Protein AF-D2V0M3-F1 (afdb_monomer)

Sequence (617 aa):
MSSQGRSSSTGNKKQLTLGDFLNNDKRKRPDEESWIEKTRKQIRNNPPPTQPNDNSSTRSFNDHSSNSNPPFKTKASKQPNYDNQNYAQPPPSTPPRTSNRRKSTPGWNRDCVKLPCHENNVYFQNNRQLSKWYLIKTVLQQRISDVNDIIQIIKTVNSSWSFSSNTFNSLETLFNNIYTAKDKDQFFNTTLPCLQSLALDLPNLIDEIPLLKKQEDSSVTLTRKQICCLLIHAFFCTFPRRNQTSNPSDEYYYYPSINFITLFKKSPLTKRVIKKDPFNIPVDPKDTFKSPSLSPENTPEIPQQNDTSSSIPSSTDLNSSIVTQTTNDSTAIASSNHMDANLDATIISSTTTTQTTTTSNEVIITKTLSISETISIEDDLLFDEDLLSPSKFEEEEFEETSLLIEKLKTVINYFNLMAEYILNNNSIIDEKVSFERKVLLDDSKDMDKMFQNSSEKLLSNIEIRDNGTIEDNSPHTLDCCHVDFANKMLGGGVLGNGAVQEEIRFLINTECIIGRLFTEELDDNETLLIRNTKRFSTYEGYSYSYRYTGTYDENCENFSTINYPIIAIDALNFNSAPFRSPFDQFKAKYIQREINKIYCGFIGSDCKIISTGNLGK

pLDDT: mean 70.64, std 30.59, range [22.28, 98.94]

InterPro domains:
  IPR007724 Poly(ADP-ribose) glycohydrolase [PTHR12837] (402-616)
  IPR046372 Poly (ADP-ribose) glycohydrolase (PARG), catalytic domain [PF05028] (453-614)
  IPR048362 Poly (ADP-ribose) glycohydrolase, helical domain [PF20811] (180-274)

Nearest PDB structures (foldseek):
  5lhb-assembly1_A  TM=8.918E-01  e=1.843E-29  Homo sapiens
  6hml-assembly1_A  TM=9.087E-01  e=1.284E-28  Homo sapiens
  6hmk-assembly1_A  TM=8.709E-01  e=1.357E-28  Homo sapiens
  7kg0-assembly1_A  TM=8.917E-01  e=9.456E-28  Homo sapiens
  7kg8-assembly1_A  TM=8.958E-01  e=3.203E-27  Homo sapiens

Secondary structure (DSSP, 8-state):
-----------------GGGGS---------TTHHHHHHHHHSSS-PPPPPPP-----------------------------------PPPPPPPP-------PPTTSSSSB---TTSTT-EEEETTEEEEHHHHHHHHHTS---SHHHHHHHHHHHTTTS---TTSSHHHHHIIIIIS-HHHHHIIIIIIHHHHHHHHHTHHHH-S--B-B-TT--EEEEEEHHHHHHHHHHHHTT--TT-S--S-TTSTTTTS---SGGGTTS---EEEEE----TT-PPPPTT--PPPPP-------------------------------------------------------------------------------------------TT--PPP-----PEEEEEHHHHHHHHHHHHHHHHHHHHHTT-GGGT-EEEEEEEE--S-HHHHHHHHHHHTTSPPPP----SS--HHHHS-SSTTEEEEEEE-SSTTTTTTTT--SHHHHHHHHTGGGGGHHHHBPPPPTTEEEEEESPPP-EEEE--GGG-EEEEE--TTSTTS------EEEEEPP-TTSTT-S-GGGGGSHHHHHHHHHHHHHHHHTT--SEEE---TT-

Organism: Naegleria gruberi (NCBI:txid5762)

Foldseek 3Di:
DD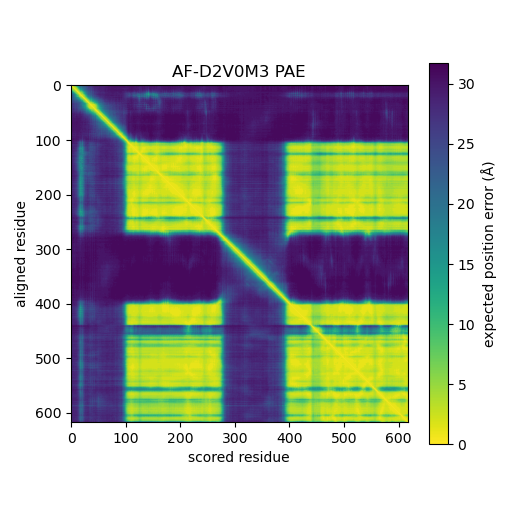DDDDDDDDDDDDDDDPVVVPPDDDDDDDDPPPPVVVVVVVVPPDDDDDDDDDDDDDDDDYDDDDDDDDDYDDDDDDDDDDDDDDDDDDDDDDPPDPDPPPPADVQPHLFWFNDLQDQPCWDDDPNDTDRLNVLLLVLLPDQDQFLVSLVVLLCSSPVVDDDDPQQQVLVCCLGPPPDDPVRSCLVRVFLSNLLSVLLNCLVVQDDIFTFPDPPDWDKTKHFLSNLSNVLVCLASPSRPQQDADPDPPRSQNLFHRRRLSQLSGDFDKDKDQPDDDPPDDDDDPPPPDDDDDDDDDDDDDDDDDDDDDDDDDDDDDDDDDDDDDDDDDDDDDDDDDDDDDDDDDDDDDDDDDDDDDDDDDDDDDDDDDDDDDDDDDDDDDDDPVPPPDPPPPPPRDMDIDFPSSQLVVLVSLSSSVLSVCVVVVPCSRRDMKMKTKFFDDDDPVVLVVVVVVCVPDDDDDDDDDPDDDLQQPDPQDQLEAEEALAFLNQCPQLSHQAWARRNVVCSQLVSSSCSSSRYGGYDLRIKMKMFDRDGFFDWDDTRRGIHTDGGDDCPDPSHHPDGHIYIYFYADQCVDPPHPHVCCCVPPVRVSSNVNRVVSRVVVRSHPHYRYDDRND

Solvent-accessible surface area (backbone atoms only — not comparable to full-atom values): 40327 Å² total; per-residue (Å²): 133,89,78,88,88,84,89,83,83,91,76,83,85,77,84,83,55,86,72,76,80,68,84,82,85,92,77,84,87,81,80,84,71,68,61,65,61,57,58,61,63,66,67,76,75,69,84,82,86,84,79,88,83,86,84,88,80,91,88,87,87,87,86,86,83,84,87,79,89,88,89,88,87,91,86,86,90,83,88,87,83,90,81,91,83,90,81,84,86,81,81,85,80,76,76,82,79,76,75,80,71,75,76,77,46,85,54,59,49,96,57,30,43,56,52,46,69,40,81,86,34,59,46,76,57,96,92,37,83,42,53,38,28,61,53,50,48,60,57,57,71,48,90,53,79,50,70,65,49,52,52,50,46,36,46,62,76,39,65,90,58,88,78,62,95,49,40,47,40,24,52,48,44,40,61,74,72,66,43,50,75,65,56,48,45,48,39,42,74,49,23,44,57,50,47,39,55,42,43,70,39,40,77,82,73,53,83,71,46,66,44,39,49,75,95,41,73,38,71,50,74,41,30,45,48,53,49,51,31,52,48,52,34,18,63,52,49,50,54,70,80,35,66,82,64,92,51,82,86,45,95,47,52,61,33,35,57,48,44,34,61,56,31,21,20,65,59,69,75,38,80,40,77,56,78,74,63,92,83,74,74,83,81,68,96,76,81,81,76,83,83,81,87,84,87,87,90,84,85,89,87,81,86,82,88,78,91,87,81,87,82,87,84,90,82,83,89,84,89,84,89,87,88,82,84,89,85,88,85,88,86,84,90,79,89,83,89,89,84,89,81,90,82,88,83,87,84,83,87,82,89,88,88,86,90,86,87,86,86,90,85,88,85,89,83,88,86,86,83,89,86,86,85,89,83,89,82,87,84,91,77,85,84,74,93,79,80,77,69,79,76,78,74,72,75,77,49,64,49,75,47,28,44,34,37,29,52,46,52,37,54,50,50,45,46,45,51,51,29,51,35,59,77,66,67,40,71,71,40,69,42,62,31,38,42,32,38,40,52,50,78,90,45,71,65,58,53,52,50,50,58,64,60,44,76,79,55,80,83,75,93,82,87,88,74,99,68,83,46,64,91,76,63,49,75,97,50,90,49,30,29,36,59,32,57,24,41,44,41,54,48,59,34,49,54,43,91,42,31,48,73,29,21,46,51,32,46,26,22,52,69,54,53,58,51,16,65,32,38,39,39,53,54,73,46,35,23,39,38,36,35,51,49,58,66,48,37,39,67,46,73,58,38,74,58,36,38,58,72,48,73,44,57,56,86,42,92,89,42,72,77,72,47,54,33,34,32,36,40,55,56,76,62,37,89,34,85,92,48,93,39,63,71,53,57,75,40,68,74,47,45,50,43,53,52,47,27,53,47,32,36,52,69,69,61,80,44,84,38,81,37,73,76,82,70,65,115

Structure (mmCIF, N/CA/C/O backbone):
data_AF-D2V0M3-F1
#
_entry.id   AF-D2V0M3-F1
#
loop_
_atom_site.group_PDB
_atom_site.id
_atom_site.type_symbol
_atom_site.label_atom_id
_atom_site.label_alt_id
_atom_site.label_comp_id
_atom_site.label_asym_id
_atom_site.label_entity_id
_atom_site.label_seq_id
_atom_site.pdbx_PDB_ins_code
_atom_site.Cartn_x
_atom_site.Cartn_y
_atom_site.Cartn_z
_atom_site.occupancy
_atom_site.B_iso_or_equiv
_atom_site.auth_seq_id
_atom_site.auth_comp_id
_atom_site.auth_asym_id
_atom_site.auth_atom_id
_atom_site.pdbx_PDB_model_num
ATOM 1 N N . MET A 1 1 ? -61.580 -9.797 49.899 1.00 33.56 1 MET A N 1
ATOM 2 C CA . MET A 1 1 ? -60.803 -10.783 50.679 1.00 33.56 1 MET A CA 1
ATOM 3 C C . MET A 1 1 ? -59.330 -10.559 50.366 1.00 33.56 1 MET A C 1
ATOM 5 O O . MET A 1 1 ? -59.008 -10.577 49.190 1.00 33.56 1 MET A O 1
ATOM 9 N N . SER A 1 2 ? -58.544 -10.214 51.400 1.00 31.53 2 SER A N 1
ATOM 10 C CA . SER A 1 2 ? -57.077 -10.365 51.600 1.00 31.53 2 SER A CA 1
ATOM 11 C C . SER A 1 2 ? -56.121 -10.373 50.388 1.00 31.53 2 SER A C 1
ATOM 13 O O . SER A 1 2 ? -56.335 -11.138 49.464 1.00 31.53 2 SER A O 1
ATOM 15 N N . SER A 1 3 ? -54.930 -9.772 50.353 1.00 29.84 3 SER A N 1
ATOM 16 C CA . SER A 1 3 ? -54.137 -8.829 51.164 1.00 29.84 3 SER A CA 1
ATOM 17 C C . SER A 1 3 ? -52.703 -8.897 50.590 1.00 29.84 3 SER A C 1
ATOM 19 O O . SER A 1 3 ? -52.271 -10.003 50.284 1.00 29.84 3 SER A O 1
ATOM 21 N N . GLN A 1 4 ? -51.961 -7.775 50.582 1.00 31.75 4 GLN A N 1
ATOM 22 C CA . GLN A 1 4 ? -50.485 -7.654 50.426 1.00 31.75 4 GLN A CA 1
ATOM 23 C C . GLN A 1 4 ? -49.915 -7.985 49.022 1.00 31.75 4 GLN A C 1
ATOM 25 O O . GLN A 1 4 ? -50.262 -8.987 48.425 1.00 31.75 4 GLN A O 1
ATOM 30 N N . GLY A 1 5 ? -49.034 -7.218 48.373 1.00 28.06 5 GLY A N 1
ATOM 31 C CA . GLY A 1 5 ? -48.125 -6.155 48.797 1.00 28.06 5 GLY A CA 1
ATOM 32 C C . GLY A 1 5 ? -46.676 -6.586 48.531 1.00 28.06 5 GLY A C 1
ATOM 33 O O . GLY A 1 5 ? -46.153 -7.371 49.313 1.00 28.06 5 GLY A O 1
ATOM 34 N N . ARG A 1 6 ? -46.022 -6.075 47.471 1.00 26.38 6 ARG A N 1
ATOM 35 C CA . ARG A 1 6 ? -44.563 -5.812 47.437 1.00 26.38 6 ARG A CA 1
ATOM 36 C C . ARG A 1 6 ? -44.102 -5.103 46.159 1.00 26.38 6 ARG A C 1
ATOM 38 O O . ARG A 1 6 ? -44.377 -5.532 45.046 1.00 26.38 6 ARG A O 1
ATOM 45 N N . SER A 1 7 ? -43.362 -4.026 46.383 1.00 27.67 7 SER A N 1
ATOM 46 C CA . SER A 1 7 ? -42.533 -3.274 45.448 1.00 27.67 7 SER A CA 1
ATOM 47 C C . SER A 1 7 ? -41.214 -4.004 45.138 1.00 27.67 7 SER A C 1
ATOM 49 O O . SER A 1 7 ? -40.656 -4.677 46.002 1.00 27.67 7 SER A O 1
ATOM 51 N N . SER A 1 8 ? -40.683 -3.814 43.926 1.00 27.94 8 SER A N 1
ATOM 52 C CA . SER A 1 8 ? -39.253 -3.970 43.583 1.00 27.94 8 SER A CA 1
ATOM 53 C C . SER A 1 8 ? -38.983 -3.111 42.338 1.00 27.94 8 SER A C 1
ATOM 55 O O . SER A 1 8 ? -39.616 -3.301 41.308 1.00 27.94 8 SER A O 1
ATOM 57 N N . SER A 1 9 ? -38.423 -1.913 42.519 1.00 27.00 9 SER A N 1
ATOM 58 C CA . SER A 1 9 ? -36.993 -1.569 42.433 1.00 27.00 9 SER A CA 1
ATOM 59 C C . SER A 1 9 ? -36.426 -1.660 41.011 1.00 27.00 9 SER A C 1
ATOM 61 O O . SER A 1 9 ? -36.044 -2.723 40.526 1.00 27.00 9 SER A O 1
ATOM 63 N N . THR A 1 10 ? -36.340 -0.491 40.386 1.00 30.06 10 THR A N 1
ATOM 64 C CA . THR A 1 10 ? -35.566 -0.161 39.192 1.00 30.06 10 THR A CA 1
ATOM 65 C C . THR A 1 10 ? -34.077 -0.463 39.405 1.00 30.06 10 THR A C 1
ATOM 67 O O . THR A 1 10 ? -33.437 0.086 40.299 1.00 30.06 10 THR A O 1
ATOM 70 N N . GLY A 1 11 ? -33.519 -1.354 38.582 1.00 26.83 11 GLY A N 1
ATOM 71 C CA . GLY A 1 11 ? -32.094 -1.683 38.561 1.00 26.83 11 GLY A CA 1
ATOM 72 C C . GLY A 1 11 ? -31.392 -1.031 37.372 1.00 26.83 11 GLY A C 1
ATOM 73 O O . GLY A 1 11 ? -31.632 -1.405 36.226 1.00 26.83 11 GLY A O 1
ATOM 74 N N . ASN A 1 12 ? -30.521 -0.065 37.664 1.00 27.88 12 ASN A N 1
ATOM 75 C CA . ASN A 1 12 ? -29.610 0.595 36.728 1.00 27.88 12 ASN A CA 1
ATOM 76 C C . ASN A 1 12 ? -28.766 -0.417 35.931 1.00 27.88 12 ASN A C 1
ATOM 78 O O . ASN A 1 12 ? -28.017 -1.202 36.515 1.00 27.88 12 ASN A O 1
ATOM 82 N N . LYS A 1 13 ? -28.810 -0.340 34.595 1.00 30.80 13 LYS A N 1
ATOM 83 C CA . LYS A 1 13 ? -27.812 -0.972 33.721 1.00 30.80 13 LYS A CA 1
ATOM 84 C C . LYS A 1 13 ? -26.499 -0.194 33.842 1.00 30.80 13 LYS A C 1
ATOM 86 O O . LYS A 1 13 ? -26.372 0.890 33.284 1.00 30.80 13 LYS A O 1
ATOM 91 N N . LYS A 1 14 ? -25.527 -0.740 34.577 1.00 30.22 14 LYS A N 1
ATOM 92 C CA . LYS A 1 14 ? -24.129 -0.301 34.488 1.00 30.22 14 LYS A CA 1
ATOM 93 C C . LYS A 1 14 ? -23.541 -0.795 33.165 1.00 30.22 14 LYS A C 1
ATOM 95 O O . LYS A 1 14 ? -23.581 -1.987 32.875 1.00 30.22 14 LYS A O 1
ATOM 100 N N . GLN A 1 15 ? -23.020 0.140 32.381 1.00 33.06 15 GLN A N 1
ATOM 101 C CA . GLN A 1 15 ? -22.212 -0.106 31.193 1.00 33.06 15 GLN A CA 1
ATOM 102 C C . GLN A 1 15 ? -20.843 -0.620 31.666 1.00 33.06 15 GLN A C 1
ATOM 104 O O . GLN A 1 15 ? -20.153 0.073 32.410 1.00 33.06 15 GLN A O 1
ATOM 109 N N . LEU A 1 16 ? -20.509 -1.866 31.328 1.00 32.62 16 LEU A N 1
ATOM 110 C CA . LEU A 1 16 ? -19.222 -2.480 31.668 1.00 32.62 16 LEU A CA 1
ATOM 111 C C . LEU A 1 16 ? -18.139 -1.903 30.754 1.00 32.62 16 LEU A C 1
ATOM 113 O O . LEU A 1 16 ? -18.340 -1.815 29.543 1.00 32.62 16 LEU A O 1
ATOM 117 N N . THR A 1 17 ? -17.011 -1.508 31.337 1.00 38.78 17 THR A N 1
ATOM 118 C CA . THR A 1 17 ? -15.858 -0.971 30.600 1.00 38.78 17 THR A CA 1
ATOM 119 C C . THR A 1 17 ? -14.811 -2.065 30.390 1.00 38.78 17 THR A C 1
ATOM 121 O O . THR A 1 17 ? -14.789 -3.062 31.113 1.00 38.78 17 THR A O 1
ATOM 124 N N . LEU A 1 18 ? -13.921 -1.891 29.407 1.00 38.50 18 LEU A N 1
ATOM 125 C CA . LEU A 1 18 ? -12.872 -2.859 29.045 1.00 38.50 18 LEU A CA 1
ATOM 126 C C . LEU A 1 18 ? -11.973 -3.267 30.238 1.00 38.50 18 LEU A C 1
ATOM 128 O O . LEU A 1 18 ? -11.421 -4.366 30.251 1.00 38.50 18 LEU A O 1
ATOM 132 N N . GLY A 1 19 ? -11.874 -2.422 31.272 1.00 32.53 19 GLY A N 1
ATOM 133 C CA . GLY A 1 19 ? -11.118 -2.696 32.498 1.00 32.53 19 GLY A CA 1
ATOM 134 C C . GLY A 1 19 ? -11.732 -3.757 33.423 1.00 32.53 19 GLY A C 1
ATOM 135 O O . GLY A 1 19 ? -11.002 -4.384 34.192 1.00 32.53 19 GLY A O 1
ATOM 136 N N . ASP A 1 20 ? -13.039 -4.018 33.328 1.00 36.28 20 ASP A N 1
ATOM 137 C CA . ASP A 1 20 ? -13.743 -4.922 34.251 1.00 36.28 20 ASP A CA 1
ATOM 138 C C . ASP A 1 20 ? -13.497 -6.412 33.937 1.00 36.28 20 ASP A C 1
ATOM 140 O O . ASP A 1 20 ? -13.701 -7.274 34.792 1.00 36.28 20 ASP A O 1
ATOM 144 N N . PHE A 1 21 ? -12.999 -6.733 32.738 1.00 37.78 21 PHE A N 1
ATOM 145 C CA . PHE A 1 21 ? -12.742 -8.113 32.305 1.00 37.78 21 PHE A CA 1
ATOM 146 C C . PHE A 1 21 ? -11.356 -8.663 32.688 1.00 37.78 21 PHE A C 1
ATOM 148 O O . PHE A 1 21 ? -11.126 -9.861 32.524 1.00 37.78 21 PHE A O 1
ATOM 155 N N . LEU A 1 22 ? -10.428 -7.836 33.192 1.00 37.88 22 LEU A N 1
ATOM 156 C CA . LEU A 1 22 ? -9.001 -8.205 33.274 1.00 37.88 22 LEU A CA 1
ATOM 157 C C . LEU A 1 22 ? -8.370 -8.201 34.677 1.00 37.88 22 LEU A C 1
ATOM 159 O O . LEU A 1 22 ? -7.196 -8.543 34.806 1.00 37.88 22 LEU A O 1
ATOM 163 N N . ASN A 1 23 ? -9.108 -7.905 35.748 1.00 33.47 23 ASN A N 1
ATOM 164 C CA . ASN A 1 23 ? -8.549 -7.955 37.105 1.00 33.47 23 ASN A CA 1
ATOM 165 C C . ASN A 1 23 ? -8.813 -9.295 37.800 1.00 33.47 23 ASN A C 1
ATOM 167 O O . ASN A 1 23 ? -9.694 -9.411 38.646 1.00 33.47 23 ASN A O 1
ATOM 171 N N . ASN A 1 24 ? -8.001 -10.299 37.471 1.00 33.50 24 ASN A N 1
ATOM 172 C CA . ASN A 1 24 ? -7.711 -11.417 38.369 1.00 33.50 24 ASN A CA 1
ATOM 173 C C . ASN A 1 24 ? -6.420 -12.124 37.938 1.00 33.50 24 ASN A C 1
ATOM 175 O O . ASN A 1 24 ? -6.472 -13.170 37.309 1.00 33.50 24 ASN A O 1
ATOM 179 N N . ASP A 1 25 ? -5.260 -11.563 38.294 1.00 31.45 25 ASP A N 1
ATOM 180 C CA . ASP A 1 25 ? -4.100 -12.390 38.648 1.00 31.45 25 ASP A CA 1
ATOM 181 C C . ASP A 1 25 ? -3.009 -11.577 39.363 1.00 31.45 25 ASP A C 1
ATOM 183 O O . ASP A 1 25 ? -2.147 -10.934 38.768 1.00 31.45 25 ASP A O 1
ATOM 187 N N . LYS A 1 26 ? -3.035 -11.627 40.699 1.00 33.75 26 LYS A N 1
ATOM 188 C CA . LYS A 1 26 ? -1.866 -11.363 41.545 1.00 33.75 26 LYS A CA 1
ATOM 189 C C . LYS A 1 26 ? -1.404 -12.694 42.124 1.00 33.75 26 LYS A C 1
ATOM 191 O O . LYS A 1 26 ? -1.880 -13.068 43.195 1.00 33.75 26 LYS A O 1
ATOM 196 N N . ARG A 1 27 ? -0.463 -13.392 41.478 1.00 30.92 27 ARG A N 1
ATOM 197 C CA . ARG A 1 27 ? 0.345 -14.440 42.134 1.00 30.92 27 ARG A CA 1
ATOM 198 C C . ARG A 1 27 ? 1.804 -14.413 41.668 1.00 30.92 27 ARG A C 1
ATOM 200 O O . ARG A 1 27 ? 2.120 -14.055 40.543 1.00 30.92 27 ARG A O 1
ATOM 207 N N . LYS A 1 28 ? 2.668 -14.703 42.642 1.00 30.64 28 LYS A N 1
ATOM 208 C CA . LYS A 1 28 ? 4.116 -14.468 42.737 1.00 30.64 28 LYS A CA 1
ATOM 209 C C . LYS A 1 28 ? 4.947 -15.151 41.635 1.00 30.64 28 LYS A C 1
ATOM 211 O O . LYS A 1 28 ? 4.677 -16.294 41.283 1.00 30.64 28 LYS A O 1
ATOM 216 N N . ARG A 1 29 ? 5.998 -14.453 41.179 1.00 29.73 29 ARG A N 1
ATOM 217 C CA . ARG A 1 29 ? 7.078 -14.951 40.301 1.00 29.73 29 ARG A CA 1
ATOM 218 C C . ARG A 1 29 ? 7.975 -15.968 41.029 1.00 29.73 29 ARG A C 1
ATOM 220 O O . ARG A 1 29 ? 8.272 -15.729 42.199 1.00 29.73 29 ARG A O 1
ATOM 227 N N . PRO A 1 30 ? 8.483 -16.999 40.332 1.00 29.72 30 PRO A N 1
ATOM 228 C CA . PRO A 1 30 ? 9.737 -17.661 40.676 1.00 29.72 30 PRO A CA 1
ATOM 229 C C . PRO A 1 30 ? 10.846 -17.375 39.640 1.00 29.72 30 PRO A C 1
ATOM 231 O O . PRO A 1 30 ? 10.672 -17.606 38.447 1.00 29.72 30 PRO A O 1
ATOM 234 N N . ASP A 1 31 ? 11.954 -16.844 40.157 1.00 33.03 31 ASP A N 1
ATOM 235 C CA . ASP A 1 31 ? 13.374 -16.867 39.762 1.00 33.03 31 ASP A CA 1
ATOM 236 C C . ASP A 1 31 ? 13.775 -17.262 38.318 1.00 33.03 31 ASP A C 1
ATOM 238 O O . ASP A 1 31 ? 13.752 -18.427 37.916 1.00 33.03 31 ASP A O 1
ATOM 242 N N . GLU A 1 32 ? 14.275 -16.267 37.571 1.00 36.72 32 GLU A N 1
ATOM 243 C CA . GLU A 1 32 ? 14.752 -16.334 36.175 1.00 36.72 32 GLU A CA 1
ATOM 244 C C . GLU A 1 32 ? 16.160 -16.947 35.982 1.00 36.72 32 GLU A C 1
ATOM 246 O O . GLU A 1 32 ? 16.600 -17.137 34.848 1.00 36.72 32 GLU A O 1
ATOM 251 N N . GLU A 1 33 ? 16.886 -17.327 37.037 1.00 37.00 33 GLU A N 1
ATOM 252 C CA . GLU A 1 33 ? 18.296 -17.747 36.896 1.00 37.00 33 GLU A CA 1
ATOM 253 C C . GLU A 1 33 ? 18.504 -19.235 36.536 1.00 37.00 33 GLU A C 1
ATOM 255 O O . GLU A 1 33 ? 19.597 -19.642 36.144 1.00 37.00 33 GLU A O 1
ATOM 260 N N . SER A 1 34 ? 17.466 -20.080 36.585 1.00 41.00 34 SER A N 1
ATOM 261 C CA . SER A 1 34 ? 17.638 -21.541 36.445 1.00 41.00 34 SER A CA 1
ATOM 262 C C . SER A 1 34 ? 17.819 -22.044 34.998 1.00 41.00 34 SER A C 1
ATOM 264 O O . SER A 1 34 ? 18.394 -23.116 34.776 1.00 41.00 34 SER A O 1
ATOM 266 N N . TRP A 1 35 ? 17.346 -21.307 33.986 1.00 34.09 35 TRP A N 1
ATOM 267 C CA . TRP A 1 35 ? 17.328 -21.807 32.600 1.00 34.09 35 TRP A CA 1
ATOM 268 C C . TRP A 1 35 ? 18.624 -21.510 31.830 1.00 34.09 35 TRP A C 1
ATOM 270 O O . TRP A 1 35 ? 19.085 -22.336 31.043 1.00 34.09 35 TRP A O 1
ATOM 280 N N . ILE A 1 36 ? 19.275 -20.381 32.126 1.00 39.91 36 ILE A N 1
ATOM 281 C CA . ILE A 1 36 ? 20.532 -19.959 31.484 1.00 39.91 36 ILE A CA 1
ATOM 282 C C . ILE A 1 36 ? 21.691 -20.906 31.857 1.00 39.91 36 ILE A C 1
ATOM 284 O O . ILE A 1 36 ? 22.534 -21.225 31.013 1.00 39.91 36 ILE A O 1
ATOM 288 N N . GLU A 1 37 ? 21.689 -21.444 33.080 1.00 39.31 37 GLU A N 1
ATOM 289 C CA . GLU A 1 37 ? 22.710 -22.386 33.560 1.00 39.31 37 GLU A CA 1
ATOM 290 C C . GLU A 1 37 ? 22.553 -23.794 32.943 1.00 39.31 37 GLU A C 1
ATOM 292 O O . GLU A 1 37 ? 23.541 -24.487 32.676 1.00 39.31 37 GLU A O 1
ATOM 297 N N . LYS A 1 38 ? 21.314 -24.213 32.637 1.00 39.25 38 LYS A N 1
ATOM 298 C CA . LYS A 1 38 ? 21.028 -25.498 31.970 1.00 39.25 38 LYS A CA 1
ATOM 299 C C . LYS A 1 38 ? 21.466 -25.498 30.505 1.00 39.25 38 LYS A C 1
ATOM 301 O O . LYS A 1 38 ? 22.068 -26.471 30.053 1.00 39.25 38 LYS A O 1
ATOM 306 N N . THR A 1 39 ? 21.267 -24.390 29.795 1.00 36.09 39 THR A N 1
ATOM 307 C CA . THR A 1 39 ? 21.641 -24.259 28.377 1.00 36.09 39 THR A CA 1
ATOM 308 C C . THR A 1 39 ? 23.163 -24.204 28.178 1.00 36.09 39 THR A C 1
ATOM 310 O O . THR A 1 39 ? 23.686 -24.730 27.195 1.00 36.09 39 THR A O 1
ATOM 313 N N . ARG A 1 40 ? 23.923 -23.673 29.149 1.00 37.81 40 ARG A N 1
ATOM 314 C CA . ARG A 1 40 ? 25.399 -23.618 29.091 1.00 37.81 40 ARG A CA 1
ATOM 315 C C . ARG A 1 40 ? 26.094 -24.970 29.294 1.00 37.81 40 ARG A C 1
ATOM 317 O O . ARG A 1 40 ? 27.188 -25.164 28.765 1.00 37.81 40 ARG A O 1
ATOM 324 N N . LYS A 1 41 ? 25.477 -25.921 30.006 1.00 36.44 41 LYS A N 1
ATOM 325 C CA . LYS A 1 41 ? 26.032 -27.279 30.188 1.00 36.44 41 LYS A CA 1
ATOM 326 C C . LYS A 1 41 ? 25.805 -28.200 28.986 1.00 36.44 41 LYS A C 1
ATOM 328 O O . LYS A 1 41 ? 26.585 -29.126 28.792 1.00 36.44 41 LYS A O 1
ATOM 333 N N . GLN A 1 42 ? 24.801 -27.929 28.153 1.00 36.09 42 GLN A N 1
ATOM 334 C CA . GLN A 1 42 ? 24.479 -28.760 26.986 1.00 36.09 42 GLN A CA 1
ATOM 335 C C . GLN A 1 42 ? 25.378 -28.482 25.767 1.00 36.09 42 GLN A C 1
ATOM 337 O O . GLN A 1 42 ? 25.539 -29.350 24.916 1.00 36.09 42 GLN A O 1
ATOM 342 N N . ILE A 1 43 ? 26.025 -27.312 25.715 1.00 36.50 43 ILE A N 1
ATOM 343 C CA . ILE A 1 43 ? 26.889 -26.892 24.597 1.00 36.50 43 ILE A CA 1
ATOM 344 C C . ILE A 1 43 ? 28.345 -27.388 24.751 1.00 36.50 43 ILE A C 1
ATOM 346 O O . ILE A 1 43 ? 29.076 -27.452 23.769 1.00 36.50 43 ILE A O 1
ATOM 350 N N . ARG A 1 44 ? 28.783 -27.813 25.947 1.00 36.00 44 ARG A N 1
ATOM 351 C CA . ARG A 1 44 ? 30.175 -28.267 26.177 1.00 36.00 44 ARG A CA 1
ATOM 352 C C . ARG A 1 44 ? 30.462 -29.740 25.848 1.00 36.00 44 ARG A C 1
ATOM 354 O O . ARG A 1 44 ? 31.626 -30.116 25.882 1.00 36.00 44 ARG A O 1
ATOM 361 N N . ASN A 1 45 ? 29.456 -30.558 25.520 1.00 34.84 45 ASN A N 1
ATOM 362 C CA . ASN A 1 45 ? 29.619 -32.021 25.450 1.00 34.84 45 ASN A CA 1
ATOM 363 C C . ASN A 1 45 ? 29.488 -32.661 24.054 1.00 34.84 45 ASN A C 1
ATOM 365 O O . ASN A 1 45 ? 29.499 -33.885 23.976 1.00 34.84 45 ASN A O 1
ATOM 369 N N . ASN A 1 46 ? 29.421 -31.894 22.960 1.00 33.75 46 ASN A N 1
ATOM 370 C CA . ASN A 1 46 ? 29.377 -32.468 21.606 1.00 33.75 46 ASN A CA 1
ATOM 371 C C . ASN A 1 46 ? 30.598 -32.037 20.772 1.00 33.75 46 ASN A C 1
ATOM 373 O O . ASN A 1 46 ? 30.752 -30.839 20.528 1.00 33.75 46 ASN A O 1
ATOM 377 N N . PRO A 1 47 ? 31.451 -32.969 20.301 1.00 34.81 47 PRO A N 1
ATOM 378 C CA . PRO A 1 47 ? 32.488 -32.648 19.328 1.00 34.81 47 PRO A CA 1
ATOM 379 C C . PRO A 1 47 ? 31.890 -32.539 17.907 1.00 34.81 47 PRO A C 1
ATOM 381 O O . PRO A 1 47 ? 30.881 -33.189 17.615 1.00 34.81 47 PRO A O 1
ATOM 384 N N . PRO A 1 48 ? 32.484 -31.729 17.011 1.00 36.19 48 PRO A N 1
ATOM 385 C CA . PRO A 1 48 ? 32.005 -31.560 15.640 1.00 36.19 48 PRO A CA 1
ATOM 386 C C . PRO A 1 48 ? 32.379 -32.759 14.742 1.00 36.19 48 PRO A C 1
ATOM 388 O O . PRO A 1 48 ? 33.406 -33.400 14.980 1.00 36.19 48 PRO A O 1
ATOM 391 N N . PRO A 1 49 ? 31.588 -33.066 13.694 1.00 31.52 49 PRO A N 1
ATOM 392 C CA . PRO A 1 49 ? 31.902 -34.134 12.752 1.00 31.52 49 PRO A CA 1
ATOM 393 C C . PRO A 1 49 ? 33.061 -33.755 11.814 1.00 31.52 49 PRO A C 1
ATOM 395 O O . PRO A 1 49 ? 33.167 -32.630 11.327 1.00 31.52 49 PRO A O 1
ATOM 398 N N . THR A 1 50 ? 33.920 -34.742 11.569 1.00 31.83 50 THR A N 1
ATOM 399 C CA . THR A 1 50 ? 35.127 -34.734 10.733 1.00 31.83 50 THR A CA 1
ATOM 400 C C . THR A 1 50 ? 34.841 -34.480 9.250 1.00 31.83 50 THR A C 1
ATOM 402 O O . THR A 1 50 ? 33.995 -35.150 8.660 1.00 31.83 50 THR A O 1
ATOM 405 N N . GLN A 1 51 ? 35.608 -33.575 8.633 1.00 31.92 51 GLN A N 1
ATOM 406 C CA . GLN A 1 51 ? 35.762 -33.488 7.175 1.00 31.92 51 GLN A CA 1
ATOM 407 C C . GLN A 1 51 ? 36.819 -34.490 6.681 1.00 31.92 51 GLN A C 1
ATOM 409 O O . GLN A 1 51 ? 37.783 -34.738 7.411 1.00 31.92 51 GLN A O 1
ATOM 414 N N . PRO A 1 52 ? 36.695 -35.051 5.463 1.00 29.92 52 PRO A N 1
ATOM 415 C CA . PRO A 1 52 ? 37.785 -35.797 4.860 1.00 29.92 52 PRO A CA 1
ATOM 416 C C . PRO A 1 52 ? 38.840 -34.837 4.295 1.00 29.92 52 PRO A C 1
ATOM 418 O O . PRO A 1 52 ? 38.535 -33.916 3.539 1.00 29.92 52 PRO A O 1
ATOM 421 N N . ASN A 1 53 ? 40.078 -35.085 4.719 1.00 29.12 53 ASN A N 1
ATOM 422 C CA . ASN A 1 53 ? 41.314 -34.501 4.214 1.00 29.12 53 ASN A CA 1
ATOM 423 C C . ASN A 1 53 ? 41.489 -34.759 2.715 1.00 29.12 53 ASN A C 1
ATOM 425 O O . ASN A 1 53 ? 41.274 -35.882 2.276 1.00 29.12 53 ASN A O 1
ATOM 429 N N . ASP A 1 54 ? 42.058 -33.785 2.012 1.00 26.84 54 ASP A N 1
ATOM 430 C CA . ASP A 1 54 ? 43.151 -34.052 1.079 1.00 26.84 54 ASP A CA 1
ATOM 431 C C . ASP A 1 54 ? 44.123 -32.874 1.124 1.00 26.84 54 ASP A C 1
ATOM 433 O O . ASP A 1 54 ? 43.753 -31.719 0.914 1.00 26.84 54 ASP A O 1
ATOM 437 N N . ASN A 1 55 ? 45.374 -33.165 1.472 1.00 27.30 55 ASN A N 1
ATOM 438 C CA . ASN A 1 55 ? 46.461 -32.205 1.420 1.00 27.30 55 ASN A CA 1
ATOM 439 C C . ASN A 1 55 ? 47.779 -32.910 1.103 1.00 27.30 55 ASN A C 1
ATOM 441 O O . ASN A 1 55 ? 48.032 -34.027 1.555 1.00 27.30 55 ASN A O 1
ATOM 445 N N . SER A 1 56 ? 48.639 -32.127 0.450 1.00 29.64 56 SER A N 1
ATOM 446 C CA . SER A 1 56 ? 50.062 -32.316 0.139 1.00 29.64 56 SER A CA 1
ATOM 447 C C . SER A 1 56 ? 50.364 -32.859 -1.267 1.00 29.64 56 SER A C 1
ATOM 449 O O . SER A 1 56 ? 49.762 -33.820 -1.717 1.00 29.64 56 SER A O 1
ATOM 451 N N . SER A 1 57 ? 51.307 -32.319 -2.041 1.00 29.11 57 SER A N 1
ATOM 452 C CA . SER A 1 57 ? 52.083 -31.070 -1.971 1.00 29.11 57 SER A CA 1
ATOM 453 C C . SER A 1 57 ? 52.979 -30.996 -3.220 1.00 29.11 57 SER A C 1
ATOM 455 O O . SER A 1 57 ? 53.592 -31.991 -3.589 1.00 29.11 57 SER A O 1
ATOM 457 N N . THR A 1 58 ? 53.053 -29.806 -3.823 1.00 28.34 58 THR A N 1
ATOM 458 C CA . THR A 1 58 ? 54.181 -29.166 -4.544 1.00 28.34 58 THR A CA 1
ATOM 459 C C . THR A 1 58 ? 55.326 -30.009 -5.136 1.00 28.34 58 THR A C 1
ATOM 461 O O . THR A 1 58 ? 56.078 -30.632 -4.387 1.00 28.34 58 THR A O 1
ATOM 464 N N . ARG A 1 59 ? 55.632 -29.791 -6.430 1.00 24.39 59 ARG A N 1
ATOM 465 C CA . ARG A 1 59 ? 56.997 -29.493 -6.928 1.00 24.39 59 ARG A CA 1
ATOM 466 C C . ARG A 1 59 ? 56.995 -28.954 -8.366 1.00 24.39 59 ARG A C 1
ATOM 468 O O . ARG A 1 59 ? 56.100 -29.234 -9.151 1.00 24.39 59 ARG A O 1
ATOM 475 N N . SER A 1 60 ? 58.009 -28.145 -8.641 1.00 25.06 60 SER A N 1
ATOM 476 C CA . SER A 1 60 ? 58.185 -27.243 -9.780 1.00 25.06 60 SER A CA 1
ATOM 477 C C . SER A 1 60 ? 59.102 -27.814 -10.882 1.00 25.06 60 SER A C 1
ATOM 479 O O . SER A 1 60 ? 59.911 -28.691 -10.594 1.00 25.06 60 SER A O 1
ATOM 481 N N . PHE A 1 61 ? 59.055 -27.160 -12.055 1.00 24.19 61 PHE A N 1
ATOM 482 C CA . PHE A 1 61 ? 60.044 -27.053 -13.156 1.00 24.19 61 PHE A CA 1
ATOM 483 C C . PHE A 1 61 ? 60.081 -28.061 -14.340 1.00 24.19 61 PHE A C 1
ATOM 485 O O . PHE A 1 61 ? 60.351 -29.243 -14.178 1.00 24.19 61 PHE A O 1
ATOM 492 N N . ASN A 1 62 ? 59.956 -27.435 -15.526 1.00 26.06 62 ASN A N 1
ATOM 493 C CA . ASN A 1 62 ? 60.587 -27.615 -16.850 1.00 26.06 62 ASN A CA 1
ATOM 494 C C . ASN A 1 62 ? 60.276 -28.766 -17.842 1.00 26.06 62 ASN A C 1
ATOM 496 O O . ASN A 1 62 ? 60.478 -29.943 -17.579 1.00 26.06 62 ASN A O 1
ATOM 500 N N . ASP A 1 63 ? 59.980 -28.275 -19.057 1.00 25.81 63 ASP A N 1
ATOM 501 C CA . ASP A 1 63 ? 60.441 -28.649 -20.406 1.00 25.81 63 ASP A CA 1
ATOM 502 C C . ASP A 1 63 ? 59.810 -29.761 -21.275 1.00 25.81 63 ASP A C 1
ATOM 504 O O . ASP A 1 63 ? 59.768 -30.940 -20.953 1.00 25.81 63 ASP A O 1
ATOM 508 N N . HIS A 1 64 ? 59.478 -29.285 -22.488 1.00 25.97 64 HIS A N 1
ATOM 509 C CA . HIS A 1 64 ? 59.589 -29.873 -23.829 1.00 25.97 64 HIS A CA 1
ATOM 510 C C . HIS A 1 64 ? 58.732 -31.072 -24.309 1.00 25.97 64 HIS A C 1
ATOM 512 O O . HIS A 1 64 ? 58.907 -32.222 -23.926 1.00 25.97 64 HIS A O 1
ATOM 518 N N . SER A 1 65 ? 58.018 -30.770 -25.410 1.00 25.41 65 SER A N 1
ATOM 519 C CA . SER A 1 65 ? 57.983 -31.498 -26.702 1.00 25.41 65 SER A CA 1
ATOM 520 C C . SER A 1 65 ? 56.783 -32.409 -27.058 1.00 25.41 65 SER A C 1
ATOM 522 O O . SER A 1 65 ? 56.577 -33.476 -26.503 1.00 25.41 65 SER A O 1
ATOM 524 N N . SER A 1 66 ? 56.035 -31.930 -28.070 1.00 25.28 66 SER A N 1
ATOM 525 C CA . SER A 1 66 ? 55.630 -32.559 -29.352 1.00 25.28 66 SER A CA 1
ATOM 526 C C . SER A 1 66 ? 54.949 -33.939 -29.457 1.00 25.28 66 SER A C 1
ATOM 528 O O . SER A 1 66 ? 55.424 -34.929 -28.917 1.00 25.28 66 SER A O 1
ATOM 530 N N . ASN A 1 67 ? 54.009 -33.976 -30.426 1.00 26.25 67 ASN A N 1
ATOM 531 C CA . ASN A 1 67 ? 53.456 -35.116 -31.192 1.00 26.25 67 ASN A CA 1
ATOM 532 C C . ASN A 1 67 ? 52.444 -36.024 -30.465 1.00 26.25 67 ASN A C 1
ATOM 534 O O . ASN A 1 67 ? 52.607 -36.335 -29.300 1.00 26.25 67 ASN A O 1
ATOM 538 N N . SER A 1 68 ? 51.374 -36.552 -31.069 1.00 25.14 68 SER A N 1
ATOM 539 C CA . SER A 1 68 ? 50.821 -36.525 -32.434 1.00 25.14 68 SER A CA 1
ATOM 540 C C . SER A 1 68 ? 49.469 -37.272 -32.403 1.00 25.14 68 SER A C 1
ATOM 542 O O . SER A 1 68 ? 49.349 -38.292 -31.730 1.00 25.14 68 SER A O 1
ATOM 544 N N . ASN A 1 69 ? 48.478 -36.791 -33.153 1.00 25.77 69 ASN A N 1
ATOM 545 C CA . ASN A 1 69 ? 47.243 -37.495 -33.576 1.00 25.77 69 ASN A CA 1
ATOM 546 C C . ASN A 1 69 ? 47.553 -38.753 -34.446 1.00 25.77 69 ASN A C 1
ATOM 548 O O . ASN A 1 69 ? 48.702 -38.850 -34.883 1.00 25.77 69 ASN A O 1
ATOM 552 N N . PRO A 1 70 ? 46.592 -39.583 -34.950 1.00 42.34 70 PRO A N 1
ATOM 553 C CA . PRO A 1 70 ? 45.203 -39.990 -34.576 1.00 42.34 70 PRO A CA 1
ATOM 554 C C . PRO A 1 70 ? 44.998 -41.538 -34.863 1.00 42.34 70 PRO A C 1
ATOM 556 O O . PRO A 1 70 ? 45.953 -42.257 -34.582 1.00 42.34 70 PRO A O 1
ATOM 559 N N . PRO A 1 71 ? 43.965 -42.137 -35.550 1.00 46.09 71 PRO A N 1
ATOM 560 C CA . PRO A 1 71 ? 42.489 -41.947 -35.723 1.00 46.09 71 PRO A CA 1
ATOM 561 C C . PRO A 1 71 ? 41.580 -43.252 -35.746 1.00 46.09 71 PRO A C 1
ATOM 563 O O . PRO A 1 71 ? 42.067 -44.370 -35.862 1.00 46.09 71 PRO A O 1
ATOM 566 N N . PHE A 1 72 ? 40.241 -43.052 -35.857 1.00 26.73 72 PHE A N 1
ATOM 567 C CA . PHE A 1 72 ? 39.231 -43.717 -36.754 1.00 26.73 72 PHE A CA 1
ATOM 568 C C . PHE A 1 72 ? 38.246 -44.873 -36.350 1.00 26.73 72 PHE A C 1
ATOM 570 O O . PHE A 1 72 ? 38.653 -45.967 -35.987 1.00 26.73 72 PHE A O 1
ATOM 577 N N . LYS A 1 73 ? 36.959 -44.630 -36.740 1.00 25.86 73 LYS A N 1
ATOM 578 C CA . LYS A 1 73 ? 35.885 -45.496 -37.358 1.00 25.86 73 LYS A CA 1
ATOM 579 C C . LYS A 1 73 ? 35.041 -46.426 -36.452 1.00 25.86 73 LYS A C 1
ATOM 581 O O . LYS A 1 73 ? 35.593 -47.243 -35.743 1.00 25.86 73 LYS A O 1
ATOM 586 N N . THR A 1 74 ? 33.713 -46.271 -36.282 1.00 26.28 74 THR A N 1
ATOM 587 C CA . THR A 1 74 ? 32.479 -46.351 -37.134 1.00 26.28 74 THR A CA 1
ATOM 588 C C . THR A 1 74 ? 31.849 -47.751 -37.361 1.00 26.28 74 THR A C 1
ATOM 590 O O . THR A 1 74 ? 32.519 -48.668 -37.813 1.00 26.28 74 THR A O 1
ATOM 593 N N . LYS A 1 75 ? 30.501 -47.791 -37.195 1.00 25.12 75 LYS A N 1
ATOM 594 C CA . LYS A 1 75 ? 29.428 -48.640 -37.808 1.00 25.12 75 LYS A CA 1
ATOM 595 C C . LYS A 1 75 ? 28.815 -49.866 -37.070 1.00 25.12 75 LYS A C 1
ATOM 597 O O . LYS A 1 75 ? 29.408 -50.925 -36.980 1.00 25.12 75 LYS A O 1
ATOM 602 N N . ALA A 1 76 ? 27.536 -49.686 -36.699 1.00 25.05 76 ALA A N 1
ATOM 603 C CA . ALA A 1 76 ? 26.285 -50.361 -37.132 1.00 25.05 76 ALA A CA 1
ATOM 604 C C . ALA A 1 76 ? 26.037 -51.903 -37.083 1.00 25.05 76 ALA A C 1
ATOM 606 O O . ALA A 1 76 ? 26.622 -52.672 -37.834 1.00 25.05 76 ALA A O 1
ATOM 607 N N . SER A 1 77 ? 24.927 -52.236 -36.387 1.00 27.59 77 SER A N 1
ATOM 608 C CA . SER A 1 77 ? 23.824 -53.198 -36.676 1.00 27.59 77 SER A CA 1
ATOM 609 C C . SER A 1 77 ? 24.036 -54.728 -36.693 1.00 27.59 77 SER A C 1
ATOM 611 O O . SER A 1 77 ? 24.766 -55.229 -37.541 1.00 27.59 77 SER A O 1
ATOM 613 N N . LYS A 1 78 ? 23.231 -55.468 -35.897 1.00 27.08 78 LYS A N 1
ATOM 614 C CA . LYS A 1 78 ? 22.165 -56.439 -36.304 1.00 27.08 78 LYS A CA 1
ATOM 615 C C . LYS A 1 78 ? 21.724 -57.358 -35.134 1.00 27.08 78 LYS A C 1
ATOM 617 O O . LYS A 1 78 ? 22.534 -57.703 -34.285 1.00 27.08 78 LYS A O 1
ATOM 622 N N . GLN A 1 79 ? 20.432 -57.722 -35.115 1.00 29.05 79 GLN A N 1
ATOM 623 C CA . GLN A 1 79 ? 19.758 -58.666 -34.188 1.00 29.05 79 GLN A CA 1
ATOM 624 C C . GLN A 1 79 ? 20.296 -60.114 -34.283 1.00 29.05 79 GLN A C 1
ATOM 626 O O . GLN A 1 79 ? 20.937 -60.437 -35.288 1.00 29.05 79 GLN A O 1
ATOM 631 N N . PRO A 1 80 ? 19.971 -61.010 -33.317 1.00 30.89 80 PRO A N 1
ATOM 632 C CA . PRO A 1 80 ? 18.907 -62.006 -33.582 1.00 30.89 80 PRO A CA 1
ATOM 633 C C . PRO A 1 80 ? 18.034 -62.493 -32.381 1.00 30.89 80 PRO A C 1
ATOM 635 O O . PRO A 1 80 ? 18.299 -62.204 -31.220 1.00 30.89 80 PRO A O 1
ATOM 638 N N . ASN A 1 81 ? 16.984 -63.232 -32.781 1.00 25.28 81 ASN A N 1
ATOM 639 C CA . ASN A 1 81 ? 15.891 -64.013 -32.151 1.00 25.28 81 ASN A CA 1
ATOM 640 C C . ASN A 1 81 ? 16.049 -64.781 -30.809 1.00 25.28 81 ASN A C 1
ATOM 642 O O . ASN A 1 81 ? 17.096 -65.368 -30.561 1.00 25.28 81 ASN A O 1
ATOM 646 N N . TYR A 1 82 ? 14.900 -64.848 -30.087 1.00 28.53 82 TYR A N 1
ATOM 647 C CA . TYR A 1 82 ? 14.179 -65.961 -29.387 1.00 28.53 82 TYR A CA 1
ATOM 648 C C . TYR A 1 82 ? 14.968 -67.249 -29.024 1.00 28.53 82 TYR A C 1
ATOM 650 O O . TYR A 1 82 ? 15.719 -67.743 -29.851 1.00 28.53 82 TYR A O 1
ATOM 658 N N . ASP A 1 83 ? 14.848 -67.918 -27.862 1.00 28.38 83 ASP A N 1
ATOM 659 C CA . ASP A 1 83 ? 13.668 -68.327 -27.065 1.00 28.38 83 ASP A CA 1
ATOM 660 C C . ASP A 1 83 ? 14.090 -68.970 -25.706 1.00 28.38 83 ASP A C 1
ATOM 662 O O . ASP A 1 83 ? 15.155 -69.578 -25.645 1.00 28.38 83 ASP A O 1
ATOM 666 N N . ASN A 1 84 ? 13.184 -68.931 -24.703 1.00 28.77 84 ASN A N 1
ATOM 667 C CA . ASN A 1 84 ? 12.952 -69.849 -23.543 1.00 28.77 84 ASN A CA 1
ATOM 668 C C . ASN A 1 84 ? 14.113 -70.204 -22.560 1.00 28.77 84 ASN A C 1
ATOM 670 O O . ASN A 1 84 ? 15.216 -70.513 -22.972 1.00 28.77 84 ASN A O 1
ATOM 674 N N . GLN A 1 85 ? 13.982 -70.295 -21.223 1.00 29.94 85 GLN A N 1
ATOM 675 C CA . GLN A 1 85 ? 12.859 -70.599 -20.320 1.00 29.94 85 GLN A CA 1
ATOM 676 C C . GLN A 1 85 ? 13.255 -70.325 -18.835 1.00 29.94 85 GLN A C 1
ATOM 678 O O . GLN A 1 85 ? 14.412 -70.503 -18.468 1.00 29.94 85 GLN A O 1
ATOM 683 N N . ASN A 1 86 ? 12.239 -70.035 -18.001 1.00 30.41 86 ASN A N 1
ATOM 684 C CA . ASN A 1 86 ? 12.120 -70.167 -16.528 1.00 30.41 86 ASN A CA 1
ATOM 685 C C . ASN A 1 86 ? 12.983 -69.310 -15.582 1.00 30.41 86 ASN A C 1
ATOM 687 O O . ASN A 1 86 ? 14.161 -69.577 -15.459 1.00 30.41 86 ASN A O 1
ATOM 691 N N . TYR A 1 87 ? 12.343 -68.430 -14.786 1.00 29.80 87 TYR A N 1
ATOM 692 C CA . TYR A 1 87 ? 12.400 -68.415 -13.303 1.00 29.80 87 TYR A CA 1
ATOM 693 C C . TYR A 1 87 ? 11.298 -67.502 -12.698 1.00 29.80 87 TYR A C 1
ATOM 695 O O . TYR A 1 87 ? 11.184 -66.339 -13.058 1.00 29.80 87 TYR A O 1
ATOM 703 N N . ALA A 1 88 ? 10.513 -68.087 -11.780 1.00 33.00 88 ALA A N 1
ATOM 704 C CA . ALA A 1 88 ? 9.739 -67.534 -10.649 1.00 33.00 88 ALA A CA 1
ATOM 705 C C . ALA A 1 88 ? 8.890 -66.239 -10.787 1.00 33.00 88 ALA A C 1
ATOM 707 O O . ALA A 1 88 ? 9.378 -65.146 -11.047 1.00 33.00 88 ALA A O 1
ATOM 708 N N . GLN A 1 89 ? 7.598 -66.366 -10.453 1.00 34.16 89 GLN A N 1
ATOM 709 C CA . GLN A 1 89 ? 6.633 -65.270 -10.269 1.00 34.16 89 GLN A CA 1
ATOM 710 C C . GLN A 1 89 ? 6.993 -64.374 -9.059 1.00 34.16 89 GLN A C 1
ATOM 712 O O . GLN A 1 89 ? 7.312 -64.914 -7.996 1.00 34.16 89 GLN A O 1
ATOM 717 N N . PRO A 1 90 ? 6.885 -63.034 -9.160 1.00 37.12 90 PRO A N 1
ATOM 718 C CA . PRO A 1 90 ? 6.965 -62.133 -8.011 1.00 37.12 90 PRO A CA 1
ATOM 719 C C . PRO A 1 90 ? 5.635 -62.102 -7.221 1.00 37.12 90 PRO A C 1
ATOM 721 O O . PRO A 1 90 ? 4.583 -62.442 -7.766 1.00 37.12 90 PRO A O 1
ATOM 724 N N . PRO A 1 91 ? 5.655 -61.708 -5.932 1.00 41.19 91 PRO A N 1
ATOM 725 C CA . PRO A 1 91 ? 4.474 -61.713 -5.067 1.00 41.19 91 PRO A CA 1
ATOM 726 C C . PRO A 1 91 ? 3.440 -60.648 -5.485 1.00 41.19 91 PRO A C 1
ATOM 728 O O . PRO A 1 91 ? 3.797 -59.671 -6.148 1.00 41.19 91 PRO A O 1
ATOM 731 N N . PRO A 1 92 ? 2.161 -60.802 -5.087 1.00 38.97 92 PRO A N 1
ATOM 732 C CA . PRO A 1 92 ? 1.090 -59.908 -5.511 1.00 38.97 92 PRO A CA 1
ATOM 733 C C . PRO A 1 92 ? 1.318 -58.477 -5.013 1.00 38.97 92 PRO A C 1
ATOM 735 O O . PRO A 1 92 ? 1.602 -58.234 -3.839 1.00 38.97 92 PRO A O 1
ATOM 738 N N . SER A 1 93 ? 1.162 -57.532 -5.938 1.00 40.91 93 SER A N 1
ATOM 739 C CA . SER A 1 93 ? 1.228 -56.091 -5.722 1.00 40.91 93 SER A CA 1
ATOM 740 C C . SER A 1 93 ? 0.280 -55.645 -4.608 1.00 40.91 93 SER A C 1
ATOM 742 O O . SER A 1 93 ? -0.935 -55.837 -4.697 1.00 40.91 93 SER A O 1
ATOM 744 N N . THR A 1 94 ? 0.827 -54.992 -3.585 1.00 46.28 94 THR A N 1
ATOM 745 C CA . THR A 1 94 ? 0.054 -54.180 -2.646 1.00 46.28 94 THR A CA 1
ATOM 746 C C . THR A 1 94 ? -0.674 -53.065 -3.408 1.00 46.28 94 THR A C 1
ATOM 748 O O . THR A 1 94 ? -0.087 -52.452 -4.304 1.00 46.28 94 THR A O 1
ATOM 751 N N . PRO A 1 95 ? -1.951 -52.782 -3.090 1.00 44.53 95 PRO A N 1
ATOM 752 C CA . PRO A 1 95 ? -2.695 -51.723 -3.757 1.00 44.53 95 PRO A CA 1
ATOM 753 C C . PRO A 1 95 ? -2.023 -50.366 -3.500 1.00 44.53 95 PRO A C 1
ATOM 755 O O . PRO A 1 95 ? -1.430 -50.166 -2.432 1.00 44.53 95 PRO A O 1
ATOM 758 N N . PRO A 1 96 ? -2.099 -49.423 -4.457 1.00 39.50 96 PRO A N 1
ATOM 759 C CA . PRO A 1 96 ? -1.450 -48.132 -4.325 1.00 39.50 96 PRO A CA 1
ATOM 760 C C . PRO A 1 96 ? -1.981 -47.437 -3.075 1.00 39.50 96 PRO A C 1
ATOM 762 O O . PRO A 1 96 ? -3.183 -47.219 -2.918 1.00 39.50 96 PRO A O 1
ATOM 765 N N . ARG A 1 97 ? -1.060 -47.103 -2.169 1.00 34.69 97 ARG A N 1
ATOM 766 C CA . ARG A 1 97 ? -1.327 -46.292 -0.986 1.00 34.69 97 ARG A CA 1
ATOM 767 C C . ARG A 1 97 ? -1.910 -44.971 -1.475 1.00 34.69 97 ARG A C 1
ATOM 769 O O . ARG A 1 97 ? -1.174 -44.130 -1.984 1.00 34.69 97 ARG A O 1
ATOM 776 N N . THR A 1 98 ? -3.223 -44.805 -1.343 1.00 34.78 98 THR A N 1
ATOM 777 C CA . THR A 1 98 ? -3.908 -43.540 -1.597 1.00 34.78 98 THR A CA 1
ATOM 778 C C . THR A 1 98 ? -3.224 -42.485 -0.742 1.00 34.78 98 THR A C 1
ATOM 780 O O . THR A 1 98 ? -3.343 -42.486 0.487 1.00 34.78 98 THR A O 1
ATOM 783 N N . SER A 1 99 ? -2.434 -41.621 -1.375 1.00 41.03 99 SER A N 1
ATOM 784 C CA . SER A 1 99 ? -1.937 -40.432 -0.715 1.00 41.03 99 SER A CA 1
ATOM 785 C C . SER A 1 99 ? -3.174 -39.640 -0.312 1.00 41.03 99 SER A C 1
ATOM 787 O O . SER A 1 99 ? -3.994 -39.259 -1.147 1.00 41.03 99 SER A O 1
ATOM 789 N N . ASN A 1 100 ? -3.359 -39.453 0.993 1.00 36.81 100 ASN A N 1
ATOM 790 C CA . ASN A 1 100 ? -4.334 -38.511 1.512 1.00 36.81 100 ASN A CA 1
ATOM 791 C C . ASN A 1 100 ? -3.934 -37.124 0.989 1.00 36.81 100 ASN A C 1
ATOM 793 O O . ASN A 1 100 ? -3.173 -36.410 1.645 1.00 36.81 100 ASN A O 1
ATOM 797 N N . ARG A 1 101 ? -4.403 -36.746 -0.210 1.00 47.00 101 ARG A N 1
ATOM 798 C CA . ARG A 1 101 ? -4.452 -35.352 -0.649 1.00 47.00 101 ARG A CA 1
ATOM 799 C C . ARG A 1 101 ? -5.240 -34.640 0.440 1.00 47.00 101 ARG A C 1
ATOM 801 O O . ARG A 1 101 ? -6.450 -34.832 0.551 1.00 47.00 101 ARG A O 1
ATOM 808 N N . ARG A 1 102 ? -4.541 -33.894 1.304 1.00 50.50 102 ARG A N 1
ATOM 809 C CA . ARG A 1 102 ? -5.177 -32.972 2.248 1.00 50.50 102 ARG A CA 1
ATOM 810 C C . ARG A 1 102 ? -6.162 -32.159 1.417 1.00 50.50 102 ARG A C 1
ATOM 812 O O . ARG A 1 102 ? -5.736 -31.501 0.471 1.00 50.50 102 ARG A O 1
ATOM 819 N N . LYS A 1 103 ? -7.460 -32.287 1.701 1.00 49.38 103 LYS A N 1
ATOM 820 C CA . LYS A 1 103 ? -8.481 -31.472 1.045 1.00 49.38 103 LYS A CA 1
ATOM 821 C C . LYS A 1 103 ? -8.067 -30.016 1.258 1.00 49.38 103 LYS A C 1
ATOM 823 O O . LYS A 1 103 ? -7.939 -29.593 2.406 1.00 49.38 103 LYS A O 1
ATOM 828 N N . SER A 1 104 ? -7.758 -29.315 0.169 1.00 65.06 104 SER A N 1
ATOM 829 C CA . SER A 1 104 ? -7.556 -27.867 0.186 1.00 65.06 104 SER A CA 1
ATOM 830 C C . SER A 1 104 ? -8.784 -27.246 0.849 1.00 65.06 104 SER A C 1
ATOM 832 O O . SER A 1 104 ? -9.905 -27.596 0.477 1.00 65.06 104 SER A O 1
ATOM 834 N N . THR A 1 105 ? -8.589 -26.415 1.873 1.00 80.81 105 THR A N 1
ATOM 835 C CA . THR A 1 105 ? -9.682 -25.602 2.407 1.00 80.81 105 THR A CA 1
ATOM 836 C C . THR A 1 105 ? -9.789 -24.367 1.510 1.00 80.81 105 THR A C 1
ATOM 838 O O . THR A 1 105 ? -8.800 -23.628 1.425 1.00 80.81 105 THR A O 1
ATOM 841 N N . PRO A 1 106 ? -10.917 -24.158 0.806 1.00 85.06 106 PRO A N 1
ATOM 842 C CA . PRO A 1 106 ? -11.144 -22.929 0.038 1.00 85.06 106 PRO A CA 1
ATOM 843 C C . PRO A 1 106 ? -10.901 -21.702 0.929 1.00 85.06 106 PRO A C 1
ATOM 845 O O . PRO A 1 106 ? -11.240 -21.760 2.108 1.00 85.06 106 PRO A O 1
ATOM 848 N N . GLY A 1 107 ? -10.243 -20.648 0.439 1.00 86.75 107 GLY A N 1
ATOM 849 C CA . GLY A 1 107 ? -9.937 -19.445 1.230 1.00 86.75 107 GLY A CA 1
ATOM 850 C C . GLY A 1 107 ? -8.836 -19.582 2.296 1.00 86.75 107 GLY A C 1
ATOM 851 O O . GLY A 1 107 ? -8.417 -18.585 2.885 1.00 86.75 107 GLY A O 1
ATOM 852 N N . TRP A 1 108 ? -8.322 -20.790 2.567 1.00 93.50 108 TRP A N 1
ATOM 853 C CA . TRP A 1 108 ? -7.253 -21.021 3.552 1.00 93.50 108 TRP A CA 1
ATOM 854 C C . TRP A 1 108 ? -6.243 -22.062 3.073 1.00 93.50 108 TRP A C 1
ATOM 856 O O . TRP A 1 108 ? -6.007 -23.105 3.692 1.00 93.50 108 TRP A O 1
ATOM 866 N N . ASN A 1 109 ? -5.618 -21.757 1.946 1.00 92.69 109 ASN A N 1
ATOM 867 C CA . ASN A 1 109 ? -4.613 -22.588 1.295 1.00 92.69 109 ASN A CA 1
ATOM 868 C C . ASN A 1 109 ? -3.357 -21.749 0.976 1.00 92.69 109 ASN A C 1
ATOM 870 O O . ASN A 1 109 ? -3.139 -20.706 1.590 1.00 92.69 109 ASN A O 1
ATOM 874 N N . ARG A 1 110 ? -2.472 -22.260 0.111 1.00 92.56 110 ARG A N 1
ATOM 875 C CA . ARG A 1 110 ? -1.212 -21.593 -0.266 1.00 92.56 110 ARG A CA 1
ATOM 876 C C . ARG A 1 110 ? -1.361 -20.661 -1.464 1.00 92.56 110 ARG A C 1
ATOM 878 O O . ARG A 1 110 ? -0.372 -20.063 -1.867 1.00 92.56 110 ARG A O 1
ATOM 885 N N . ASP A 1 111 ? -2.535 -20.622 -2.074 1.00 94.06 111 ASP A N 1
ATOM 886 C CA . ASP A 1 111 ? -2.802 -19.920 -3.327 1.00 94.06 111 ASP A CA 1
ATOM 887 C C . ASP A 1 111 ? -3.591 -18.631 -3.086 1.00 94.06 111 ASP A C 1
ATOM 889 O O . ASP A 1 111 ? -3.684 -17.803 -3.981 1.00 94.06 111 ASP A O 1
ATOM 893 N N . CYS A 1 112 ? -4.121 -18.434 -1.875 1.00 95.50 112 CYS A N 1
ATOM 894 C CA . CYS A 1 112 ? -4.979 -17.305 -1.533 1.00 95.50 112 CYS A CA 1
ATOM 895 C C . CYS A 1 112 ? -4.592 -16.656 -0.199 1.00 95.50 112 CYS A C 1
ATOM 897 O O . CYS A 1 112 ? -4.007 -17.280 0.693 1.00 95.50 112 CYS A O 1
ATOM 899 N N . VAL A 1 113 ? -4.935 -15.376 -0.059 1.00 97.06 113 VAL A N 1
ATOM 900 C CA . VAL A 1 113 ? -4.739 -14.598 1.165 1.00 97.06 113 VAL A CA 1
ATOM 901 C C . VAL A 1 113 ? -5.541 -15.215 2.306 1.00 97.06 113 VAL A C 1
ATOM 903 O O . VAL A 1 113 ? -6.751 -15.402 2.220 1.00 97.06 113 VAL A O 1
ATOM 906 N N . LYS A 1 114 ? -4.878 -15.438 3.442 1.00 97.12 114 LYS A N 1
ATOM 907 C CA . LYS A 1 114 ? -5.543 -15.851 4.684 1.00 97.12 114 LYS A CA 1
ATOM 908 C C . LYS A 1 114 ? -6.242 -14.671 5.347 1.00 97.12 114 LYS A C 1
ATOM 910 O O . LYS A 1 114 ? -5.623 -13.933 6.117 1.00 97.12 114 LYS A O 1
ATOM 915 N N . LEU A 1 115 ? -7.525 -14.498 5.043 1.00 97.81 115 LEU A N 1
ATOM 916 C CA . LEU A 1 115 ? -8.329 -13.394 5.565 1.00 97.81 115 LEU A CA 1
ATOM 917 C C . LEU A 1 115 ? -8.548 -13.497 7.091 1.00 97.81 115 LEU A C 1
ATOM 919 O O . LEU A 1 115 ? -8.715 -14.601 7.621 1.00 97.81 115 LEU A O 1
ATOM 923 N N . PRO A 1 116 ? -8.599 -12.359 7.819 1.00 97.75 116 PRO A N 1
ATOM 924 C CA . PRO A 1 116 ? -8.843 -12.338 9.263 1.00 97.75 116 PRO A CA 1
ATOM 925 C C . PRO A 1 116 ? -10.141 -13.028 9.695 1.00 97.75 116 PRO A C 1
ATOM 927 O O . PRO A 1 116 ? -10.190 -13.592 10.791 1.00 97.75 116 PRO A O 1
ATOM 930 N N . CYS A 1 117 ? -11.167 -12.992 8.842 1.00 97.38 117 CYS A N 1
ATOM 931 C CA . CYS A 1 117 ? -12.495 -13.538 9.106 1.00 97.38 117 CYS A CA 1
ATOM 932 C C . CYS A 1 117 ? -12.645 -15.046 8.880 1.00 97.38 117 CYS A C 1
ATOM 934 O O . CYS A 1 117 ? -13.660 -15.617 9.278 1.00 97.38 117 CYS A O 1
ATOM 936 N N . HIS A 1 118 ? -11.652 -15.697 8.273 1.00 96.94 118 HIS A N 1
ATOM 937 C CA . HIS A 1 118 ? -11.746 -17.107 7.918 1.00 96.94 118 HIS A CA 1
ATOM 938 C C . HIS A 1 118 ? -11.830 -18.006 9.170 1.00 96.94 118 HIS A C 1
ATOM 940 O O . HIS A 1 118 ? -11.125 -17.789 10.156 1.00 96.94 118 HIS A O 1
ATOM 946 N N . GLU A 1 119 ? -12.637 -19.071 9.127 1.00 95.19 119 GLU A N 1
ATOM 947 C CA . GLU A 1 119 ? -12.888 -19.982 10.262 1.00 95.19 119 GLU A CA 1
ATOM 948 C C . GLU A 1 119 ? -11.621 -20.650 10.830 1.00 95.19 119 GLU A C 1
ATOM 950 O O . GLU A 1 119 ? -11.470 -20.799 12.043 1.00 95.19 119 GLU A O 1
ATOM 955 N N . ASN A 1 120 ? -10.668 -20.987 9.957 1.00 95.44 120 ASN A N 1
ATOM 956 C CA . ASN A 1 120 ? -9.356 -21.533 10.322 1.00 95.44 120 ASN A CA 1
ATOM 957 C C . ASN A 1 120 ? -8.395 -20.520 10.970 1.00 95.44 120 ASN A C 1
ATOM 959 O O . ASN A 1 120 ? -7.318 -20.916 11.431 1.00 95.44 120 ASN A O 1
ATOM 963 N N . ASN A 1 121 ? -8.747 -19.233 11.030 1.00 96.00 121 ASN A N 1
ATOM 964 C CA . ASN A 1 121 ? -8.000 -18.266 11.818 1.00 96.00 121 ASN A CA 1
ATOM 965 C C . ASN A 1 121 ? -8.342 -18.459 13.299 1.00 96.00 121 ASN A C 1
ATOM 967 O O . ASN A 1 121 ? -9.392 -18.027 13.780 1.00 96.00 121 ASN A O 1
ATOM 971 N N . VAL A 1 122 ? -7.456 -19.130 14.033 1.00 95.31 122 VAL A N 1
ATOM 972 C CA . VAL A 1 122 ? -7.679 -19.536 15.426 1.00 95.31 122 VAL A CA 1
ATOM 973 C C . VAL A 1 122 ? -6.511 -19.159 16.332 1.00 95.31 122 VAL A C 1
ATOM 975 O O . VAL A 1 122 ? -5.383 -18.970 15.879 1.00 95.31 122 VAL A O 1
ATOM 978 N N . TYR A 1 123 ? -6.776 -19.076 17.633 1.00 93.31 123 TYR A N 1
ATOM 979 C CA . TYR A 1 123 ? -5.761 -18.936 18.679 1.00 93.31 123 TYR A CA 1
ATOM 980 C C . TYR A 1 123 ? -6.026 -19.917 19.822 1.00 93.31 123 TYR A C 1
ATOM 982 O O . TYR A 1 123 ? -7.117 -20.477 19.930 1.00 93.31 123 TYR A O 1
ATOM 990 N N . PHE A 1 124 ? -5.022 -20.133 20.671 1.00 91.06 124 PHE A N 1
ATOM 991 C CA . PHE A 1 124 ? -5.127 -21.029 21.818 1.00 91.06 124 PHE A CA 1
ATOM 992 C C . PHE A 1 124 ? -5.158 -20.239 23.122 1.00 91.06 124 PHE A C 1
ATOM 994 O O . PHE A 1 124 ? -4.316 -19.374 23.353 1.00 91.06 124 PHE A O 1
ATOM 1001 N N . GLN A 1 125 ? -6.110 -20.569 23.991 1.00 88.69 125 GLN A N 1
ATOM 1002 C CA . GLN A 1 125 ? -6.194 -20.054 25.355 1.00 88.69 125 GLN A CA 1
ATOM 1003 C C . GLN A 1 125 ? -6.620 -21.195 26.277 1.00 88.69 125 GLN A C 1
ATOM 1005 O O . GLN A 1 125 ? -7.604 -21.877 25.998 1.00 88.69 125 GLN A O 1
ATOM 1010 N N . ASN A 1 126 ? -5.878 -21.436 27.362 1.00 89.75 126 ASN A N 1
ATOM 1011 C CA . ASN A 1 126 ? -6.138 -22.541 28.298 1.00 89.75 126 ASN A CA 1
ATOM 1012 C C . ASN A 1 126 ? -6.302 -23.905 27.592 1.00 89.75 126 ASN A C 1
ATOM 1014 O O . ASN A 1 126 ? -7.238 -24.651 27.876 1.00 89.75 126 ASN A O 1
ATOM 1018 N N . ASN A 1 127 ? -5.424 -24.202 26.624 1.00 89.88 127 ASN A N 1
ATOM 1019 C CA . ASN A 1 127 ? -5.468 -25.393 25.759 1.00 89.88 127 ASN A CA 1
ATOM 1020 C C . ASN A 1 127 ? -6.764 -25.572 24.942 1.00 89.88 127 ASN A C 1
ATOM 1022 O O . ASN A 1 127 ? -7.010 -26.653 24.411 1.00 89.88 127 ASN A O 1
ATOM 1026 N N . ARG A 1 128 ? -7.585 -24.526 24.798 1.00 93.81 128 ARG A N 1
ATOM 1027 C CA . ARG A 1 128 ? -8.757 -24.515 23.916 1.00 93.81 128 ARG A CA 1
ATOM 1028 C C . ARG A 1 128 ? -8.460 -23.716 22.658 1.00 93.81 128 ARG A C 1
ATOM 1030 O O . ARG A 1 128 ? -7.914 -22.618 22.739 1.00 93.81 128 ARG A O 1
ATOM 1037 N N . GLN A 1 129 ? -8.844 -24.272 21.514 1.00 95.25 129 GLN A N 1
ATOM 1038 C CA . GLN A 1 129 ? -8.822 -23.585 20.228 1.00 95.25 129 GLN A CA 1
ATOM 1039 C C . GLN A 1 129 ? -10.047 -22.670 20.133 1.00 95.25 129 GLN A C 1
ATOM 1041 O O . GLN A 1 129 ? -11.177 -23.125 20.304 1.00 95.25 129 GLN A O 1
ATOM 1046 N N . LEU A 1 130 ? -9.818 -21.384 19.884 1.00 96.06 130 LEU A N 1
ATOM 1047 C CA . LEU A 1 130 ? -10.844 -20.345 19.828 1.00 96.06 130 LEU A CA 1
ATOM 1048 C C . LEU A 1 130 ? -10.762 -19.592 18.497 1.00 96.06 130 LEU A C 1
ATOM 1050 O O . LEU A 1 130 ? -9.677 -19.419 17.937 1.00 96.06 130 LEU A O 1
ATOM 1054 N N . SER A 1 131 ? -11.909 -19.129 17.994 1.00 96.94 131 SER A N 1
ATOM 1055 C CA . SER A 1 131 ? -11.983 -18.358 16.748 1.00 96.94 131 SER A CA 1
ATOM 1056 C C . SER A 1 131 ? -11.338 -16.984 16.917 1.00 96.94 131 SER A C 1
ATOM 1058 O O . SER A 1 131 ? -11.733 -16.195 17.780 1.00 96.94 131 SER A O 1
ATOM 1060 N N . LYS A 1 132 ? -10.365 -16.671 16.057 1.00 96.88 132 LYS A N 1
ATOM 1061 C CA . LYS A 1 132 ? -9.746 -15.347 16.006 1.00 96.88 132 LYS A CA 1
ATOM 1062 C C . LYS A 1 132 ? -10.720 -14.304 15.474 1.00 96.88 132 LYS A C 1
ATOM 1064 O O . LYS A 1 132 ? -10.742 -13.195 15.994 1.00 96.88 132 LYS A O 1
ATOM 1069 N N . TRP A 1 133 ? -11.555 -14.668 14.501 1.00 97.94 133 TRP A N 1
ATOM 1070 C CA . TRP A 1 133 ? -12.583 -13.769 13.985 1.00 97.94 133 TRP A CA 1
ATOM 1071 C C . TRP A 1 133 ? -13.598 -13.380 15.058 1.00 97.94 133 TRP A C 1
ATOM 1073 O O . TRP A 1 133 ? -13.922 -12.204 15.183 1.00 97.94 133 TRP A O 1
ATOM 1083 N N . TYR A 1 134 ? -14.040 -14.329 15.892 1.00 98.00 134 TYR A N 1
ATOM 1084 C CA . TYR A 1 134 ? -14.924 -14.017 17.019 1.00 98.00 134 TYR A CA 1
ATOM 1085 C C . TYR A 1 134 ? -14.285 -13.003 17.980 1.00 98.00 134 TYR A C 1
ATOM 1087 O O . TYR A 1 134 ? -14.943 -12.048 18.393 1.00 98.00 134 TYR A O 1
ATOM 1095 N N . LEU A 1 135 ? -12.994 -13.170 18.295 1.00 97.94 135 LEU A N 1
ATOM 1096 C CA . LEU A 1 135 ? -12.242 -12.213 19.110 1.00 97.94 135 LEU A CA 1
ATOM 1097 C C . LEU A 1 135 ? -12.182 -10.831 18.443 1.00 97.94 135 LEU A C 1
ATOM 1099 O O . LEU A 1 135 ? -12.560 -9.849 19.075 1.00 97.94 135 LEU A O 1
ATOM 1103 N N . ILE A 1 136 ? -11.748 -10.767 17.178 1.00 98.38 136 ILE A N 1
ATOM 1104 C CA . ILE A 1 136 ? -11.641 -9.526 16.391 1.00 98.38 136 ILE A CA 1
ATOM 1105 C C . ILE A 1 136 ? -12.991 -8.806 16.351 1.00 98.38 136 ILE A C 1
ATOM 1107 O O . ILE A 1 136 ? -13.072 -7.630 16.692 1.00 98.38 136 ILE A O 1
ATOM 1111 N N . LYS A 1 137 ? -14.066 -9.524 16.016 1.00 98.25 137 LYS A N 1
ATOM 1112 C CA . LYS A 1 137 ? -15.430 -8.992 15.994 1.00 98.25 137 LYS A CA 1
ATOM 1113 C C . LYS A 1 137 ? -15.838 -8.432 17.354 1.00 98.25 137 LYS A C 1
ATOM 1115 O O . LYS A 1 137 ? -16.324 -7.312 17.423 1.00 98.25 137 LYS A O 1
ATOM 1120 N N . THR A 1 138 ? -15.597 -9.176 18.433 1.00 98.19 138 THR A N 1
ATOM 1121 C CA . THR A 1 138 ? -15.983 -8.765 19.793 1.00 98.19 138 THR A CA 1
ATOM 1122 C C . THR A 1 138 ? -15.308 -7.459 20.211 1.00 98.19 138 THR A C 1
ATOM 1124 O O . THR A 1 138 ? -15.967 -6.593 20.789 1.00 98.19 138 THR A O 1
ATOM 1127 N N . VAL A 1 139 ? -14.010 -7.306 19.920 1.00 98.12 139 VAL A N 1
ATOM 1128 C CA . VAL A 1 139 ? -13.256 -6.102 20.301 1.00 98.12 139 VAL A CA 1
ATOM 1129 C C . VAL A 1 139 ? -13.555 -4.916 19.382 1.00 98.12 139 VAL A C 1
ATOM 1131 O O . VAL A 1 139 ? -13.698 -3.804 19.875 1.00 98.12 139 VAL A O 1
ATOM 1134 N N . LEU A 1 140 ? -13.736 -5.141 18.075 1.00 97.94 140 LEU A N 1
ATOM 1135 C CA . LEU A 1 140 ? -14.075 -4.084 17.114 1.00 97.94 140 LEU A CA 1
ATOM 1136 C C . LEU A 1 140 ? -15.536 -3.624 17.199 1.00 97.94 140 LEU A C 1
ATOM 1138 O O . LEU A 1 140 ? -15.857 -2.562 16.683 1.00 97.94 140 LEU A O 1
ATOM 1142 N N . GLN A 1 141 ? -16.423 -4.383 17.844 1.00 97.62 141 GLN A N 1
ATOM 1143 C CA . GLN A 1 141 ? -17.787 -3.939 18.157 1.00 97.62 141 GLN A CA 1
ATOM 1144 C C . GLN A 1 141 ? -17.847 -2.952 19.330 1.00 97.62 141 GLN A C 1
ATOM 1146 O O . GLN A 1 141 ? -18.882 -2.317 19.535 1.00 97.62 141 GLN A O 1
ATOM 1151 N N . GLN A 1 142 ? -16.778 -2.839 20.123 1.00 97.06 142 GLN A N 1
ATOM 1152 C CA . GLN A 1 142 ? -16.730 -1.878 21.221 1.00 97.06 142 GLN A CA 1
ATOM 1153 C C . GLN A 1 142 ? -16.508 -0.461 20.687 1.00 97.06 142 GLN A C 1
ATOM 1155 O O . GLN A 1 142 ? -15.884 -0.255 19.644 1.00 97.06 142 GLN A O 1
ATOM 1160 N N . ARG A 1 143 ? -16.995 0.535 21.432 1.00 97.19 143 ARG A N 1
ATOM 1161 C CA . ARG A 1 143 ? -16.671 1.937 21.159 1.00 97.19 143 ARG A CA 1
ATOM 1162 C C . ARG A 1 143 ? -15.183 2.162 21.424 1.00 97.19 143 ARG A C 1
ATOM 1164 O O . ARG A 1 143 ? -14.727 1.890 22.530 1.00 97.19 143 ARG A O 1
ATOM 1171 N N . ILE A 1 144 ? -14.473 2.696 20.436 1.00 98.12 144 ILE A N 1
ATOM 1172 C CA . ILE A 1 144 ? -13.079 3.127 20.558 1.00 98.12 144 ILE A CA 1
ATOM 1173 C C . ILE A 1 144 ? -13.093 4.640 20.744 1.00 98.12 144 ILE A C 1
ATOM 1175 O O . ILE A 1 144 ? -13.551 5.358 19.858 1.00 98.12 144 ILE A O 1
ATOM 1179 N N . SER A 1 145 ? -12.656 5.120 21.904 1.00 96.06 145 SER A N 1
ATOM 1180 C CA . SER A 1 145 ? -12.762 6.545 22.251 1.00 96.06 145 SER A CA 1
ATOM 1181 C C . SER A 1 145 ? -11.433 7.283 22.145 1.00 96.06 145 SER A C 1
ATOM 1183 O O . SER A 1 145 ? -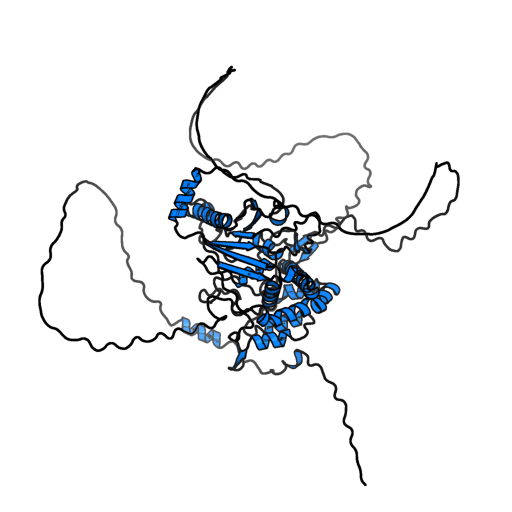11.427 8.504 22.009 1.00 96.06 145 SER A O 1
ATOM 1185 N N . ASP A 1 146 ? -10.316 6.561 22.219 1.00 98.12 146 ASP A N 1
ATOM 1186 C CA . ASP A 1 146 ? -8.983 7.140 22.142 1.00 98.12 146 ASP A CA 1
ATOM 1187 C C . ASP A 1 146 ? -7.945 6.173 21.540 1.00 98.12 146 ASP A C 1
ATOM 1189 O O . ASP A 1 146 ? -8.232 5.043 21.131 1.00 98.12 146 ASP A O 1
ATOM 1193 N N . VAL A 1 147 ? -6.698 6.640 21.473 1.00 98.38 147 VAL A N 1
ATOM 1194 C CA . VAL A 1 147 ? -5.573 5.857 20.954 1.00 98.38 147 VAL A CA 1
ATOM 1195 C C . VAL A 1 147 ? -5.224 4.658 21.846 1.00 98.38 147 VAL A C 1
ATOM 1197 O O . VAL A 1 147 ? -4.747 3.640 21.341 1.00 98.38 147 VAL A O 1
ATOM 1200 N N . ASN A 1 148 ? -5.491 4.728 23.153 1.00 98.25 148 ASN A N 1
ATOM 1201 C CA . ASN A 1 148 ? -5.217 3.626 24.072 1.00 98.25 148 ASN A CA 1
ATOM 1202 C C . ASN A 1 148 ? -6.138 2.443 23.779 1.00 98.25 148 ASN A C 1
ATOM 1204 O O . ASN A 1 148 ? -5.667 1.306 23.766 1.00 98.25 148 ASN A O 1
ATOM 1208 N N . ASP A 1 149 ? -7.412 2.698 23.478 1.00 98.44 149 ASP A N 1
ATOM 1209 C CA . ASP A 1 149 ? -8.364 1.666 23.066 1.00 98.44 149 ASP A CA 1
ATOM 1210 C C . ASP A 1 149 ? -7.884 0.942 21.794 1.00 98.44 149 ASP A C 1
ATOM 1212 O O . ASP A 1 149 ? -7.880 -0.291 21.747 1.00 98.44 149 ASP A O 1
ATOM 1216 N N . ILE A 1 150 ? -7.376 1.680 20.793 1.00 98.50 150 ILE A N 1
ATOM 1217 C CA . ILE A 1 150 ? -6.772 1.092 19.578 1.00 98.50 150 ILE A CA 1
ATOM 1218 C C . ILE A 1 150 ? -5.600 0.175 19.948 1.00 98.50 150 ILE A C 1
ATOM 1220 O O . ILE A 1 150 ? -5.519 -0.968 19.489 1.00 98.50 150 ILE A O 1
ATOM 1224 N N . ILE A 1 151 ? -4.693 0.652 20.804 1.00 98.44 151 ILE A N 1
ATOM 1225 C CA . ILE A 1 151 ? -3.518 -0.109 21.242 1.00 98.44 151 ILE A CA 1
ATOM 1226 C C . ILE A 1 151 ? -3.936 -1.376 21.993 1.00 98.44 151 ILE A C 1
ATOM 1228 O O . ILE A 1 151 ? -3.350 -2.441 21.779 1.00 98.44 151 ILE A O 1
ATOM 1232 N N . GLN A 1 152 ? -4.952 -1.294 22.855 1.00 98.06 152 GLN A N 1
ATOM 1233 C CA . GLN A 1 152 ? -5.463 -2.454 23.584 1.00 98.06 152 GLN A CA 1
ATOM 1234 C C . GLN A 1 152 ? -6.114 -3.474 22.655 1.00 98.06 152 GLN A C 1
ATOM 1236 O O . GLN A 1 152 ? -5.902 -4.676 22.836 1.00 98.06 152 GLN A O 1
ATOM 1241 N N . ILE A 1 153 ? -6.834 -3.029 21.625 1.00 98.06 153 ILE A N 1
ATOM 1242 C CA . ILE A 1 153 ? -7.371 -3.911 20.584 1.00 98.06 153 ILE A CA 1
ATOM 1243 C C . ILE A 1 153 ? -6.232 -4.646 19.875 1.00 98.06 153 ILE A C 1
ATOM 1245 O O . ILE A 1 153 ? -6.251 -5.878 19.819 1.00 98.06 153 ILE A O 1
ATOM 1249 N N . ILE A 1 154 ? -5.205 -3.926 19.407 1.00 98.00 154 ILE A N 1
ATOM 1250 C CA . ILE A 1 154 ? -4.057 -4.529 18.711 1.00 98.00 154 ILE A CA 1
ATOM 1251 C C . ILE A 1 154 ? -3.358 -5.556 19.610 1.00 98.00 154 ILE A C 1
ATOM 1253 O O . ILE A 1 154 ? -3.095 -6.676 19.165 1.00 98.00 154 ILE A O 1
ATOM 1257 N N . LYS A 1 155 ? -3.096 -5.215 20.879 1.00 96.75 155 LYS A N 1
ATOM 1258 C CA . LYS A 1 155 ? -2.480 -6.124 21.863 1.00 96.75 155 LYS A CA 1
ATOM 1259 C C . LYS A 1 155 ? -3.346 -7.351 22.138 1.00 96.75 155 LYS A C 1
ATOM 1261 O O . LYS A 1 155 ? -2.822 -8.457 22.217 1.00 96.75 155 LYS A O 1
ATOM 1266 N N . THR A 1 156 ? -4.660 -7.177 22.245 1.00 96.00 156 THR A N 1
ATOM 1267 C CA . THR A 1 156 ? -5.608 -8.271 22.504 1.00 96.00 156 THR A CA 1
ATOM 1268 C C . THR A 1 156 ? -5.672 -9.236 21.324 1.00 96.00 156 THR A C 1
ATOM 1270 O O . THR A 1 156 ? -5.546 -10.451 21.496 1.00 96.00 156 THR A O 1
ATOM 1273 N N . VAL A 1 157 ? -5.799 -8.705 20.105 1.00 95.31 157 VAL A N 1
ATOM 1274 C CA . VAL A 1 157 ? -5.779 -9.506 18.876 1.00 95.31 157 VAL A CA 1
ATOM 1275 C C . VAL A 1 157 ? -4.424 -10.187 18.700 1.00 95.31 157 VAL A C 1
ATOM 1277 O O . VAL A 1 157 ? -4.369 -11.288 18.171 1.00 95.31 157 VAL A O 1
ATOM 1280 N N . ASN A 1 158 ? -3.334 -9.623 19.205 1.00 94.56 158 ASN A N 1
ATOM 1281 C CA . ASN A 1 158 ? -1.991 -10.170 19.034 1.00 94.56 158 ASN A CA 1
ATOM 1282 C C . ASN A 1 158 ? -1.341 -10.577 20.362 1.00 94.56 158 ASN A C 1
ATOM 1284 O O . ASN A 1 158 ? -0.145 -10.393 20.559 1.00 94.56 158 ASN A O 1
ATOM 1288 N N . SER A 1 159 ? -2.117 -11.191 21.258 1.00 91.56 159 SER A N 1
ATOM 1289 C CA . SER A 1 159 ? -1.679 -11.570 22.612 1.00 91.56 159 SER A CA 1
ATOM 1290 C C . SER A 1 159 ? -0.493 -12.543 22.672 1.00 91.56 159 SER A C 1
ATOM 1292 O O . SER A 1 159 ? 0.157 -12.660 23.705 1.00 91.56 159 SER A O 1
ATOM 1294 N N . SER A 1 160 ? -0.189 -13.234 21.571 1.00 87.81 160 SER A N 1
ATOM 1295 C CA . SER A 1 160 ? 1.001 -14.081 21.435 1.00 87.81 160 SER A CA 1
ATOM 1296 C C . SER A 1 160 ? 2.285 -13.302 21.128 1.00 87.81 160 SER A C 1
ATOM 1298 O O . SER A 1 160 ? 3.358 -13.899 21.104 1.00 87.81 160 SER A O 1
ATOM 1300 N N . TRP A 1 161 ? 2.198 -12.008 20.809 1.00 89.25 161 TRP A N 1
ATOM 1301 C CA . TRP A 1 161 ? 3.360 -11.170 20.514 1.00 89.25 161 TRP A CA 1
ATOM 1302 C C . TRP A 1 161 ? 3.880 -10.494 21.779 1.00 89.25 161 TRP A C 1
ATOM 1304 O O . TRP A 1 161 ? 3.127 -10.164 22.693 1.00 89.25 161 TRP A O 1
ATOM 1314 N N . SER A 1 162 ? 5.186 -10.237 21.791 1.00 89.06 162 SER A N 1
ATOM 1315 C CA . SER A 1 162 ? 5.801 -9.342 22.764 1.00 89.06 162 SER A CA 1
ATOM 1316 C C . SER A 1 162 ? 5.867 -7.935 22.178 1.00 89.06 162 SER A C 1
ATOM 1318 O O . SER A 1 162 ? 6.357 -7.747 21.063 1.00 89.06 162 SER A O 1
ATOM 1320 N N . PHE A 1 163 ? 5.374 -6.955 22.930 1.00 91.94 163 PHE A N 1
ATOM 1321 C CA . PHE A 1 163 ? 5.405 -5.544 22.557 1.00 91.94 163 PHE A CA 1
ATOM 1322 C C . PHE A 1 163 ? 6.413 -4.819 23.444 1.00 91.94 163 PHE A C 1
ATOM 1324 O O . PHE A 1 163 ? 6.310 -4.859 24.670 1.00 91.94 163 PHE A O 1
ATOM 1331 N N . SER A 1 164 ? 7.372 -4.125 22.835 1.00 91.88 164 SER A N 1
ATOM 1332 C CA . SER A 1 164 ? 8.243 -3.202 23.561 1.00 91.88 164 SER A CA 1
ATOM 1333 C C . SER A 1 164 ? 7.481 -1.930 23.935 1.00 91.88 164 SER A C 1
ATOM 1335 O O . SER A 1 164 ? 6.496 -1.565 23.284 1.00 91.88 164 SER A O 1
ATOM 1337 N N . SER A 1 165 ? 7.973 -1.210 24.945 1.00 89.88 165 SER A N 1
ATOM 1338 C CA . SER A 1 165 ? 7.381 0.054 25.407 1.00 89.88 165 SER A CA 1
ATOM 1339 C C . SER A 1 165 ? 7.271 1.117 24.313 1.00 89.88 165 SER A C 1
ATOM 1341 O O . SER A 1 165 ? 6.389 1.956 24.380 1.00 89.88 165 SER A O 1
ATOM 1343 N N . ASN A 1 166 ? 8.126 1.061 23.289 1.00 92.19 166 ASN A N 1
ATOM 1344 C CA . ASN A 1 166 ? 8.164 2.017 22.185 1.00 92.19 166 ASN A CA 1
ATOM 1345 C C . ASN A 1 166 ? 7.420 1.558 20.916 1.00 92.19 166 ASN A C 1
ATOM 1347 O O . ASN A 1 166 ? 7.586 2.178 19.862 1.00 92.19 166 ASN A O 1
ATOM 1351 N N . THR A 1 167 ? 6.649 0.465 20.986 1.00 95.62 167 THR A N 1
ATOM 1352 C CA . THR A 1 167 ? 5.987 -0.113 19.801 1.00 95.62 167 THR A CA 1
ATOM 1353 C C . THR A 1 167 ? 4.923 0.808 19.211 1.00 95.62 167 THR A C 1
ATOM 1355 O O . THR A 1 167 ? 4.718 0.773 18.005 1.00 95.62 167 THR A O 1
ATOM 1358 N N . PHE A 1 168 ? 4.270 1.624 20.042 1.00 97.56 168 PHE A N 1
ATOM 1359 C CA . PHE A 1 168 ? 3.148 2.475 19.636 1.00 97.56 168 PHE A CA 1
ATOM 1360 C C . PHE A 1 168 ? 3.451 3.975 19.720 1.00 97.56 168 PHE A C 1
ATOM 1362 O O . PHE A 1 168 ? 2.556 4.781 19.488 1.00 97.56 168 PHE A O 1
ATOM 1369 N N . ASN A 1 169 ? 4.705 4.357 19.990 1.00 96.81 169 ASN A N 1
ATOM 1370 C CA . ASN A 1 169 ? 5.081 5.746 20.251 1.00 96.81 169 ASN A CA 1
ATOM 1371 C C . ASN A 1 169 ? 4.631 6.723 19.159 1.00 96.81 169 ASN A C 1
ATOM 1373 O O . ASN A 1 169 ? 4.120 7.780 19.492 1.00 96.81 169 ASN A O 1
ATOM 1377 N N . SER A 1 170 ? 4.813 6.410 17.870 1.00 97.12 170 SER A N 1
ATOM 1378 C CA . SER A 1 170 ? 4.433 7.356 16.806 1.00 97.12 170 SER A CA 1
ATOM 1379 C C . SER A 1 170 ? 2.918 7.537 16.728 1.00 97.12 170 SER A C 1
ATOM 1381 O O . SER A 1 170 ? 2.444 8.646 16.496 1.00 97.12 170 SER A O 1
ATOM 1383 N N . LEU A 1 171 ? 2.158 6.467 16.980 1.00 97.56 171 LEU A N 1
ATOM 1384 C CA . LEU A 1 171 ? 0.699 6.518 17.034 1.00 97.56 171 LEU A CA 1
ATOM 1385 C C . LEU A 1 171 ? 0.218 7.316 18.256 1.00 97.56 171 LEU A C 1
ATOM 1387 O O . LEU A 1 171 ? -0.622 8.202 18.121 1.00 97.56 171 LEU A O 1
ATOM 1391 N N . GLU A 1 172 ? 0.783 7.043 19.433 1.00 97.56 172 GLU A N 1
ATOM 1392 C CA . GLU A 1 172 ? 0.483 7.774 20.668 1.00 97.56 172 GLU A CA 1
ATOM 1393 C C . GLU A 1 172 ? 0.830 9.258 20.530 1.00 97.56 172 GLU A C 1
ATOM 1395 O O . GLU A 1 172 ? -0.006 10.102 20.832 1.00 97.56 172 GLU A O 1
ATOM 1400 N N . THR A 1 173 ? 2.026 9.591 20.034 1.00 96.81 173 THR A N 1
ATOM 1401 C CA . THR A 1 173 ? 2.458 10.981 19.842 1.00 96.81 173 THR A CA 1
ATOM 1402 C C . THR A 1 173 ? 1.565 11.717 18.849 1.00 96.81 173 THR A C 1
ATOM 1404 O O . THR A 1 173 ? 1.184 12.855 19.118 1.00 96.81 173 THR A O 1
ATOM 1407 N N . LEU A 1 174 ? 1.169 11.077 17.743 1.00 97.19 174 LEU A N 1
ATOM 1408 C CA . LEU A 1 174 ? 0.256 11.692 16.781 1.00 97.19 174 LEU A CA 1
ATOM 1409 C C . LEU A 1 174 ? -1.055 12.122 17.454 1.00 97.19 174 LEU A C 1
ATOM 1411 O O . LEU A 1 174 ? -1.424 13.289 17.381 1.00 97.19 174 LEU A O 1
ATOM 1415 N N . PHE A 1 175 ? -1.733 11.215 18.157 1.00 97.75 175 PHE A N 1
ATOM 1416 C CA . PHE A 1 175 ? -3.042 11.511 18.748 1.00 97.75 175 PHE A CA 1
ATOM 1417 C C . PHE A 1 175 ? -2.970 12.351 20.032 1.00 97.75 175 PHE A C 1
ATOM 1419 O O . PHE A 1 175 ? -3.829 13.205 20.271 1.00 97.75 175 PHE A O 1
ATOM 1426 N N . ASN A 1 176 ? -1.960 12.130 20.873 1.00 96.88 176 ASN A N 1
ATOM 1427 C CA . ASN A 1 176 ? -1.866 12.789 22.175 1.00 96.88 176 ASN A CA 1
ATOM 1428 C C . ASN A 1 176 ? -1.197 14.163 22.095 1.00 96.88 176 ASN A C 1
ATOM 1430 O O . ASN A 1 176 ? -1.568 15.045 22.869 1.00 96.88 176 ASN A O 1
ATOM 1434 N N . ASN A 1 177 ? -0.226 14.348 21.193 1.00 94.81 177 ASN A N 1
ATOM 1435 C CA . ASN A 1 177 ? 0.619 15.544 21.166 1.00 94.81 177 ASN A CA 1
ATOM 1436 C C . ASN A 1 177 ? 0.448 16.410 19.912 1.00 94.81 177 ASN A C 1
ATOM 1438 O O . ASN A 1 177 ? 0.689 17.608 20.006 1.00 94.81 177 ASN A O 1
ATOM 1442 N N . ILE A 1 178 ? 0.057 15.838 18.768 1.00 94.81 178 ILE A N 1
ATOM 1443 C CA . ILE A 1 178 ? 0.026 16.566 17.486 1.00 94.81 178 ILE A CA 1
ATOM 1444 C C . ILE A 1 178 ? -1.403 16.912 17.064 1.00 94.81 178 ILE A C 1
ATOM 1446 O O . ILE A 1 178 ? -1.682 18.051 16.706 1.00 94.81 178 ILE A O 1
ATOM 1450 N N . TYR A 1 179 ? -2.321 15.950 17.107 1.00 97.31 179 TYR A N 1
ATOM 1451 C CA . TYR A 1 179 ? -3.707 16.161 16.704 1.00 97.31 179 TYR A CA 1
ATOM 1452 C C . TYR A 1 179 ? -4.476 17.037 17.690 1.00 97.31 179 TYR A C 1
ATOM 1454 O O . TYR A 1 179 ? -4.490 16.816 18.909 1.00 97.31 179 TYR A O 1
ATOM 1462 N N . THR A 1 180 ? -5.183 18.014 17.127 1.00 97.94 180 THR A N 1
ATOM 1463 C CA . THR A 1 180 ? -6.065 18.917 17.861 1.00 97.94 180 THR A CA 1
ATOM 1464 C C . THR A 1 180 ? -7.306 18.178 18.369 1.00 97.94 180 THR A C 1
ATOM 1466 O O . THR A 1 180 ? -7.563 17.015 18.042 1.00 97.94 180 THR A O 1
ATOM 1469 N N . ALA A 1 181 ? -8.119 18.849 19.190 1.00 97.75 181 ALA A N 1
ATOM 1470 C CA . ALA A 1 181 ? -9.407 18.299 19.612 1.00 97.75 181 ALA A CA 1
ATOM 1471 C C . ALA A 1 181 ? -10.330 18.012 18.413 1.00 97.75 181 ALA A C 1
ATOM 1473 O O . ALA A 1 181 ? -11.030 17.006 18.428 1.00 97.75 181 ALA A O 1
ATOM 1474 N N . LYS A 1 182 ? -10.279 18.850 17.367 1.00 98.00 182 LYS A N 1
ATOM 1475 C CA . LYS A 1 182 ? -11.066 18.680 16.141 1.00 98.00 182 LYS A CA 1
ATOM 1476 C C . LYS A 1 182 ? -10.618 17.453 15.348 1.00 98.00 182 LYS A C 1
ATOM 1478 O O . LYS A 1 182 ? -11.462 16.662 14.951 1.00 98.00 182 LYS A O 1
ATOM 1483 N N . ASP A 1 183 ? -9.310 17.263 15.174 1.00 97.88 183 ASP A N 1
ATOM 1484 C CA . ASP A 1 183 ? -8.774 16.107 14.437 1.00 97.88 183 ASP A CA 1
ATOM 1485 C C . ASP A 1 183 ? -9.130 14.793 15.142 1.00 97.88 183 ASP A C 1
ATOM 1487 O O . ASP A 1 183 ? -9.547 13.819 14.515 1.00 97.88 183 ASP A O 1
ATOM 1491 N N . LYS A 1 184 ? -9.015 14.780 16.478 1.00 98.38 184 LYS A N 1
ATOM 1492 C CA . LYS A 1 184 ? -9.435 13.647 17.309 1.00 98.38 184 LYS A CA 1
ATOM 1493 C C . LYS A 1 184 ? -10.930 13.386 17.216 1.00 98.38 184 LYS A C 1
ATOM 1495 O O . LYS A 1 184 ? -11.319 12.230 17.104 1.00 98.38 184 LYS A O 1
ATOM 1500 N N . ASP A 1 185 ? -11.753 14.428 17.270 1.00 98.12 185 ASP A N 1
ATOM 1501 C CA . ASP A 1 185 ? -13.205 14.301 17.153 1.00 98.12 185 ASP A CA 1
ATOM 1502 C C . ASP A 1 185 ? -13.609 13.741 15.783 1.00 98.12 185 ASP A C 1
ATOM 1504 O O . ASP A 1 185 ? -14.322 12.738 15.713 1.00 98.12 185 ASP A O 1
ATOM 1508 N N . GLN A 1 186 ? -13.054 14.292 14.699 1.00 98.12 186 GLN A N 1
ATOM 1509 C CA . GLN A 1 186 ? -13.245 13.773 13.345 1.00 98.12 186 GLN A CA 1
ATOM 1510 C C . GLN A 1 186 ? -12.857 12.293 13.271 1.00 98.12 186 GLN A C 1
ATOM 1512 O O . GLN A 1 186 ? -13.648 11.469 12.810 1.00 98.12 186 GLN A O 1
ATOM 1517 N N . PHE A 1 187 ? -11.676 11.928 13.775 1.00 98.69 187 PHE A N 1
ATOM 1518 C CA . PHE A 1 187 ? -11.217 10.550 13.690 1.00 98.69 187 PHE A CA 1
ATOM 1519 C C . PHE A 1 187 ? -12.038 9.591 14.565 1.00 98.69 187 PHE A C 1
ATOM 1521 O O . PHE A 1 187 ? -12.572 8.615 14.052 1.00 98.69 187 PHE A O 1
ATOM 1528 N N . PHE A 1 188 ? -12.172 9.840 15.870 1.00 98.69 188 PHE A N 1
ATOM 1529 C CA . PHE A 1 188 ? -12.787 8.884 16.801 1.00 98.69 188 PHE A CA 1
ATOM 1530 C C . PHE A 1 188 ? -14.318 8.879 16.774 1.00 98.69 188 PHE A C 1
ATOM 1532 O O . PHE A 1 188 ? -14.914 7.843 17.069 1.00 98.69 188 PHE A O 1
ATOM 1539 N N . ASN A 1 189 ? -14.971 9.990 16.416 1.00 98.25 189 ASN A N 1
ATOM 1540 C CA . ASN A 1 189 ? -16.435 10.072 16.407 1.00 98.25 189 ASN A CA 1
ATOM 1541 C C . ASN A 1 189 ? -17.053 9.978 15.004 1.00 98.25 189 ASN A C 1
ATOM 1543 O O . ASN A 1 189 ? -18.244 9.684 14.915 1.00 98.25 189 ASN A O 1
ATOM 1547 N N . THR A 1 190 ? -16.274 10.156 13.927 1.00 98.12 190 THR A N 1
ATOM 1548 C CA . THR A 1 190 ? -16.780 10.056 12.542 1.00 98.12 190 THR A CA 1
ATOM 1549 C C . THR A 1 190 ? -16.070 8.963 11.742 1.00 98.12 190 THR A C 1
ATOM 1551 O O . THR A 1 190 ? -16.700 7.982 11.342 1.00 98.12 190 THR A O 1
ATOM 1554 N N . THR A 1 191 ? -14.756 9.086 11.543 1.00 98.81 191 THR A N 1
ATOM 1555 C CA . THR A 1 191 ? -13.985 8.194 10.664 1.00 98.81 191 THR A CA 1
ATOM 1556 C C . THR A 1 191 ? -13.937 6.762 11.192 1.00 98.81 191 THR A C 1
ATOM 1558 O O . THR A 1 191 ? -14.330 5.816 10.511 1.00 98.81 191 THR A O 1
ATOM 1561 N N . LEU A 1 192 ? -13.463 6.578 12.422 1.00 98.75 192 LEU A N 1
ATOM 1562 C CA . LEU A 1 192 ? -13.190 5.269 12.995 1.00 98.75 192 LEU A CA 1
ATOM 1563 C C . LEU A 1 192 ? -14.457 4.418 13.166 1.00 98.75 192 LEU A C 1
ATOM 1565 O O . LEU A 1 192 ? -14.397 3.255 12.776 1.00 98.75 192 LEU A O 1
ATOM 1569 N N . PRO A 1 193 ? -15.612 4.938 13.631 1.00 98.81 193 PRO A N 1
ATOM 1570 C CA . PRO A 1 193 ? -16.847 4.155 13.677 1.00 98.81 193 PRO A CA 1
ATOM 1571 C C . PRO A 1 193 ? -17.293 3.646 12.297 1.00 98.81 193 PRO A C 1
ATOM 1573 O O . PRO A 1 193 ? -17.687 2.483 12.169 1.00 98.81 193 PRO A O 1
ATOM 1576 N N . CYS A 1 194 ? -17.175 4.477 11.253 1.00 98.81 194 CYS A N 1
ATOM 1577 C CA . CYS A 1 194 ? -17.444 4.066 9.872 1.00 98.81 194 CYS A CA 1
ATOM 1578 C C . CYS A 1 194 ? -16.509 2.921 9.446 1.00 98.81 194 CYS A C 1
ATOM 1580 O O . CYS A 1 194 ? -16.958 1.891 8.937 1.00 98.81 194 CYS A O 1
ATOM 1582 N N . LEU A 1 195 ? -15.209 3.053 9.719 1.00 98.81 195 LEU A N 1
ATOM 1583 C CA . LEU A 1 195 ? -14.211 2.041 9.367 1.00 98.81 195 LEU A CA 1
ATOM 1584 C C . LEU A 1 195 ? -14.307 0.765 10.216 1.00 98.81 195 LEU A C 1
ATOM 1586 O O . LEU A 1 195 ? -14.038 -0.320 9.706 1.00 98.81 195 LEU A O 1
ATOM 1590 N N . GLN A 1 196 ? -14.737 0.852 11.479 1.00 98.75 196 GLN A N 1
ATOM 1591 C CA . GLN A 1 196 ? -15.070 -0.310 12.308 1.00 98.75 196 GLN A CA 1
ATOM 1592 C C . GLN A 1 196 ? -16.228 -1.090 11.685 1.00 98.75 196 GLN A C 1
ATOM 1594 O O . GLN A 1 196 ? -16.137 -2.310 11.557 1.00 98.75 196 GLN A O 1
ATOM 1599 N N . SER A 1 197 ? -17.287 -0.397 11.249 1.00 98.75 197 SER A N 1
ATOM 1600 C CA . SER A 1 197 ? -18.401 -1.033 10.539 1.00 98.75 197 SER A CA 1
ATOM 1601 C C . SER A 1 197 ? -17.925 -1.715 9.256 1.00 98.75 197 SER A C 1
ATOM 1603 O O . SER A 1 197 ? -18.292 -2.860 9.008 1.00 98.75 197 SER A O 1
ATOM 1605 N N . LEU A 1 198 ? -17.063 -1.052 8.477 1.00 98.81 198 LEU A N 1
ATOM 1606 C CA . LEU A 1 198 ? -16.488 -1.618 7.256 1.00 98.81 198 LEU A CA 1
ATOM 1607 C C . LEU A 1 198 ? -15.615 -2.854 7.531 1.00 98.81 198 LEU A C 1
ATOM 1609 O O . LEU A 1 198 ? -15.708 -3.840 6.807 1.00 98.81 198 LEU A O 1
ATOM 1613 N N . ALA A 1 199 ? -14.784 -2.829 8.577 1.00 98.81 199 ALA A N 1
ATOM 1614 C CA . ALA A 1 199 ? -13.961 -3.972 8.977 1.00 98.81 199 ALA A CA 1
ATOM 1615 C C . ALA A 1 199 ? -14.826 -5.173 9.397 1.00 98.81 199 ALA A C 1
ATOM 1617 O O . ALA A 1 199 ? -14.544 -6.318 9.053 1.00 98.81 199 ALA A O 1
ATOM 1618 N N . LEU A 1 200 ? -15.915 -4.928 10.129 1.00 98.75 200 LEU A N 1
ATOM 1619 C CA . LEU A 1 200 ? -16.848 -5.978 10.546 1.00 98.75 200 LEU A CA 1
ATOM 1620 C C . LEU A 1 200 ? -17.624 -6.597 9.370 1.00 98.75 200 LEU A C 1
ATOM 1622 O O . LEU A 1 200 ? -18.077 -7.738 9.490 1.00 98.75 200 LEU A O 1
ATOM 1626 N N . ASP A 1 201 ? -17.740 -5.872 8.256 1.00 98.50 201 ASP A N 1
ATOM 1627 C CA . ASP A 1 201 ? -18.410 -6.301 7.024 1.00 98.50 201 ASP A CA 1
ATOM 1628 C C . ASP A 1 201 ? -17.502 -7.107 6.074 1.00 98.50 201 ASP A C 1
ATOM 1630 O O . ASP A 1 201 ? -17.964 -7.593 5.043 1.00 98.50 201 ASP A O 1
ATOM 1634 N N . LEU A 1 202 ? -16.226 -7.322 6.431 1.00 98.56 202 LEU A N 1
ATOM 1635 C CA . LEU A 1 202 ? -15.266 -8.092 5.628 1.00 98.56 202 LEU A CA 1
ATOM 1636 C C . LEU A 1 202 ? -15.833 -9.414 5.055 1.00 98.56 202 LEU A C 1
ATOM 1638 O O . LEU A 1 202 ? -15.653 -9.632 3.859 1.00 98.56 202 LEU A O 1
ATOM 1642 N N . PRO A 1 203 ? -16.528 -10.283 5.828 1.00 97.94 203 PRO A N 1
ATOM 1643 C CA . PRO A 1 203 ? -17.042 -11.556 5.309 1.00 97.94 203 PRO A CA 1
ATOM 1644 C C . PRO A 1 203 ? -18.126 -11.420 4.234 1.00 97.94 203 PRO A C 1
ATOM 1646 O O . PRO A 1 203 ? -18.376 -12.383 3.525 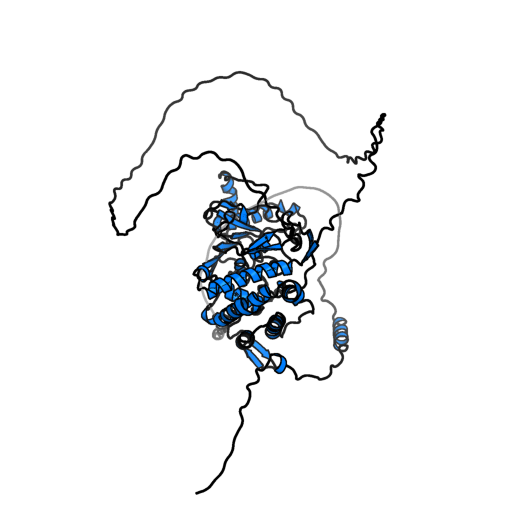1.00 97.94 203 PRO A O 1
ATOM 1649 N N . ASN A 1 204 ? -18.803 -10.270 4.154 1.00 97.88 204 ASN A N 1
ATOM 1650 C CA . ASN A 1 204 ? -19.816 -10.003 3.129 1.00 97.88 204 ASN A CA 1
ATOM 1651 C C . ASN A 1 204 ? -19.220 -9.281 1.914 1.00 97.88 204 ASN A C 1
ATOM 1653 O O . ASN A 1 204 ? -19.836 -9.242 0.852 1.00 97.88 204 ASN A O 1
ATOM 1657 N N . LEU A 1 205 ? -18.050 -8.662 2.089 1.00 97.50 205 LEU A N 1
ATOM 1658 C CA . LEU A 1 205 ? -17.422 -7.809 1.090 1.00 97.50 205 LEU A CA 1
ATOM 1659 C C . LEU A 1 205 ? -16.376 -8.557 0.250 1.00 97.50 205 LEU A C 1
ATOM 1661 O O . LEU A 1 205 ? -16.141 -8.187 -0.903 1.00 97.50 205 LEU A O 1
ATOM 1665 N N . ILE A 1 206 ? -15.704 -9.554 0.834 1.00 97.44 206 ILE A N 1
ATOM 1666 C CA . ILE A 1 206 ? -14.586 -10.270 0.211 1.00 97.44 206 ILE A CA 1
ATOM 1667 C C . ILE A 1 206 ? -14.656 -11.755 0.569 1.00 97.44 206 ILE A C 1
ATOM 1669 O O . ILE A 1 206 ? -14.476 -12.122 1.730 1.00 97.44 206 ILE A O 1
ATOM 1673 N N . ASP A 1 207 ? -14.822 -12.597 -0.450 1.00 92.44 207 ASP A N 1
ATOM 1674 C CA . ASP A 1 207 ? -14.793 -14.054 -0.298 1.00 92.44 207 ASP A CA 1
ATOM 1675 C C . ASP A 1 207 ? -13.351 -14.588 -0.248 1.00 92.44 207 ASP A C 1
ATOM 1677 O O . ASP A 1 207 ? -12.922 -15.199 0.731 1.00 92.44 207 ASP A O 1
ATOM 1681 N N . GLU A 1 208 ? -12.575 -14.338 -1.304 1.00 95.25 208 GLU A N 1
ATOM 1682 C CA . GLU A 1 208 ? -11.209 -14.835 -1.471 1.00 95.25 208 GLU A CA 1
ATOM 1683 C C . GLU A 1 208 ? -10.386 -13.838 -2.298 1.00 95.25 208 GLU A C 1
ATOM 1685 O O . GLU A 1 208 ? -10.914 -13.130 -3.156 1.00 95.25 208 GLU A O 1
ATOM 1690 N N . ILE A 1 209 ? -9.080 -13.769 -2.030 1.00 97.69 209 ILE A N 1
ATOM 1691 C CA . ILE A 1 209 ? -8.129 -12.973 -2.813 1.00 97.69 209 ILE A CA 1
ATOM 1692 C C . ILE A 1 209 ? -6.987 -13.908 -3.213 1.00 97.69 209 ILE A C 1
ATOM 1694 O O . ILE A 1 209 ? -6.305 -14.410 -2.311 1.00 97.69 209 ILE A O 1
ATOM 1698 N N . PRO A 1 210 ? -6.751 -14.158 -4.511 1.00 97.56 210 PRO A N 1
ATOM 1699 C CA . PRO A 1 210 ? -5.625 -14.974 -4.939 1.00 97.56 210 PRO A CA 1
ATOM 1700 C C . PRO A 1 210 ? -4.303 -14.264 -4.634 1.00 97.56 210 PRO A C 1
ATOM 1702 O O . PRO A 1 210 ? -4.211 -13.036 -4.646 1.00 97.56 210 PRO A O 1
ATOM 1705 N N . LEU A 1 211 ? -3.269 -15.045 -4.345 1.00 98.12 211 LEU A N 1
ATOM 1706 C CA . LEU A 1 211 ? -1.905 -14.544 -4.270 1.00 98.12 211 LEU A CA 1
ATOM 1707 C C . LEU A 1 211 ? -1.341 -14.439 -5.690 1.00 98.12 211 LEU A C 1
ATOM 1709 O O . LEU A 1 211 ? -1.372 -15.410 -6.438 1.00 98.12 211 LEU A O 1
ATOM 1713 N N . LEU A 1 212 ? -0.785 -13.281 -6.033 1.00 98.00 212 LEU A N 1
ATOM 1714 C CA . LEU A 1 212 ? -0.016 -13.068 -7.254 1.00 98.00 212 LEU A CA 1
ATOM 1715 C C . LEU A 1 212 ? 1.362 -13.703 -7.056 1.00 98.00 212 LEU A C 1
ATOM 1717 O O . LEU A 1 212 ? 2.249 -13.097 -6.444 1.00 98.00 212 LEU A O 1
ATOM 1721 N N . LYS A 1 213 ? 1.506 -14.947 -7.505 1.00 96.50 213 LYS A N 1
ATOM 1722 C CA . LYS A 1 213 ? 2.709 -15.768 -7.334 1.00 96.50 213 LYS A CA 1
ATOM 1723 C C . LYS A 1 213 ? 3.726 -15.545 -8.434 1.00 96.50 213 LYS A C 1
ATOM 1725 O O . LYS A 1 213 ? 3.368 -15.139 -9.533 1.00 96.50 213 LYS A O 1
ATOM 1730 N N . LYS A 1 214 ? 4.981 -15.859 -8.127 1.00 95.06 214 LYS A N 1
ATOM 1731 C CA . LYS A 1 214 ? 6.067 -15.870 -9.109 1.00 95.06 214 LYS A CA 1
ATOM 1732 C C . LYS A 1 214 ? 5.752 -16.742 -10.323 1.00 95.06 214 LYS A C 1
ATOM 1734 O O . LYS A 1 214 ? 5.163 -17.814 -10.189 1.00 95.06 214 LYS A O 1
ATOM 1739 N N . GLN A 1 215 ? 6.256 -16.306 -11.471 1.00 93.25 215 GLN A N 1
ATOM 1740 C CA . GLN A 1 215 ? 6.217 -16.974 -12.768 1.00 93.25 215 GLN A CA 1
ATOM 1741 C C . GLN A 1 215 ? 4.794 -17.223 -13.301 1.00 93.25 215 GLN A C 1
ATOM 1743 O O . GLN A 1 215 ? 4.590 -18.099 -14.140 1.00 93.25 215 GLN A O 1
ATOM 1748 N N . GLU A 1 216 ? 3.805 -16.451 -12.835 1.00 91.19 216 GLU A N 1
ATOM 1749 C CA . GLU A 1 216 ? 2.419 -16.521 -13.302 1.00 91.19 216 GLU A CA 1
ATOM 1750 C C . GLU A 1 216 ? 1.852 -15.127 -13.614 1.00 91.19 216 GLU A C 1
ATOM 1752 O O . GLU A 1 216 ? 1.682 -14.287 -12.721 1.00 91.19 216 GLU A O 1
ATOM 1757 N N . ASP A 1 217 ? 1.490 -14.905 -14.883 1.00 93.69 217 ASP A N 1
ATOM 1758 C CA . ASP A 1 217 ? 0.653 -13.770 -15.273 1.00 93.69 217 ASP A CA 1
ATOM 1759 C C . ASP A 1 217 ? -0.698 -13.879 -14.568 1.00 93.69 217 ASP A C 1
ATOM 1761 O O . ASP A 1 217 ? -1.486 -14.798 -14.798 1.00 93.69 217 ASP A O 1
ATOM 1765 N N . SER A 1 218 ? -0.967 -12.933 -13.679 1.00 96.12 218 SER A N 1
ATOM 1766 C CA . SER A 1 218 ? -2.133 -12.983 -12.807 1.00 96.12 218 SER A CA 1
ATOM 1767 C C . SER A 1 218 ? -2.560 -11.579 -12.406 1.00 96.12 218 SER A C 1
ATOM 1769 O O . SER A 1 218 ? -1.787 -10.622 -12.471 1.00 96.12 218 SER A O 1
ATOM 1771 N N . SER A 1 219 ? -3.819 -11.430 -12.001 1.00 97.94 219 SER A N 1
ATOM 1772 C CA . SER A 1 219 ? -4.351 -10.127 -11.612 1.00 97.94 219 SER A CA 1
ATOM 1773 C C . SER A 1 219 ? -5.320 -10.215 -10.446 1.00 97.94 219 SER A C 1
ATOM 1775 O O . SER A 1 219 ? -6.151 -11.121 -10.391 1.00 97.94 219 SER A O 1
ATOM 1777 N N . VAL A 1 220 ? -5.269 -9.220 -9.566 1.00 98.62 220 VAL A N 1
ATOM 1778 C CA . VAL A 1 220 ? -6.260 -8.967 -8.519 1.00 98.62 220 VAL A CA 1
ATOM 1779 C C . VAL A 1 220 ? -6.922 -7.632 -8.821 1.00 98.62 220 VAL A C 1
ATOM 1781 O O . VAL A 1 220 ? -6.243 -6.628 -9.007 1.00 98.62 220 VAL A O 1
ATOM 1784 N N . THR A 1 221 ? -8.252 -7.607 -8.866 1.00 98.75 221 THR A N 1
ATOM 1785 C CA . THR A 1 221 ? -9.027 -6.370 -9.012 1.00 98.75 221 THR A CA 1
ATOM 1786 C C . THR A 1 221 ? -9.967 -6.226 -7.828 1.00 98.75 221 THR A C 1
ATOM 1788 O O . THR A 1 221 ? -10.755 -7.129 -7.556 1.00 98.75 221 THR A O 1
ATOM 1791 N N . LEU A 1 222 ? -9.887 -5.093 -7.135 1.00 98.75 222 LEU A N 1
ATOM 1792 C CA . LEU A 1 222 ? -10.678 -4.792 -5.944 1.00 98.75 222 LEU A CA 1
ATOM 1793 C C . LEU A 1 222 ? -11.324 -3.416 -6.088 1.00 98.75 222 LEU A C 1
ATOM 1795 O O . LEU A 1 222 ? -10.758 -2.516 -6.702 1.00 98.75 222 LEU A O 1
ATOM 1799 N N . THR A 1 223 ? -12.502 -3.239 -5.501 1.00 98.81 223 THR A N 1
ATOM 1800 C CA . THR A 1 223 ? -13.092 -1.905 -5.325 1.00 98.81 223 THR A CA 1
ATOM 1801 C C . THR A 1 223 ? -12.296 -1.098 -4.298 1.00 98.81 223 THR A C 1
ATOM 1803 O O . THR A 1 223 ? -11.675 -1.667 -3.392 1.00 98.81 223 THR A O 1
ATOM 1806 N N . ARG A 1 224 ? -12.349 0.234 -4.367 1.00 98.56 224 ARG A N 1
ATOM 1807 C CA . ARG A 1 224 ? -11.721 1.095 -3.348 1.00 98.56 224 ARG A CA 1
ATOM 1808 C C . ARG A 1 224 ? -12.265 0.827 -1.947 1.00 98.56 224 ARG A C 1
ATOM 1810 O O . ARG A 1 224 ? -11.504 0.784 -0.981 1.00 98.56 224 ARG A O 1
ATOM 1817 N N . LYS A 1 225 ? -13.565 0.537 -1.828 1.00 98.75 225 LYS A N 1
ATOM 1818 C CA . LYS A 1 225 ? -14.194 0.101 -0.572 1.00 98.75 225 LYS A CA 1
ATOM 1819 C C . LYS A 1 225 ? -13.575 -1.190 -0.029 1.00 98.75 225 LYS A C 1
ATOM 1821 O O . LYS A 1 225 ? -13.269 -1.261 1.162 1.00 98.75 225 LYS A O 1
ATOM 1826 N N . GLN A 1 226 ? -13.347 -2.192 -0.884 1.00 98.88 226 GLN A N 1
ATOM 1827 C CA . GLN A 1 226 ? -12.650 -3.432 -0.513 1.00 98.88 226 GLN A CA 1
ATOM 1828 C C . GLN A 1 226 ? -11.214 -3.160 -0.056 1.00 98.88 226 GLN A C 1
ATOM 1830 O O . GLN A 1 226 ? -10.791 -3.684 0.974 1.00 98.88 226 GLN A O 1
ATOM 1835 N N . ILE A 1 227 ? -10.480 -2.298 -0.762 1.00 98.94 227 ILE A N 1
ATOM 1836 C CA . ILE A 1 227 ? -9.116 -1.909 -0.379 1.00 98.94 227 ILE A CA 1
ATOM 1837 C C . ILE A 1 227 ? -9.109 -1.209 0.981 1.00 98.94 227 ILE A C 1
ATOM 1839 O O . ILE A 1 227 ? -8.313 -1.565 1.848 1.00 98.94 227 ILE A O 1
ATOM 1843 N N . CYS A 1 228 ? -10.026 -0.269 1.216 1.00 98.88 228 CYS A N 1
ATOM 1844 C CA . CYS A 1 228 ? -10.176 0.396 2.508 1.00 98.88 228 CYS A CA 1
ATOM 1845 C C . CYS A 1 228 ? -10.488 -0.597 3.637 1.00 98.88 228 CYS A C 1
ATOM 1847 O O . CYS A 1 228 ? -9.842 -0.536 4.684 1.00 98.88 228 CYS A O 1
ATOM 1849 N N . CYS A 1 229 ? -11.385 -1.564 3.403 1.00 98.94 229 CYS A N 1
ATOM 1850 C CA . CYS A 1 229 ? -11.686 -2.646 4.347 1.00 98.94 229 CYS A CA 1
ATOM 1851 C C . CYS A 1 229 ? -10.422 -3.448 4.711 1.00 98.94 229 CYS A C 1
ATOM 1853 O O . CYS A 1 229 ? -10.123 -3.680 5.884 1.00 98.94 229 CYS A O 1
ATOM 1855 N N . LEU A 1 230 ? -9.611 -3.821 3.720 1.00 98.94 230 LEU A N 1
ATOM 1856 C CA . LEU A 1 230 ? -8.371 -4.550 3.977 1.00 98.94 230 LEU A CA 1
ATOM 1857 C C . LEU A 1 230 ? -7.311 -3.680 4.676 1.00 98.94 230 LEU A C 1
ATOM 1859 O O . LEU A 1 230 ? -6.607 -4.164 5.563 1.00 98.94 230 LEU A O 1
ATOM 1863 N N . LEU A 1 231 ? -7.202 -2.393 4.335 1.00 98.94 231 LEU A N 1
ATOM 1864 C CA . LEU A 1 231 ? -6.257 -1.475 4.977 1.00 98.94 231 LEU A CA 1
ATOM 1865 C C . LEU A 1 231 ? -6.630 -1.179 6.437 1.00 98.94 231 LEU A C 1
ATOM 1867 O O . LEU A 1 231 ? -5.731 -1.107 7.274 1.00 98.94 231 LEU A O 1
ATOM 1871 N N . ILE A 1 232 ? -7.916 -1.091 6.799 1.00 98.88 232 ILE A N 1
ATOM 1872 C CA . ILE A 1 232 ? -8.297 -0.975 8.218 1.00 98.88 232 ILE A CA 1
ATOM 1873 C C . ILE A 1 232 ? -7.973 -2.269 8.990 1.00 98.88 232 ILE A C 1
ATOM 1875 O O . ILE A 1 232 ? -7.519 -2.217 10.136 1.00 98.88 232 ILE A O 1
ATOM 1879 N N . HIS A 1 233 ? -8.072 -3.441 8.350 1.00 98.88 233 HIS A N 1
ATOM 1880 C CA . HIS A 1 233 ? -7.583 -4.702 8.920 1.00 98.88 233 HIS A CA 1
ATOM 1881 C C . HIS A 1 233 ? -6.060 -4.727 9.121 1.00 98.88 233 HIS A C 1
ATOM 1883 O O . HIS A 1 233 ? -5.587 -5.300 10.113 1.00 98.88 233 HIS A O 1
ATOM 1889 N N . ALA A 1 234 ? -5.302 -4.100 8.217 1.00 98.75 234 ALA A N 1
ATOM 1890 C CA . ALA A 1 234 ? -3.858 -3.911 8.332 1.00 98.75 234 ALA A CA 1
ATOM 1891 C C . ALA A 1 234 ? -3.485 -2.927 9.456 1.00 98.75 234 ALA A C 1
ATOM 1893 O O . ALA A 1 234 ? -2.559 -3.203 10.225 1.00 98.75 234 ALA A O 1
ATOM 1894 N N . PHE A 1 235 ? -4.245 -1.836 9.609 1.00 98.75 235 PHE A N 1
ATOM 1895 C CA . PHE A 1 235 ? -4.107 -0.859 10.693 1.00 98.75 235 PHE A CA 1
ATOM 1896 C C . PHE A 1 235 ? -4.309 -1.515 12.068 1.00 98.75 235 PHE A C 1
ATOM 1898 O O . PHE A 1 235 ? -3.435 -1.430 12.930 1.00 98.75 235 PHE A O 1
ATOM 1905 N N . PHE A 1 236 ? -5.383 -2.293 12.246 1.00 98.62 236 PHE A N 1
ATOM 1906 C CA . PHE A 1 236 ? -5.610 -3.078 13.470 1.00 98.62 236 PHE A CA 1
ATOM 1907 C C . PHE A 1 236 ? -4.705 -4.316 13.605 1.00 98.62 236 PHE A C 1
ATOM 1909 O O . PHE A 1 236 ? -4.820 -5.066 14.577 1.00 98.62 236 PHE A O 1
ATOM 1916 N N . CYS A 1 237 ? -3.793 -4.541 12.654 1.00 98.19 237 CYS A N 1
ATOM 1917 C CA . CYS A 1 237 ? -2.833 -5.644 12.655 1.00 98.19 237 CYS A CA 1
ATOM 1918 C C . CYS A 1 237 ? -3.498 -7.028 12.789 1.00 98.19 237 CYS A C 1
ATOM 1920 O O . CYS A 1 237 ? -3.074 -7.860 13.594 1.00 98.19 237 CYS A O 1
ATOM 1922 N N . THR A 1 238 ? -4.572 -7.262 12.034 1.00 98.00 238 THR A N 1
ATOM 1923 C CA . THR A 1 238 ? -5.409 -8.471 12.160 1.00 98.00 238 THR A CA 1
ATOM 1924 C C . THR A 1 238 ? -5.040 -9.590 11.184 1.00 98.00 238 THR A C 1
ATOM 1926 O O . THR A 1 238 ? -5.514 -10.717 11.355 1.00 98.00 238 THR A O 1
ATOM 1929 N N . PHE A 1 239 ? -4.190 -9.327 10.181 1.00 97.62 239 PHE A N 1
ATOM 1930 C CA . PHE A 1 239 ? -3.800 -10.354 9.215 1.00 97.62 239 PHE A CA 1
ATOM 1931 C C . PHE A 1 239 ? -2.900 -11.417 9.864 1.00 97.62 239 PHE A C 1
ATOM 1933 O O . PHE A 1 239 ? -1.816 -11.091 10.371 1.00 97.62 239 PHE A O 1
ATOM 1940 N N . PRO A 1 240 ? -3.303 -12.701 9.836 1.00 93.50 240 PRO A N 1
ATOM 1941 C CA . PRO A 1 240 ? -2.558 -13.774 10.476 1.00 93.50 240 PRO A CA 1
ATOM 1942 C C . PRO A 1 240 ? -1.285 -14.108 9.694 1.00 93.50 240 PRO A C 1
ATOM 1944 O O . PRO A 1 240 ? -1.319 -14.264 8.479 1.00 93.50 240 PRO A O 1
ATOM 1947 N N . ARG A 1 241 ? -0.166 -14.320 10.401 1.00 85.06 241 ARG A N 1
ATOM 1948 C CA . ARG A 1 241 ? 1.128 -14.740 9.813 1.00 85.06 241 ARG A CA 1
ATOM 1949 C C . ARG A 1 241 ? 1.744 -13.730 8.830 1.00 85.06 241 ARG A C 1
ATOM 1951 O O . ARG A 1 241 ? 2.567 -14.117 8.011 1.00 85.06 241 ARG A O 1
ATOM 1958 N N . ARG A 1 242 ? 1.360 -12.448 8.905 1.00 86.38 242 ARG A N 1
ATOM 1959 C CA . ARG A 1 242 ? 1.796 -11.395 7.963 1.00 86.38 242 ARG A CA 1
ATOM 1960 C C . ARG A 1 242 ? 2.717 -10.329 8.551 1.00 86.38 242 ARG A C 1
ATOM 1962 O O . ARG A 1 242 ? 2.814 -9.218 8.027 1.00 86.38 242 ARG A O 1
ATOM 1969 N N . ASN A 1 243 ? 3.401 -10.668 9.636 1.00 73.81 243 ASN A N 1
ATOM 1970 C CA . ASN A 1 243 ? 4.515 -9.863 10.114 1.00 73.81 243 ASN A CA 1
ATOM 1971 C C . ASN A 1 243 ? 5.806 -10.324 9.452 1.00 73.81 243 ASN A C 1
ATOM 1973 O O . ASN A 1 243 ? 5.955 -11.500 9.129 1.00 73.81 243 ASN A O 1
ATOM 1977 N N . GLN A 1 244 ? 6.746 -9.396 9.302 1.00 69.19 244 GLN A N 1
ATOM 1978 C CA . GLN A 1 244 ? 8.053 -9.710 8.749 1.00 69.19 244 GLN A CA 1
ATOM 1979 C C . GLN A 1 244 ? 8.794 -10.688 9.663 1.00 69.19 244 GLN A C 1
ATOM 1981 O O . GLN A 1 244 ? 8.872 -10.493 10.877 1.00 69.19 244 GLN A O 1
ATOM 1986 N N . THR A 1 245 ? 9.328 -11.733 9.053 1.00 74.12 245 THR A N 1
ATOM 1987 C CA . THR A 1 245 ? 10.055 -12.815 9.707 1.00 74.12 245 THR A CA 1
ATOM 1988 C C . THR A 1 245 ? 11.399 -12.997 9.026 1.00 74.12 245 THR A C 1
ATOM 1990 O O . THR A 1 245 ? 11.529 -12.788 7.822 1.00 74.12 245 THR A O 1
ATOM 1993 N N . SER A 1 246 ? 12.414 -13.363 9.801 1.00 79.69 246 SER A N 1
ATOM 1994 C CA . SER A 1 246 ? 13.725 -13.734 9.270 1.00 79.69 246 SER A CA 1
ATOM 1995 C C . SER A 1 246 ? 13.824 -15.224 8.946 1.00 79.69 246 SER A C 1
ATOM 1997 O O . SER A 1 246 ? 14.848 -15.648 8.419 1.00 79.69 246 SER A O 1
ATOM 1999 N N . ASN A 1 247 ? 12.795 -16.019 9.262 1.00 86.25 247 ASN A N 1
ATOM 2000 C CA . ASN A 1 247 ? 12.790 -17.460 9.053 1.00 86.25 247 ASN A CA 1
ATOM 2001 C C . ASN A 1 247 ? 12.313 -17.813 7.630 1.00 86.25 247 ASN A C 1
ATOM 2003 O O . ASN A 1 247 ? 11.123 -17.662 7.350 1.00 86.25 247 ASN A O 1
ATOM 2007 N N . PRO A 1 248 ? 13.177 -18.365 6.755 1.00 88.81 248 PRO A N 1
ATOM 2008 C CA . PRO A 1 248 ? 12.803 -18.719 5.382 1.00 88.81 248 PRO A CA 1
ATOM 2009 C C . PRO A 1 248 ? 11.752 -19.829 5.270 1.00 88.81 248 PRO A C 1
ATOM 2011 O O . PRO A 1 248 ? 11.189 -20.037 4.202 1.00 88.81 248 PRO A O 1
ATOM 2014 N N . SER A 1 249 ? 11.496 -20.571 6.354 1.00 88.62 249 SER A N 1
ATOM 2015 C CA . SER A 1 249 ? 10.455 -21.609 6.382 1.00 88.62 249 SER A CA 1
ATOM 2016 C C . SER A 1 249 ? 9.049 -21.072 6.670 1.00 88.62 249 SER A C 1
ATOM 2018 O O . SER A 1 249 ? 8.079 -21.833 6.600 1.00 88.62 249 SER A O 1
ATOM 2020 N N . ASP A 1 250 ? 8.921 -19.781 6.986 1.00 89.75 250 ASP A N 1
ATOM 2021 C CA . ASP A 1 250 ? 7.626 -19.160 7.228 1.00 89.75 250 ASP A CA 1
ATOM 2022 C C . ASP A 1 250 ? 6.853 -18.978 5.917 1.00 89.75 250 ASP A C 1
ATOM 2024 O O . ASP A 1 250 ? 7.385 -18.580 4.886 1.00 89.75 250 ASP A O 1
ATOM 2028 N N . GLU A 1 251 ? 5.549 -19.237 5.981 1.00 91.69 251 GLU A N 1
ATOM 2029 C CA . GLU A 1 251 ? 4.659 -19.306 4.816 1.00 91.69 251 GLU A CA 1
ATOM 2030 C C . GLU A 1 251 ? 4.654 -18.051 3.932 1.00 91.69 251 GLU A C 1
ATOM 2032 O O . GLU A 1 251 ? 4.495 -18.167 2.723 1.00 91.69 251 GLU A O 1
ATOM 2037 N N . TYR A 1 252 ? 4.831 -16.873 4.530 1.00 93.50 252 TYR A N 1
ATOM 2038 C CA . TYR A 1 252 ? 4.809 -15.582 3.840 1.00 93.50 252 TYR A CA 1
ATOM 2039 C C . TYR A 1 252 ? 6.196 -14.927 3.772 1.00 93.50 252 TYR A C 1
ATOM 2041 O O . TYR A 1 252 ? 6.282 -13.711 3.639 1.00 93.50 252 TYR A O 1
ATOM 2049 N N . TYR A 1 253 ? 7.284 -15.701 3.883 1.00 94.19 253 TYR A N 1
ATOM 2050 C CA . TYR A 1 253 ? 8.652 -15.164 3.847 1.00 94.19 253 TYR A CA 1
ATOM 2051 C C . TYR A 1 253 ? 8.931 -14.316 2.591 1.00 94.19 253 TYR A C 1
ATOM 2053 O O . TYR A 1 253 ? 9.534 -13.250 2.693 1.00 94.19 253 TYR A O 1
ATOM 2061 N N . TYR A 1 254 ? 8.427 -14.748 1.431 1.00 95.31 254 TYR A N 1
ATOM 2062 C CA . TYR A 1 254 ? 8.564 -14.054 0.144 1.00 95.31 254 TYR A CA 1
ATOM 2063 C C . TYR A 1 254 ? 7.479 -12.997 -0.121 1.00 95.31 254 TYR A C 1
ATOM 2065 O O . TYR A 1 254 ? 7.342 -12.533 -1.246 1.00 95.31 254 TYR A O 1
ATOM 2073 N N . TYR A 1 255 ? 6.696 -12.609 0.891 1.00 96.38 255 TYR A N 1
ATOM 2074 C CA . TYR A 1 255 ? 5.682 -11.559 0.774 1.00 96.38 255 TYR A CA 1
ATOM 2075 C C . TYR A 1 255 ? 6.024 -10.367 1.671 1.00 96.38 255 TYR A C 1
ATOM 2077 O O . TYR A 1 255 ? 6.462 -10.558 2.813 1.00 96.38 255 TYR A O 1
ATOM 2085 N N . PRO A 1 256 ? 5.776 -9.123 1.226 1.00 96.00 256 PRO A N 1
ATOM 2086 C CA . PRO A 1 256 ? 5.948 -7.964 2.083 1.00 96.00 256 PRO A CA 1
ATOM 2087 C C . PRO A 1 256 ? 5.039 -8.022 3.319 1.00 96.00 256 PRO A C 1
ATOM 2089 O O . PRO A 1 256 ? 3.958 -8.626 3.336 1.00 96.00 256 PRO A O 1
ATOM 2092 N N . SER A 1 257 ? 5.480 -7.356 4.386 1.00 94.44 257 SER A N 1
ATOM 2093 C CA . SER A 1 257 ? 4.650 -7.143 5.572 1.00 94.44 257 SER A CA 1
ATOM 2094 C C . SER A 1 257 ? 3.479 -6.218 5.242 1.00 94.44 257 SER A C 1
ATOM 2096 O O . SER A 1 257 ? 3.662 -5.222 4.544 1.00 94.44 257 SER A O 1
ATOM 2098 N N . ILE A 1 258 ? 2.291 -6.516 5.770 1.00 97.00 258 ILE A N 1
ATOM 2099 C CA . ILE A 1 258 ? 1.082 -5.696 5.558 1.00 97.00 258 ILE A CA 1
ATOM 2100 C C . ILE A 1 258 ? 0.575 -5.041 6.845 1.00 97.00 258 ILE A C 1
ATOM 2102 O O . ILE A 1 258 ? 0.056 -3.937 6.791 1.00 97.00 258 ILE A O 1
ATOM 2106 N N . ASN A 1 259 ? 0.740 -5.679 8.010 1.00 97.88 259 ASN A N 1
ATOM 2107 C CA . ASN A 1 259 ? 0.286 -5.115 9.285 1.00 97.88 259 ASN A CA 1
ATOM 2108 C C . ASN A 1 259 ? 1.105 -3.866 9.654 1.00 97.88 259 ASN A C 1
ATOM 2110 O O . ASN A 1 259 ? 2.336 -3.879 9.583 1.00 97.88 259 ASN A O 1
ATOM 2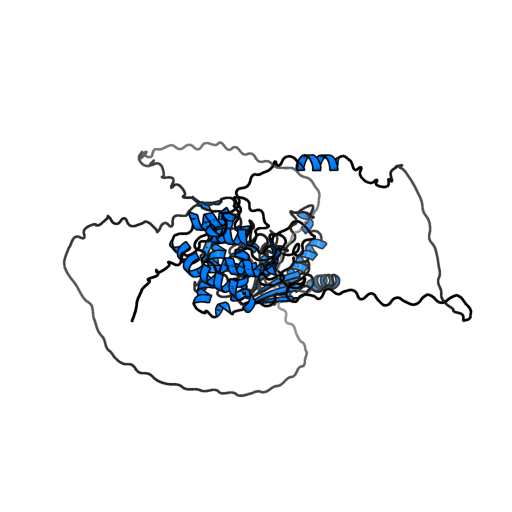114 N N . PHE A 1 260 ? 0.439 -2.812 10.133 1.00 97.81 260 PHE A N 1
ATOM 2115 C CA . PHE A 1 260 ? 1.053 -1.492 10.359 1.00 97.81 260 PHE A CA 1
ATOM 2116 C C . PHE A 1 260 ? 1.913 -1.403 11.628 1.00 97.81 260 PHE A C 1
ATOM 2118 O O . PHE A 1 260 ? 2.367 -0.329 12.007 1.00 97.81 260 PHE A O 1
ATOM 2125 N N . ILE A 1 261 ? 2.210 -2.527 12.282 1.00 95.50 261 ILE A N 1
ATOM 2126 C CA . ILE A 1 261 ? 2.912 -2.544 13.570 1.00 95.50 261 ILE A CA 1
ATOM 2127 C C . ILE A 1 261 ? 4.274 -1.832 13.544 1.00 95.50 261 ILE A C 1
ATOM 2129 O O . ILE A 1 261 ? 4.685 -1.256 14.546 1.00 95.50 261 ILE A O 1
ATOM 2133 N N . THR A 1 262 ? 4.983 -1.847 12.411 1.00 95.44 262 THR A N 1
ATOM 2134 C CA . THR A 1 262 ? 6.258 -1.125 12.262 1.00 95.44 262 THR A CA 1
ATOM 2135 C C . THR A 1 262 ? 6.053 0.381 12.091 1.00 95.44 262 THR A C 1
ATOM 2137 O O . THR A 1 262 ? 6.878 1.148 12.581 1.00 95.44 262 THR A O 1
ATOM 2140 N N . LEU A 1 263 ? 4.933 0.803 11.500 1.00 97.00 263 LEU A N 1
ATOM 2141 C CA . LEU A 1 263 ? 4.573 2.206 11.301 1.00 97.00 263 LEU A CA 1
ATOM 2142 C C . LEU A 1 263 ? 4.242 2.899 12.634 1.00 97.00 263 LEU A C 1
ATOM 2144 O O . LEU A 1 263 ? 4.430 4.101 12.774 1.00 97.00 263 LEU A O 1
ATOM 2148 N N . PHE A 1 264 ? 3.806 2.141 13.643 1.00 97.69 264 PHE A N 1
ATOM 2149 C CA . PHE A 1 264 ? 3.493 2.674 14.974 1.00 97.69 264 PHE A CA 1
ATOM 2150 C C . PHE A 1 264 ? 4.724 2.894 15.868 1.00 97.69 264 PHE A C 1
ATOM 2152 O O . PHE A 1 264 ? 4.633 3.601 16.876 1.00 97.69 264 PHE A O 1
ATOM 2159 N N . LYS A 1 265 ? 5.880 2.314 15.514 1.00 95.69 265 LYS A N 1
ATOM 2160 C CA . LYS A 1 265 ? 7.097 2.345 16.342 1.00 95.69 265 LYS A CA 1
ATOM 2161 C C . LYS A 1 265 ? 7.667 3.749 16.476 1.00 95.69 265 LYS A C 1
ATOM 2163 O O . LYS A 1 265 ? 7.386 4.632 15.676 1.00 95.69 265 LYS A O 1
ATOM 2168 N N . LYS A 1 266 ? 8.540 3.947 17.463 1.00 92.19 266 LYS A N 1
ATOM 2169 C CA . LYS A 1 266 ? 9.365 5.160 17.565 1.00 92.19 266 LYS A CA 1
ATOM 2170 C C . LYS A 1 266 ? 10.276 5.319 16.337 1.00 92.19 266 LYS A C 1
ATOM 2172 O O . LYS A 1 266 ? 10.974 4.377 15.968 1.00 92.19 266 LYS A O 1
ATOM 2177 N N . SER A 1 267 ? 10.340 6.535 15.800 1.00 89.56 267 SER A N 1
ATOM 2178 C CA . SER A 1 267 ? 11.295 6.960 14.768 1.00 89.56 267 SER A CA 1
ATOM 2179 C C . SER A 1 267 ? 12.151 8.130 15.265 1.00 89.56 267 SER A C 1
ATOM 2181 O O . SER A 1 267 ? 11.699 8.863 16.150 1.00 89.56 267 SER A O 1
ATOM 2183 N N . PRO A 1 268 ? 13.375 8.323 14.735 1.00 87.69 268 PRO A N 1
ATOM 2184 C CA . PRO A 1 268 ? 14.159 9.529 14.986 1.00 87.69 268 PRO A CA 1
ATOM 2185 C C . PRO A 1 268 ? 13.377 10.800 14.640 1.00 87.69 268 PRO A C 1
ATOM 2187 O O . PRO A 1 268 ? 12.601 10.811 13.678 1.00 87.69 268 PRO A O 1
ATOM 2190 N N . LEU A 1 269 ? 13.594 11.850 15.435 1.00 86.06 269 LEU A N 1
ATOM 2191 C CA . LEU A 1 269 ? 13.093 13.190 15.150 1.00 86.06 269 LEU A CA 1
ATOM 2192 C C . LEU A 1 269 ? 13.926 13.835 14.044 1.00 86.06 269 LEU A C 1
ATOM 2194 O O . LEU A 1 269 ? 15.118 13.566 13.894 1.00 86.06 269 LEU A O 1
ATOM 2198 N N . THR A 1 270 ? 13.275 14.696 13.279 1.00 82.25 270 THR A N 1
ATOM 2199 C CA . THR A 1 270 ? 13.831 15.413 12.138 1.00 82.25 270 THR A CA 1
ATOM 2200 C C . THR A 1 270 ? 13.369 16.863 12.225 1.00 82.25 270 THR A C 1
ATOM 2202 O O . THR A 1 270 ? 12.176 17.122 12.392 1.00 82.25 270 THR A O 1
ATOM 2205 N N . LYS A 1 271 ? 14.321 17.798 12.157 1.00 75.25 271 LYS A N 1
ATOM 2206 C CA . LYS A 1 271 ? 14.071 19.241 12.258 1.00 75.25 271 LYS A CA 1
ATOM 2207 C C . LYS A 1 271 ? 13.683 19.823 10.902 1.00 75.25 271 LYS A C 1
ATOM 2209 O O . LYS A 1 271 ? 14.269 19.446 9.887 1.00 75.25 271 LYS A O 1
ATOM 2214 N N . ARG A 1 272 ? 12.746 20.768 10.902 1.00 73.12 272 ARG A N 1
ATOM 2215 C CA . ARG A 1 272 ? 12.373 21.601 9.749 1.00 73.12 272 ARG A CA 1
ATOM 2216 C C . ARG A 1 272 ? 12.348 23.063 10.175 1.00 73.12 272 ARG A C 1
ATOM 2218 O O . ARG A 1 272 ? 11.776 23.355 11.215 1.00 73.12 272 ARG A O 1
ATOM 2225 N N . VAL A 1 273 ? 12.917 23.958 9.369 1.00 66.69 273 VAL A N 1
ATOM 2226 C CA . VAL A 1 273 ? 12.737 25.409 9.539 1.00 66.69 273 VAL A CA 1
ATOM 2227 C C . VAL A 1 273 ? 11.304 25.761 9.153 1.00 66.69 273 VAL A C 1
ATOM 2229 O O . VAL A 1 273 ? 10.892 25.518 8.015 1.00 66.69 273 VAL A O 1
ATOM 2232 N N . ILE A 1 274 ? 10.540 26.331 10.077 1.00 67.81 274 ILE A N 1
ATOM 2233 C CA . ILE A 1 274 ? 9.241 26.922 9.776 1.00 67.81 274 ILE A CA 1
ATOM 2234 C C . ILE A 1 274 ? 9.521 28.231 9.042 1.00 67.81 274 ILE A C 1
ATOM 2236 O O . ILE A 1 274 ? 9.951 29.219 9.637 1.00 67.81 274 ILE A O 1
ATOM 2240 N N . LYS A 1 275 ? 9.285 28.254 7.729 1.00 58.16 275 LYS A N 1
ATOM 2241 C CA . LYS A 1 275 ? 9.243 29.520 6.996 1.00 58.16 275 LYS A CA 1
ATOM 2242 C C . LYS A 1 275 ? 7.975 30.248 7.434 1.00 58.16 275 LYS A C 1
ATOM 2244 O O . LYS A 1 275 ? 6.879 29.820 7.077 1.00 58.16 275 LYS A O 1
ATOM 2249 N N . LYS A 1 276 ? 8.114 31.306 8.237 1.00 49.31 276 LYS A N 1
ATOM 2250 C CA . LYS A 1 276 ? 6.996 32.209 8.526 1.00 49.31 276 LYS A CA 1
ATOM 2251 C C . LYS A 1 276 ? 6.556 32.830 7.208 1.00 49.31 276 LYS A C 1
ATOM 2253 O O . LYS A 1 276 ? 7.366 33.419 6.498 1.00 49.31 276 LYS A O 1
ATOM 2258 N N . ASP A 1 277 ? 5.289 32.640 6.872 1.00 45.19 277 ASP A N 1
ATOM 2259 C CA . ASP A 1 277 ? 4.677 33.294 5.726 1.00 45.19 277 ASP A CA 1
ATOM 2260 C C . ASP A 1 277 ? 4.690 34.811 5.999 1.00 45.19 277 ASP A C 1
ATOM 2262 O O . ASP A 1 277 ? 4.102 35.235 7.003 1.00 45.19 277 ASP A O 1
ATOM 2266 N N . PRO A 1 278 ? 5.375 35.648 5.194 1.00 44.19 278 PRO A N 1
ATOM 2267 C CA . PRO A 1 278 ? 5.523 37.077 5.485 1.00 44.19 278 PRO A CA 1
ATOM 2268 C C . PRO A 1 278 ? 4.192 37.852 5.494 1.00 44.19 278 PRO A C 1
ATOM 2270 O O . PRO A 1 278 ? 4.176 39.030 5.843 1.00 44.19 278 PRO A O 1
ATOM 2273 N N . PHE A 1 279 ? 3.073 37.204 5.154 1.00 43.84 279 PHE A N 1
ATOM 2274 C CA . PHE A 1 279 ? 1.744 37.812 5.089 1.00 43.84 279 PHE A CA 1
ATOM 2275 C C . PHE A 1 279 ? 0.797 37.451 6.238 1.00 43.84 279 PHE A C 1
ATOM 2277 O O . PHE A 1 279 ? -0.347 37.901 6.224 1.00 43.84 279 PHE A O 1
ATOM 2284 N N . ASN A 1 280 ? 1.239 36.701 7.253 1.00 39.84 280 ASN A N 1
ATOM 2285 C CA . ASN A 1 280 ? 0.382 36.352 8.389 1.00 39.84 280 ASN A CA 1
ATOM 2286 C C . ASN A 1 280 ? 0.854 37.018 9.692 1.00 39.84 280 ASN A C 1
ATOM 2288 O O . ASN A 1 280 ? 1.316 36.362 10.625 1.00 39.84 280 ASN A O 1
ATOM 2292 N N . ILE A 1 281 ? 0.750 38.350 9.749 1.00 37.31 281 ILE A N 1
ATOM 2293 C CA . ILE A 1 281 ? 0.845 39.106 11.006 1.00 37.31 281 ILE A CA 1
ATOM 2294 C C . ILE A 1 281 ? -0.567 39.168 11.615 1.00 37.31 281 ILE A C 1
ATOM 2296 O O . ILE A 1 281 ? -1.476 39.691 10.966 1.00 37.31 281 ILE A O 1
ATOM 2300 N N . PRO A 1 282 ? -0.791 38.678 12.848 1.00 33.44 282 PRO A N 1
ATOM 2301 C CA . PRO A 1 282 ? -2.060 38.872 13.539 1.00 33.44 282 PRO A CA 1
ATOM 2302 C C . PRO A 1 282 ? -2.279 40.366 13.801 1.00 33.44 282 PRO A C 1
ATOM 2304 O O . PRO A 1 282 ? -1.458 41.010 14.452 1.00 33.44 282 PRO A O 1
ATOM 2307 N N . VAL A 1 283 ? -3.389 40.922 13.317 1.00 38.84 283 VAL A N 1
ATOM 2308 C CA . VAL A 1 283 ? -3.820 42.276 13.690 1.00 38.84 283 VAL A CA 1
ATOM 2309 C C . VAL A 1 283 ? -4.226 42.251 15.168 1.00 38.84 283 VAL A C 1
ATOM 2311 O O . VAL A 1 283 ? -5.163 41.544 15.545 1.00 38.84 283 VAL A O 1
ATOM 2314 N N . ASP A 1 284 ? -3.502 42.990 16.012 1.00 34.69 284 ASP A N 1
ATOM 2315 C CA . ASP A 1 284 ? -3.802 43.141 17.440 1.00 34.69 284 ASP A CA 1
ATOM 2316 C C . ASP A 1 284 ? -5.161 43.863 17.613 1.00 34.69 284 ASP A C 1
ATOM 2318 O O . ASP A 1 284 ? -5.345 44.947 17.050 1.00 34.69 284 ASP A O 1
ATOM 2322 N N . PRO A 1 285 ? -6.131 43.333 18.387 1.00 36.91 285 PRO A N 1
ATOM 2323 C CA . PRO A 1 285 ? -7.452 43.948 18.565 1.00 36.91 285 PRO A CA 1
ATOM 2324 C C . PRO A 1 285 ? -7.474 45.291 19.321 1.00 36.91 285 PRO A C 1
ATOM 2326 O O . PRO A 1 285 ? -8.542 45.705 19.775 1.00 36.91 285 PRO A O 1
ATOM 2329 N N . LYS A 1 286 ? -6.333 45.963 19.524 1.00 35.53 286 LYS A N 1
ATOM 2330 C CA . LYS A 1 286 ? -6.240 47.191 20.333 1.00 35.53 286 LYS A CA 1
ATOM 2331 C C . LYS A 1 286 ? -5.935 48.480 19.574 1.00 35.53 286 LYS A C 1
ATOM 2333 O O . LYS A 1 286 ? -6.091 49.543 20.175 1.00 35.53 286 LYS A O 1
ATOM 2338 N N . ASP A 1 287 ? -5.662 48.439 18.274 1.00 34.69 287 ASP A N 1
ATOM 2339 C CA . ASP A 1 287 ? -5.524 49.664 17.475 1.00 34.69 287 ASP A CA 1
ATOM 2340 C C . ASP A 1 287 ? -6.871 50.142 16.917 1.00 34.69 287 ASP A C 1
ATOM 2342 O O . ASP A 1 287 ? -7.167 50.110 15.725 1.00 34.69 287 ASP A O 1
ATOM 2346 N N . THR A 1 288 ? -7.707 50.651 17.824 1.00 37.06 288 THR A N 1
ATOM 2347 C CA . THR A 1 288 ? -8.811 51.550 17.457 1.00 37.06 288 THR A CA 1
ATOM 2348 C C . THR A 1 288 ? -8.253 52.965 17.318 1.00 37.06 288 THR A C 1
ATOM 2350 O O . THR A 1 288 ? -8.221 53.724 18.288 1.00 37.06 288 THR A O 1
ATOM 2353 N N . PHE A 1 289 ? -7.822 53.345 16.114 1.00 32.03 289 PHE A N 1
ATOM 2354 C CA . PHE A 1 289 ? -7.578 54.751 15.797 1.00 32.03 289 PHE A CA 1
ATOM 2355 C C . PHE A 1 289 ? -8.830 55.405 15.208 1.00 32.03 289 PHE A C 1
ATOM 2357 O O . PHE A 1 289 ? -9.419 54.954 14.229 1.00 32.03 289 PHE A O 1
ATOM 2364 N N . LYS A 1 290 ? -9.241 56.478 15.887 1.00 29.44 290 LYS A N 1
ATOM 2365 C CA . LYS A 1 290 ? -10.386 57.343 15.600 1.00 29.44 290 LYS A CA 1
ATOM 2366 C C . LYS A 1 290 ? -10.298 57.940 14.195 1.00 29.44 290 LYS A C 1
ATOM 2368 O O . LYS A 1 290 ? -9.310 58.586 13.860 1.00 29.44 290 LYS A O 1
ATOM 2373 N N . SER A 1 291 ? -11.377 57.825 13.433 1.00 27.75 291 SER A N 1
ATOM 2374 C CA . SER A 1 291 ? -11.612 58.598 12.216 1.00 27.75 291 SER A CA 1
ATOM 2375 C C . SER A 1 291 ? -11.934 60.062 12.558 1.00 27.75 291 SER A C 1
ATOM 2377 O O . SER A 1 291 ? -12.829 60.309 13.372 1.00 27.75 291 SER A O 1
ATOM 2379 N N . PRO A 1 292 ? -11.267 61.056 11.942 1.00 29.33 292 PRO A N 1
ATOM 2380 C CA . PRO A 1 292 ? -11.749 62.426 11.928 1.00 29.33 292 PRO A CA 1
ATOM 2381 C C . PRO A 1 292 ? -12.703 62.639 10.747 1.00 29.33 292 PRO A C 1
ATOM 2383 O O . PRO A 1 292 ? -12.417 62.289 9.604 1.00 29.33 292 PRO A O 1
ATOM 2386 N N . SER A 1 293 ? -13.838 63.250 11.060 1.00 28.80 293 SER A N 1
ATOM 2387 C CA . SER A 1 293 ? -14.800 63.855 10.142 1.00 28.80 293 SER A CA 1
ATOM 2388 C C . SER A 1 293 ? -14.179 64.972 9.302 1.00 28.80 293 SER A C 1
ATOM 2390 O O . SER A 1 293 ? -13.490 65.807 9.880 1.00 28.80 293 SER A O 1
ATOM 2392 N N . LEU A 1 294 ? -14.546 65.076 8.021 1.00 27.92 294 LEU A N 1
ATOM 2393 C CA . LEU A 1 294 ? -14.621 66.338 7.272 1.00 27.92 294 LEU A CA 1
ATOM 2394 C C . LEU A 1 294 ? -15.568 66.179 6.064 1.00 27.92 294 LEU A C 1
ATOM 2396 O O . LEU A 1 294 ? -15.509 65.206 5.320 1.00 27.92 294 LEU A O 1
ATOM 2400 N N . SER A 1 295 ? -16.440 67.167 5.902 1.00 26.22 295 SER A N 1
ATOM 2401 C CA . SER A 1 295 ? -17.301 67.478 4.749 1.00 26.22 295 SER A CA 1
ATOM 2402 C C . SER A 1 295 ? -16.885 68.861 4.201 1.00 26.22 295 SER A C 1
ATOM 2404 O O . SER A 1 295 ? -16.167 69.560 4.917 1.00 26.22 295 SER A O 1
ATOM 2406 N N . PRO A 1 296 ? -17.514 69.409 3.145 1.00 47.38 296 PRO A N 1
ATOM 2407 C CA . PRO A 1 296 ? -17.612 68.979 1.739 1.00 47.38 296 PRO A CA 1
ATOM 2408 C C . PRO A 1 296 ? -17.045 70.065 0.776 1.00 47.38 296 PRO A C 1
ATOM 2410 O O . PRO A 1 296 ? -16.889 71.198 1.207 1.00 47.38 296 PRO A O 1
ATOM 2413 N N . GLU A 1 297 ? -16.796 69.769 -0.514 1.00 28.50 297 GLU A N 1
ATOM 2414 C CA . GLU A 1 297 ? -17.129 70.664 -1.658 1.00 28.50 297 GLU A CA 1
ATOM 2415 C C . GLU A 1 297 ? -16.681 70.141 -3.049 1.00 28.50 297 GLU A C 1
ATOM 2417 O O . GLU A 1 297 ? -15.550 69.705 -3.240 1.00 28.50 297 GLU A O 1
ATOM 2422 N N . ASN A 1 298 ? -17.607 70.313 -4.007 1.00 28.77 298 ASN A N 1
ATOM 2423 C CA . ASN A 1 298 ? -17.481 70.545 -5.460 1.00 28.77 298 ASN A CA 1
ATOM 2424 C C . ASN A 1 298 ? -17.202 69.391 -6.462 1.00 28.77 298 ASN A C 1
ATOM 2426 O O . ASN A 1 298 ? -16.076 69.095 -6.847 1.00 28.77 298 ASN A O 1
ATOM 2430 N N . THR A 1 299 ? -18.322 68.856 -6.975 1.00 29.31 299 THR A N 1
ATOM 2431 C CA . THR A 1 299 ? -18.629 68.342 -8.342 1.00 29.31 299 THR A CA 1
ATOM 2432 C C . THR A 1 299 ? -18.115 69.239 -9.487 1.00 29.31 299 THR A C 1
ATOM 2434 O O . THR A 1 299 ? -17.939 70.432 -9.231 1.00 29.31 299 THR A O 1
ATOM 2437 N N . PRO A 1 300 ? -17.918 68.755 -10.744 1.00 33.78 300 PRO A N 1
ATOM 2438 C CA . PRO A 1 300 ? -18.953 68.155 -11.637 1.00 33.78 300 PRO A CA 1
ATOM 2439 C C . PRO A 1 300 ? -18.396 66.986 -12.504 1.00 33.78 300 PRO A C 1
ATOM 2441 O O . PRO A 1 300 ? -17.218 66.677 -12.413 1.00 33.78 300 PRO A O 1
ATOM 2444 N N . GLU A 1 301 ? -19.063 66.233 -13.381 1.00 26.89 301 GLU A N 1
ATOM 2445 C CA . GLU A 1 301 ? -20.424 66.011 -13.888 1.00 26.89 301 GLU A CA 1
ATOM 2446 C C . GLU A 1 301 ? -20.344 64.657 -14.634 1.00 26.89 301 GLU A C 1
ATOM 2448 O O . GLU A 1 301 ? -19.319 64.331 -15.234 1.00 26.89 301 GLU A O 1
ATOM 2453 N N . ILE A 1 302 ? -21.423 63.878 -14.619 1.00 32.34 302 ILE A N 1
ATOM 2454 C CA . ILE A 1 302 ? -21.616 62.651 -15.410 1.00 32.34 302 ILE A CA 1
ATOM 2455 C C . ILE A 1 302 ? -22.669 62.977 -16.478 1.00 32.34 302 ILE A C 1
ATOM 2457 O O . ILE A 1 302 ? -23.630 63.673 -16.145 1.00 32.34 302 ILE A O 1
ATOM 2461 N N . PRO A 1 303 ? -22.641 62.370 -17.675 1.00 27.36 303 PRO A N 1
ATOM 2462 C CA . PRO A 1 303 ? -23.874 62.048 -18.379 1.00 27.36 303 PRO A CA 1
ATOM 2463 C C . PRO A 1 303 ? -24.266 60.591 -18.113 1.00 27.36 303 PRO A C 1
ATOM 2465 O O . PRO A 1 303 ? -23.631 59.645 -18.577 1.00 27.36 303 PRO A O 1
ATOM 2468 N N . GLN A 1 304 ? -25.315 60.459 -17.304 1.00 28.64 304 GLN A N 1
ATOM 2469 C CA . GLN A 1 304 ? -26.166 59.283 -17.128 1.00 28.64 304 GLN A CA 1
ATOM 2470 C C . GLN A 1 304 ? -26.778 58.826 -18.481 1.00 28.64 304 GLN A C 1
ATOM 2472 O O . GLN A 1 304 ? -26.795 59.598 -19.436 1.00 28.64 304 GLN A O 1
ATOM 2477 N N . GLN A 1 305 ? -27.288 57.606 -18.671 1.00 29.92 305 GLN A N 1
ATOM 2478 C CA . GLN A 1 305 ? -28.610 57.060 -18.272 1.00 29.92 305 GLN A CA 1
ATOM 2479 C C . GLN A 1 305 ? -28.810 55.787 -19.131 1.00 29.92 305 GLN A C 1
ATOM 2481 O O . GLN A 1 305 ? -28.196 55.688 -20.189 1.00 29.92 305 GLN A O 1
ATOM 2486 N N . ASN A 1 306 ? -29.692 54.821 -18.893 1.00 28.12 306 ASN A N 1
ATOM 2487 C CA . ASN A 1 306 ? -30.541 54.370 -17.793 1.00 28.12 306 ASN A CA 1
ATOM 2488 C C . ASN A 1 306 ? -31.091 53.003 -18.249 1.00 28.12 306 ASN A C 1
ATOM 2490 O O . ASN A 1 306 ? -31.248 52.760 -19.445 1.00 28.12 306 ASN A O 1
ATOM 2494 N N . ASP A 1 307 ? -31.390 52.172 -17.258 1.00 28.78 307 ASP A N 1
ATOM 2495 C CA . ASP A 1 307 ? -32.448 51.163 -17.134 1.00 28.78 307 ASP A CA 1
ATOM 2496 C C . ASP A 1 307 ? -33.339 50.773 -18.325 1.00 28.78 307 ASP A C 1
ATOM 2498 O O . ASP A 1 307 ? -33.882 51.610 -19.042 1.00 28.78 307 ASP A O 1
ATOM 2502 N N . THR A 1 308 ? -33.647 49.468 -18.362 1.00 27.44 308 THR A N 1
ATOM 2503 C CA . THR A 1 308 ? -34.981 48.801 -18.416 1.00 27.44 308 THR A CA 1
ATOM 2504 C C . THR A 1 308 ? -34.870 47.528 -19.266 1.00 27.44 308 THR A C 1
ATOM 2506 O O . THR A 1 308 ? -34.096 47.489 -20.208 1.00 27.44 308 THR A O 1
ATOM 2509 N N . SER A 1 309 ? -35.604 46.432 -19.097 1.00 26.89 309 SER A N 1
ATOM 2510 C CA . SER A 1 309 ? -36.427 45.813 -18.055 1.00 26.89 309 SER A CA 1
ATOM 2511 C C . SER A 1 309 ? -36.875 44.453 -18.648 1.00 26.89 309 SER A C 1
ATOM 2513 O O . SER A 1 309 ? -36.922 44.280 -19.864 1.00 26.89 309 SER A O 1
ATOM 2515 N N . SER A 1 310 ? -37.295 43.529 -17.781 1.00 26.95 310 SER A N 1
ATOM 2516 C CA . SER A 1 310 ? -38.329 42.498 -18.020 1.00 26.95 310 SER A CA 1
ATOM 2517 C C . SER A 1 310 ? -38.043 41.140 -18.720 1.00 26.95 310 SER A C 1
ATOM 2519 O O . SER A 1 310 ? -37.670 41.037 -19.882 1.00 26.95 310 SER A O 1
ATOM 2521 N N . SER A 1 311 ? -38.449 40.101 -17.967 1.00 26.44 311 SER A N 1
ATOM 2522 C CA . SER A 1 311 ? -39.270 38.918 -18.329 1.00 26.44 311 SER A CA 1
ATOM 2523 C C . SER A 1 311 ? -38.694 37.656 -19.020 1.00 26.44 311 SER A C 1
ATOM 2525 O O . SER A 1 311 ? -38.429 37.617 -20.213 1.00 26.44 311 SER A O 1
ATOM 2527 N N . ILE A 1 312 ? -38.683 36.588 -18.204 1.00 29.06 312 ILE A N 1
ATOM 2528 C CA . ILE A 1 312 ? -38.918 35.123 -18.390 1.00 29.06 312 ILE A CA 1
ATOM 2529 C C . ILE A 1 312 ? -40.111 34.856 -19.372 1.00 29.06 312 ILE A C 1
ATOM 2531 O O . ILE A 1 312 ? -40.999 35.713 -19.344 1.00 29.06 312 ILE A O 1
ATOM 2535 N N . PRO A 1 313 ? -40.255 33.750 -20.182 1.00 35.84 313 PRO A N 1
ATOM 2536 C CA . PRO A 1 313 ? -40.174 32.321 -19.786 1.00 35.84 313 PRO A CA 1
ATOM 2537 C C . PRO A 1 313 ? -39.667 31.238 -20.788 1.00 35.84 313 PRO A C 1
ATOM 2539 O O . PRO A 1 313 ? -39.543 31.430 -21.989 1.00 35.84 313 PRO A O 1
ATOM 2542 N N . SER A 1 314 ? -39.445 30.053 -20.195 1.00 25.97 314 SER A N 1
ATOM 2543 C CA . SER A 1 314 ? -39.417 28.652 -20.682 1.00 25.97 314 SER A CA 1
ATOM 2544 C C . SER A 1 314 ? -39.923 28.281 -22.092 1.00 25.97 314 SER A C 1
ATOM 2546 O O . SER A 1 314 ? -41.014 28.699 -22.472 1.00 25.97 314 SER A O 1
ATOM 2548 N N . SER A 1 315 ? -39.282 27.293 -22.748 1.00 27.83 315 SER A N 1
ATOM 2549 C CA . SER A 1 315 ? -39.814 25.918 -22.986 1.00 27.83 315 SER A CA 1
ATOM 2550 C C . SER A 1 315 ? -39.132 25.146 -24.146 1.00 27.83 315 SER A C 1
ATOM 2552 O O . SER A 1 315 ? -38.800 25.719 -25.175 1.00 27.83 315 SER A O 1
ATOM 2554 N N . THR A 1 316 ? -39.006 23.823 -23.932 1.00 27.89 316 THR A N 1
ATOM 2555 C CA . THR A 1 316 ? -39.119 22.669 -24.867 1.00 27.89 316 THR A CA 1
ATOM 2556 C C . THR A 1 316 ? -38.127 22.409 -26.016 1.00 27.89 316 THR A C 1
ATOM 2558 O O . THR A 1 316 ? -38.022 23.181 -26.960 1.00 27.89 316 THR A O 1
ATOM 2561 N N . ASP A 1 317 ? -37.515 21.216 -25.922 1.00 28.08 317 ASP A N 1
ATOM 2562 C CA . ASP A 1 317 ? -37.354 20.125 -26.906 1.00 28.08 317 ASP A CA 1
ATOM 2563 C C . ASP A 1 317 ? -37.196 20.427 -28.402 1.00 28.08 317 ASP A C 1
ATOM 2565 O O . ASP A 1 317 ? -38.058 21.053 -29.009 1.00 28.08 317 ASP A O 1
ATOM 2569 N N . LEU A 1 318 ? -36.213 19.761 -29.034 1.00 27.89 318 LEU A N 1
ATOM 2570 C CA . LEU A 1 318 ? -36.441 18.982 -30.262 1.00 27.89 318 LEU A CA 1
ATOM 2571 C C . LEU A 1 318 ? -35.273 18.028 -30.593 1.00 27.89 318 LEU A C 1
ATOM 2573 O O . LEU A 1 318 ? -34.108 18.410 -30.669 1.00 27.89 318 LEU A O 1
ATOM 2577 N N . ASN A 1 319 ? -35.653 16.772 -30.836 1.00 27.12 319 ASN A N 1
ATOM 2578 C CA . ASN A 1 319 ? -34.892 15.706 -31.487 1.00 27.12 319 ASN A CA 1
ATOM 2579 C C . ASN A 1 319 ? -34.374 16.103 -32.882 1.00 27.12 319 ASN A C 1
ATOM 2581 O O . ASN A 1 319 ? -35.087 16.763 -33.633 1.00 27.12 319 ASN A O 1
ATOM 2585 N N . SER A 1 320 ? -33.254 15.517 -33.319 1.00 29.05 320 SER A N 1
ATOM 2586 C CA . SER A 1 320 ? -33.244 14.732 -34.570 1.00 29.05 320 SER A CA 1
ATOM 2587 C C . SER A 1 320 ? -31.965 13.904 -34.734 1.00 29.05 320 SER A C 1
ATOM 2589 O O . SER A 1 320 ? -30.842 14.396 -34.694 1.00 29.05 320 SER A O 1
ATOM 2591 N N . SER A 1 321 ? -32.179 12.606 -34.931 1.00 26.84 321 SER A N 1
ATOM 2592 C CA . SER A 1 321 ? -31.240 11.637 -35.485 1.00 26.84 321 SER A CA 1
ATOM 2593 C C . SER A 1 321 ? -31.265 11.731 -37.009 1.00 26.84 321 SER A C 1
ATOM 2595 O O . SER A 1 321 ? -32.361 11.777 -37.559 1.00 26.84 321 SER A O 1
ATOM 2597 N N . ILE A 1 322 ? -30.118 11.626 -37.691 1.00 25.73 322 ILE A N 1
ATOM 2598 C CA . ILE A 1 322 ? -30.054 11.058 -39.048 1.00 25.73 322 ILE A CA 1
ATOM 2599 C C . ILE A 1 322 ? -28.810 10.169 -39.173 1.00 25.73 322 ILE A C 1
ATOM 2601 O O . ILE A 1 322 ? -27.673 10.596 -38.996 1.00 25.73 322 ILE A O 1
ATOM 2605 N N . VAL A 1 323 ? -29.100 8.908 -39.480 1.00 25.00 323 VAL A N 1
ATOM 2606 C CA . VAL A 1 323 ? -28.236 7.835 -39.979 1.00 25.00 323 VAL A CA 1
ATOM 2607 C C . VAL A 1 323 ? -28.220 7.906 -41.508 1.00 25.00 323 VAL A C 1
ATOM 2609 O O . VAL A 1 323 ? -29.279 8.147 -42.073 1.00 25.00 323 VAL A O 1
ATOM 2612 N N . THR A 1 324 ? -27.081 7.605 -42.146 1.00 25.38 324 THR A N 1
ATOM 2613 C CA . THR A 1 324 ? -26.935 6.768 -43.371 1.00 25.38 324 THR A CA 1
ATOM 2614 C C . THR A 1 324 ? -25.439 6.668 -43.710 1.00 25.38 324 THR A C 1
ATOM 2616 O O . THR A 1 324 ? -24.783 7.690 -43.865 1.00 25.38 324 THR A O 1
ATOM 2619 N N . GLN A 1 325 ? -24.810 5.495 -43.558 1.00 24.05 325 GLN A N 1
ATOM 2620 C CA . GLN A 1 325 ? -24.681 4.410 -44.557 1.00 24.05 325 GLN A CA 1
ATOM 2621 C C . GLN A 1 325 ? -23.728 4.766 -45.715 1.00 24.05 325 GLN A C 1
ATOM 2623 O O . GLN A 1 325 ? -24.023 5.624 -46.533 1.00 24.05 325 GLN A O 1
ATOM 2628 N N . THR A 1 326 ? -22.486 4.265 -45.648 1.00 25.17 326 THR A N 1
ATOM 2629 C CA . THR A 1 326 ? -21.933 3.103 -46.395 1.00 25.17 326 THR A CA 1
ATOM 2630 C C . THR A 1 326 ? -21.643 3.373 -47.868 1.00 25.17 326 THR A C 1
ATOM 2632 O O . THR A 1 326 ? -22.584 3.559 -48.623 1.00 25.17 326 THR A O 1
ATOM 2635 N N . THR A 1 327 ? -20.381 3.195 -48.276 1.00 25.77 327 THR A N 1
ATOM 2636 C CA . THR A 1 327 ? -19.985 2.228 -49.321 1.00 25.77 327 THR A CA 1
ATOM 2637 C C . THR A 1 327 ? -18.478 1.971 -49.279 1.00 25.77 327 THR A C 1
ATOM 2639 O O . THR A 1 327 ? -17.679 2.893 -49.128 1.00 25.77 327 THR A O 1
ATOM 2642 N N . ASN A 1 328 ? -18.141 0.690 -49.410 1.00 26.73 328 ASN A N 1
ATOM 2643 C CA . ASN A 1 328 ? -16.822 0.122 -49.666 1.00 26.73 328 ASN A CA 1
ATOM 2644 C C . ASN A 1 328 ? -16.252 0.615 -51.009 1.00 26.73 328 ASN A C 1
ATOM 2646 O O . ASN A 1 328 ? -17.024 0.889 -51.920 1.00 26.73 328 ASN A O 1
ATOM 2650 N N . ASP A 1 329 ? -14.927 0.635 -51.168 1.00 26.09 329 ASP A N 1
ATOM 2651 C CA . ASP A 1 329 ? -14.266 -0.372 -52.007 1.00 26.09 329 ASP A CA 1
ATOM 2652 C C . ASP A 1 329 ? -12.738 -0.279 -51.973 1.00 26.09 329 ASP A C 1
ATOM 2654 O O . ASP A 1 329 ? -12.120 0.768 -51.798 1.00 26.09 329 ASP A O 1
ATOM 2658 N N . SER A 1 330 ? -12.157 -1.468 -52.092 1.00 26.44 330 SER A N 1
ATOM 2659 C CA . SER A 1 330 ? -10.735 -1.787 -52.142 1.00 26.44 330 SER A CA 1
ATOM 2660 C C . SER A 1 330 ? -10.157 -1.508 -53.532 1.00 26.44 330 SER A C 1
ATOM 2662 O O . SER A 1 330 ? -10.881 -1.634 -54.512 1.00 26.44 330 SER A O 1
ATOM 2664 N N . THR A 1 331 ? -8.848 -1.265 -53.653 1.00 27.34 331 THR A N 1
ATOM 2665 C CA . THR A 1 331 ? -7.908 -2.070 -54.476 1.00 27.34 331 THR A CA 1
ATOM 2666 C C . THR A 1 331 ? -6.519 -1.428 -54.571 1.00 27.34 331 THR A C 1
ATOM 2668 O O . THR A 1 331 ? -6.332 -0.229 -54.404 1.00 27.34 331 THR A O 1
ATOM 2671 N N . ALA A 1 332 ? -5.542 -2.311 -54.764 1.00 26.33 332 ALA A N 1
ATOM 2672 C CA . ALA A 1 332 ? -4.099 -2.123 -54.732 1.00 26.33 332 ALA A CA 1
ATOM 2673 C C . ALA A 1 332 ? -3.492 -1.744 -56.105 1.00 26.33 332 ALA A C 1
ATOM 2675 O O . ALA A 1 332 ? -4.220 -1.613 -57.085 1.00 26.33 332 ALA A O 1
ATOM 2676 N N . ILE A 1 333 ? -2.143 -1.778 -56.156 1.00 25.58 333 ILE A N 1
ATOM 2677 C CA . ILE A 1 333 ? -1.230 -1.816 -57.331 1.00 25.58 333 ILE A CA 1
ATOM 2678 C C . ILE A 1 333 ? -0.793 -0.414 -57.800 1.00 25.58 333 ILE A C 1
ATOM 2680 O O . ILE A 1 333 ? -1.618 0.478 -57.898 1.00 25.58 333 ILE A O 1
ATOM 2684 N N . ALA A 1 334 ? 0.432 -0.107 -58.231 1.00 24.69 334 ALA A N 1
ATOM 2685 C CA . ALA A 1 334 ? 1.818 -0.543 -58.033 1.00 24.69 334 ALA A CA 1
ATOM 2686 C C . ALA A 1 334 ? 2.671 0.430 -58.891 1.00 24.69 334 ALA A C 1
ATOM 2688 O O . ALA A 1 334 ? 2.204 0.899 -59.924 1.00 24.69 334 ALA A O 1
ATOM 2689 N N . SER A 1 335 ? 3.935 0.643 -58.505 1.00 24.83 335 SER A N 1
ATOM 2690 C CA . SER A 1 335 ? 5.108 0.874 -59.382 1.00 24.83 335 SER A CA 1
ATOM 2691 C C . SER A 1 335 ? 5.106 1.985 -60.462 1.00 24.83 335 SER A C 1
ATOM 2693 O O . SER A 1 335 ? 4.476 1.855 -61.504 1.00 24.83 335 SER A O 1
ATOM 2695 N N . SER A 1 336 ? 6.020 2.960 -60.334 1.00 25.72 336 SER A N 1
ATOM 2696 C CA . SER A 1 336 ? 7.306 3.034 -61.082 1.00 25.72 336 SER A CA 1
ATOM 2697 C C . SER A 1 336 ? 7.799 4.471 -61.367 1.00 25.72 336 SER A C 1
ATOM 2699 O O . SER A 1 336 ? 7.038 5.330 -61.789 1.00 25.72 336 SER A O 1
ATOM 2701 N N . ASN A 1 337 ? 9.101 4.671 -61.108 1.00 26.25 337 ASN A N 1
ATOM 2702 C CA . ASN A 1 337 ? 10.135 5.453 -61.817 1.00 26.25 337 ASN A CA 1
ATOM 2703 C C . ASN A 1 337 ? 9.772 6.775 -62.533 1.00 26.25 337 ASN A C 1
ATOM 2705 O O . ASN A 1 337 ? 9.039 6.752 -63.512 1.00 26.25 337 ASN A O 1
ATOM 2709 N N . HIS A 1 338 ? 10.463 7.886 -62.217 1.00 27.52 338 HIS A N 1
ATOM 2710 C CA . HIS A 1 338 ? 11.713 8.328 -62.885 1.00 27.52 338 HIS A CA 1
ATOM 2711 C C . HIS A 1 338 ? 12.113 9.793 -62.559 1.00 27.52 338 HIS A C 1
ATOM 2713 O O . HIS A 1 338 ? 11.261 10.670 -62.484 1.00 27.52 338 HIS A O 1
ATOM 2719 N N . MET A 1 339 ? 13.440 10.007 -62.533 1.00 27.12 339 MET A N 1
ATOM 2720 C CA . MET A 1 339 ? 14.233 11.193 -62.938 1.00 27.12 339 MET A CA 1
ATOM 2721 C C . MET A 1 339 ? 14.419 12.406 -62.004 1.00 27.12 339 MET A C 1
ATOM 2723 O O . MET A 1 339 ? 13.585 13.297 -61.908 1.00 27.12 339 MET A O 1
ATOM 2727 N N . ASP A 1 340 ? 15.615 12.431 -61.399 1.00 26.36 340 ASP A N 1
ATOM 2728 C CA . ASP A 1 340 ? 16.696 13.428 -61.538 1.00 26.36 340 ASP A CA 1
ATOM 2729 C C . ASP A 1 340 ? 16.365 14.875 -61.944 1.00 26.36 340 ASP A C 1
ATOM 2731 O O . ASP A 1 340 ? 15.941 15.142 -63.067 1.00 26.36 340 ASP A O 1
ATOM 2735 N N . ALA A 1 341 ? 16.816 15.817 -61.106 1.00 28.42 341 ALA A N 1
ATOM 2736 C CA . ALA A 1 341 ? 17.562 16.994 -61.558 1.00 28.42 341 ALA A CA 1
ATOM 2737 C C . ALA A 1 341 ? 18.453 17.547 -60.428 1.00 28.42 341 ALA A C 1
ATOM 2739 O O . ALA A 1 341 ? 17.974 18.022 -59.400 1.00 28.42 341 ALA A O 1
ATOM 2740 N N . ASN A 1 342 ? 19.764 17.485 -60.669 1.00 25.58 342 ASN A N 1
ATOM 2741 C CA . ASN A 1 342 ? 20.821 18.221 -59.979 1.00 25.58 342 ASN A CA 1
ATOM 2742 C C . ASN A 1 342 ? 20.583 19.737 -60.014 1.00 25.58 342 ASN A C 1
ATOM 2744 O O . ASN A 1 342 ? 20.206 20.270 -61.057 1.00 25.58 342 ASN A O 1
ATOM 2748 N N . LEU A 1 343 ? 21.012 20.440 -58.962 1.00 27.80 343 LEU A N 1
ATOM 2749 C CA . LEU A 1 343 ? 21.799 21.656 -59.160 1.00 27.80 343 LEU A CA 1
ATOM 2750 C C . LEU A 1 343 ? 22.835 21.825 -58.042 1.00 27.80 343 LEU A C 1
ATOM 2752 O O . LEU A 1 343 ? 22.505 21.985 -56.869 1.00 27.80 343 LEU A O 1
ATOM 2756 N N . ASP A 1 344 ? 24.093 21.769 -58.468 1.00 25.61 344 ASP A N 1
ATOM 2757 C CA . ASP A 1 344 ? 25.302 22.100 -57.729 1.00 25.61 344 ASP A CA 1
ATOM 2758 C C . ASP A 1 344 ? 25.360 23.582 -57.334 1.00 25.61 344 ASP A C 1
ATOM 2760 O O . ASP A 1 344 ? 25.038 24.466 -58.128 1.00 25.61 344 ASP A O 1
ATOM 2764 N N . ALA A 1 345 ? 25.945 23.850 -56.166 1.00 26.27 345 ALA A N 1
ATOM 2765 C CA . ALA A 1 345 ? 26.845 24.985 -55.977 1.00 26.27 345 ALA A CA 1
ATOM 2766 C C . ALA A 1 345 ? 27.913 24.614 -54.937 1.00 26.27 345 ALA A C 1
ATOM 2768 O O . ALA A 1 345 ? 27.740 24.733 -53.726 1.00 26.27 345 ALA A O 1
ATOM 2769 N N . THR A 1 346 ? 29.032 24.126 -55.463 1.00 24.70 346 THR A N 1
ATOM 2770 C CA . THR A 1 346 ? 30.329 23.999 -54.794 1.00 24.70 346 THR A CA 1
ATOM 2771 C C . THR A 1 346 ? 30.940 25.395 -54.616 1.00 24.70 346 THR A C 1
ATOM 2773 O O . THR A 1 346 ? 30.769 26.219 -55.511 1.00 24.70 346 THR A O 1
ATOM 2776 N N . ILE A 1 347 ? 31.686 25.651 -53.525 1.00 25.41 347 ILE A N 1
ATOM 2777 C CA . ILE A 1 347 ? 33.091 26.131 -53.562 1.00 25.41 347 ILE A CA 1
ATOM 2778 C C . ILE A 1 347 ? 33.681 26.386 -52.148 1.00 25.41 347 ILE A C 1
ATOM 2780 O O . ILE A 1 347 ? 33.358 27.357 -51.477 1.00 25.41 347 ILE A O 1
ATOM 2784 N N . ILE A 1 348 ? 34.594 25.468 -51.775 1.00 25.78 348 ILE A N 1
ATOM 2785 C CA . ILE A 1 348 ? 36.009 25.670 -51.357 1.00 25.78 348 ILE A CA 1
ATOM 2786 C C . ILE A 1 348 ? 36.263 26.208 -49.932 1.00 25.78 348 ILE A C 1
ATOM 2788 O O . ILE A 1 348 ? 36.050 27.374 -49.639 1.00 25.78 348 ILE A O 1
ATOM 2792 N N . SER A 1 349 ? 36.642 25.317 -48.999 1.00 24.72 349 SER A N 1
ATOM 2793 C CA . SER A 1 349 ? 38.019 24.927 -48.575 1.00 24.72 349 SER A CA 1
ATOM 2794 C C . SER A 1 349 ? 38.632 25.918 -47.573 1.00 24.72 349 SER A C 1
ATOM 2796 O O . SER A 1 349 ? 38.629 27.112 -47.824 1.00 24.72 349 SER A O 1
ATOM 2798 N N . SER A 1 350 ? 39.189 25.491 -46.439 1.00 25.48 350 SER A N 1
ATOM 2799 C CA . SER A 1 350 ? 40.452 24.747 -46.426 1.00 25.48 350 SER A CA 1
ATOM 2800 C C . SER A 1 350 ? 40.708 23.934 -45.144 1.00 25.48 350 SER A C 1
ATOM 2802 O O . SER A 1 350 ? 40.473 24.383 -44.026 1.00 25.48 350 SER A O 1
ATOM 2804 N N . THR A 1 351 ? 41.283 22.757 -45.385 1.00 23.84 351 THR A N 1
ATOM 2805 C CA . THR A 1 351 ? 42.113 21.847 -44.569 1.00 23.84 351 THR A CA 1
ATOM 2806 C C . THR A 1 351 ? 43.102 22.544 -43.608 1.00 23.84 351 THR A C 1
ATOM 2808 O O . THR A 1 351 ? 43.549 23.653 -43.884 1.00 23.84 351 THR A O 1
ATOM 2811 N N . THR A 1 352 ? 43.562 21.935 -42.501 1.00 24.50 352 THR A N 1
ATOM 2812 C CA . THR A 1 352 ? 44.663 20.941 -42.514 1.00 24.50 352 THR A CA 1
ATOM 2813 C C . THR A 1 352 ? 44.790 20.131 -41.208 1.00 24.50 352 THR A C 1
ATOM 2815 O O . THR A 1 352 ? 44.715 20.646 -40.099 1.00 24.50 352 THR A O 1
ATOM 2818 N N . THR A 1 353 ? 45.027 18.843 -41.437 1.00 22.28 353 THR A N 1
ATOM 2819 C CA . THR A 1 353 ? 45.418 17.671 -40.638 1.00 22.28 353 THR A CA 1
ATOM 2820 C C . THR A 1 353 ? 46.669 17.833 -39.758 1.00 22.28 353 THR A C 1
ATOM 2822 O O . THR A 1 353 ? 47.626 18.455 -40.204 1.00 22.28 353 THR A O 1
ATOM 2825 N N . THR A 1 354 ? 46.759 17.136 -38.610 1.00 24.22 354 THR A N 1
ATOM 2826 C CA . THR A 1 354 ? 47.772 16.066 -38.373 1.00 24.22 354 THR A CA 1
ATOM 2827 C C . THR A 1 354 ? 47.635 15.328 -37.031 1.00 24.22 354 THR A C 1
ATOM 2829 O O . THR A 1 354 ? 47.330 15.898 -35.991 1.00 24.22 354 THR A O 1
ATOM 2832 N N . GLN A 1 355 ? 47.857 14.013 -37.120 1.00 22.62 355 GLN A N 1
ATOM 2833 C CA . GLN A 1 355 ? 47.929 12.987 -36.073 1.00 22.62 355 GLN A CA 1
ATOM 2834 C C . GLN A 1 355 ? 49.242 13.081 -35.272 1.00 22.62 355 GLN A C 1
ATOM 2836 O O . GLN A 1 355 ? 50.257 13.445 -35.856 1.00 22.62 355 GLN A O 1
ATOM 2841 N N . THR A 1 356 ? 49.289 12.608 -34.017 1.00 23.81 356 THR A N 1
ATOM 2842 C CA . THR A 1 356 ? 49.981 11.350 -33.622 1.00 23.81 356 THR A CA 1
ATOM 2843 C C . THR A 1 356 ? 50.025 11.112 -32.100 1.00 23.81 356 THR A C 1
ATOM 2845 O O . THR A 1 356 ? 49.960 12.013 -31.275 1.00 23.81 356 THR A O 1
ATOM 2848 N N . THR A 1 357 ? 50.093 9.819 -31.793 1.00 23.44 357 THR A N 1
ATOM 2849 C CA . THR A 1 357 ? 50.175 9.028 -30.552 1.00 23.44 357 THR A CA 1
ATOM 2850 C C . THR A 1 357 ? 51.297 9.371 -29.554 1.00 23.44 357 THR A C 1
ATOM 2852 O O . THR A 1 357 ? 52.401 9.646 -30.005 1.00 23.44 357 THR A O 1
ATOM 2855 N N . THR A 1 358 ? 51.088 9.172 -28.235 1.00 25.03 358 THR A N 1
ATOM 2856 C CA . THR A 1 358 ? 51.749 8.156 -27.348 1.00 25.03 358 THR A CA 1
ATOM 2857 C C . THR A 1 358 ? 51.717 8.486 -25.826 1.00 25.03 358 THR A C 1
ATOM 2859 O O . THR A 1 358 ? 52.033 9.589 -25.406 1.00 25.03 358 THR A O 1
ATOM 2862 N N . THR A 1 359 ? 51.356 7.464 -25.026 1.00 24.72 359 THR A N 1
ATOM 2863 C CA . THR A 1 359 ? 51.878 7.020 -23.698 1.00 24.72 359 THR A CA 1
ATOM 2864 C C . THR A 1 359 ? 51.944 7.912 -22.430 1.00 24.72 359 THR A C 1
ATOM 2866 O O . THR A 1 359 ? 52.789 8.786 -22.316 1.00 24.72 359 THR A O 1
ATOM 2869 N N . SER A 1 360 ? 51.176 7.465 -21.417 1.00 26.12 360 SER A N 1
ATOM 2870 C CA . SER A 1 360 ? 51.459 7.239 -19.968 1.00 26.12 360 SER A CA 1
ATOM 2871 C C . SER A 1 360 ? 51.929 8.323 -18.970 1.00 26.12 360 SER A C 1
ATOM 2873 O O . SER A 1 360 ? 52.966 8.952 -19.129 1.00 26.12 360 SER A O 1
ATOM 2875 N N . ASN A 1 361 ? 51.253 8.238 -17.810 1.00 26.50 361 ASN A N 1
ATOM 2876 C CA . ASN A 1 361 ? 51.674 8.416 -16.408 1.00 26.50 361 ASN A CA 1
ATOM 2877 C C . ASN A 1 361 ? 51.379 9.734 -15.660 1.00 26.50 361 ASN A C 1
ATOM 2879 O O . ASN A 1 361 ? 51.610 10.841 -16.128 1.00 26.50 361 ASN A O 1
ATOM 2883 N N . GLU A 1 362 ? 50.833 9.504 -14.459 1.00 29.77 362 GLU A N 1
ATOM 2884 C CA . GLU A 1 362 ? 50.309 10.370 -13.394 1.00 29.77 362 GLU A CA 1
ATOM 2885 C C . GLU A 1 362 ? 51.254 11.481 -12.916 1.00 29.77 362 GLU A C 1
ATOM 2887 O O . GLU A 1 362 ? 52.452 11.238 -12.875 1.00 29.77 362 GLU A O 1
ATOM 2892 N N . VAL A 1 363 ? 50.705 12.597 -12.395 1.00 24.83 363 VAL A N 1
ATOM 2893 C CA . VAL A 1 363 ? 51.087 13.216 -11.097 1.00 24.83 363 VAL A CA 1
ATOM 2894 C C . VAL A 1 363 ? 49.927 14.088 -10.562 1.00 24.83 363 VAL A C 1
ATOM 2896 O O . VAL A 1 363 ? 49.308 14.864 -11.287 1.00 24.83 363 VAL A O 1
ATOM 2899 N N . ILE A 1 364 ? 49.663 13.942 -9.261 1.00 25.44 364 ILE A N 1
ATOM 2900 C CA . ILE A 1 364 ? 48.699 14.640 -8.394 1.00 25.44 364 ILE A CA 1
ATOM 2901 C C . ILE A 1 364 ? 49.054 16.133 -8.230 1.00 25.44 364 ILE A C 1
ATOM 2903 O O . ILE A 1 364 ? 50.199 16.455 -7.921 1.00 25.44 364 ILE A O 1
ATOM 2907 N N . ILE A 1 365 ? 48.073 17.043 -8.330 1.00 24.09 365 ILE A N 1
ATOM 2908 C CA . ILE A 1 365 ? 48.238 18.466 -7.970 1.00 24.09 365 ILE A CA 1
ATOM 2909 C C . ILE A 1 365 ? 47.331 18.818 -6.784 1.00 24.09 365 ILE A C 1
ATOM 2911 O O . ILE A 1 365 ? 46.129 19.025 -6.931 1.00 24.09 365 ILE A O 1
ATOM 2915 N N . THR A 1 366 ? 47.936 18.941 -5.603 1.00 23.16 366 THR A N 1
ATOM 2916 C CA . THR A 1 366 ? 47.432 19.734 -4.472 1.00 23.16 366 THR A CA 1
ATOM 2917 C C . THR A 1 366 ? 47.756 21.207 -4.709 1.00 23.16 366 THR A C 1
ATOM 2919 O O . THR A 1 366 ? 48.917 21.548 -4.935 1.00 23.16 366 THR A O 1
ATOM 2922 N N . LYS A 1 367 ? 46.754 22.090 -4.630 1.00 24.38 367 LYS A N 1
ATOM 2923 C CA . LYS A 1 367 ? 46.935 23.542 -4.752 1.00 24.38 367 LYS A CA 1
ATOM 2924 C C . LYS A 1 367 ? 46.528 24.222 -3.445 1.00 24.38 367 LYS A C 1
ATOM 2926 O O . LYS A 1 367 ? 45.346 24.325 -3.136 1.00 24.38 367 LYS A O 1
ATOM 2931 N N . THR A 1 368 ? 47.526 24.681 -2.700 1.00 25.34 368 THR A N 1
ATOM 2932 C CA . THR A 1 368 ? 47.385 25.625 -1.585 1.00 25.34 368 THR A CA 1
ATOM 2933 C C . THR A 1 368 ? 47.736 27.006 -2.128 1.00 25.34 368 THR A C 1
ATOM 2935 O O . THR A 1 368 ? 48.796 27.161 -2.731 1.00 25.34 368 THR A O 1
ATOM 2938 N N . LEU A 1 369 ? 46.869 28.001 -1.944 1.00 24.72 369 LEU A N 1
ATOM 2939 C CA . LEU A 1 369 ? 47.148 29.394 -2.298 1.00 24.72 369 LEU A CA 1
ATOM 2940 C C . LEU A 1 369 ? 46.703 30.300 -1.149 1.00 24.72 369 LEU A C 1
ATOM 2942 O O . LEU A 1 369 ? 45.516 30.516 -0.927 1.00 24.72 369 LEU A O 1
ATOM 2946 N N . SER A 1 370 ? 47.695 30.797 -0.417 1.00 27.92 370 SER A N 1
ATOM 2947 C CA . SER A 1 370 ? 47.626 31.984 0.428 1.00 27.92 370 SER A CA 1
ATOM 2948 C C . SER A 1 370 ? 47.797 33.218 -0.455 1.00 27.92 370 SER A C 1
ATOM 2950 O O . SER A 1 370 ? 48.769 33.287 -1.208 1.00 27.92 370 SER A O 1
ATOM 2952 N N . ILE A 1 371 ? 46.894 34.190 -0.346 1.00 26.83 371 ILE A N 1
ATOM 2953 C CA . ILE A 1 371 ? 47.059 35.509 -0.960 1.00 26.83 371 ILE A CA 1
ATOM 2954 C C . ILE A 1 371 ? 46.946 36.548 0.149 1.00 26.83 371 ILE A C 1
ATOM 2956 O O . ILE A 1 371 ? 45.918 36.667 0.811 1.00 26.83 371 ILE A O 1
ATOM 2960 N N . SER A 1 372 ? 48.039 37.273 0.337 1.00 27.52 372 SER A N 1
ATOM 2961 C CA . SER A 1 372 ? 48.123 38.538 1.048 1.00 27.52 372 SER A CA 1
ATOM 2962 C C . SER A 1 372 ? 48.548 39.574 0.020 1.00 27.52 372 SER A C 1
ATOM 2964 O O . SER A 1 372 ? 49.660 39.466 -0.488 1.00 27.52 372 SER A O 1
ATOM 2966 N N . GLU A 1 373 ? 47.702 40.555 -0.277 1.00 29.52 373 GLU A N 1
ATOM 2967 C CA . GLU A 1 373 ? 48.167 41.830 -0.818 1.00 29.52 373 GLU A CA 1
ATOM 2968 C C . GLU A 1 373 ? 47.155 42.942 -0.525 1.00 29.52 373 GLU A C 1
ATOM 2970 O O . GLU A 1 373 ? 45.943 42.800 -0.677 1.00 29.52 373 GLU A O 1
ATOM 2975 N N . THR A 1 374 ? 47.720 44.015 0.009 1.00 27.25 374 THR A N 1
ATOM 2976 C CA . THR A 1 374 ? 47.140 45.234 0.568 1.00 27.25 374 THR A CA 1
ATOM 2977 C C . THR A 1 374 ? 46.732 46.225 -0.519 1.00 27.25 374 THR A C 1
ATOM 2979 O O . THR A 1 374 ? 47.514 46.480 -1.431 1.00 27.25 374 THR A O 1
ATOM 2982 N N . ILE A 1 375 ? 45.566 46.859 -0.364 1.00 28.97 375 ILE A N 1
ATOM 2983 C CA . ILE A 1 375 ? 45.156 48.044 -1.132 1.00 28.97 375 ILE A CA 1
ATOM 2984 C C . ILE A 1 375 ? 44.964 49.210 -0.159 1.00 28.97 375 ILE A C 1
ATOM 2986 O O . ILE A 1 375 ? 44.259 49.086 0.841 1.00 28.97 375 ILE A O 1
ATOM 2990 N N . SER A 1 376 ? 45.629 50.321 -0.466 1.00 32.03 376 SER A N 1
ATOM 2991 C CA . SER A 1 376 ? 45.567 51.612 0.221 1.00 32.03 376 SER A CA 1
ATOM 2992 C C . SER A 1 376 ? 44.291 52.371 -0.147 1.00 32.03 376 SER A C 1
ATOM 2994 O O . SER A 1 376 ? 43.945 52.426 -1.326 1.00 32.03 376 SER A O 1
ATOM 2996 N N . ILE A 1 377 ? 43.639 53.005 0.830 1.00 31.11 377 ILE A N 1
ATOM 2997 C CA . ILE A 1 377 ? 42.582 54.003 0.605 1.00 31.11 377 ILE A CA 1
ATOM 2998 C C . ILE A 1 377 ? 42.815 55.158 1.589 1.00 31.11 377 ILE A C 1
ATOM 3000 O O . ILE A 1 377 ? 42.853 54.934 2.797 1.00 31.11 377 ILE A O 1
ATOM 3004 N N . GLU A 1 378 ? 42.999 56.364 1.051 1.00 35.22 378 GLU A N 1
ATOM 3005 C CA . GLU A 1 378 ? 42.833 57.641 1.755 1.00 35.22 378 GLU A CA 1
ATOM 3006 C C . GLU A 1 378 ? 41.459 58.244 1.402 1.00 35.22 378 GLU A C 1
ATOM 3008 O O . GLU A 1 378 ? 40.902 57.948 0.343 1.00 35.22 378 GLU A O 1
ATOM 3013 N N . ASP A 1 379 ? 40.999 59.108 2.311 1.00 34.31 379 ASP A N 1
ATOM 3014 C CA . ASP A 1 379 ? 39.890 60.075 2.259 1.00 34.31 379 ASP A CA 1
ATOM 3015 C C . ASP A 1 379 ? 38.488 59.647 2.749 1.00 34.31 379 ASP A C 1
ATOM 3017 O O . ASP A 1 379 ? 37.627 59.158 2.019 1.00 34.31 379 ASP A O 1
ATOM 3021 N N . ASP A 1 380 ? 38.291 59.910 4.050 1.00 38.75 380 ASP A N 1
ATOM 3022 C CA . ASP A 1 380 ? 37.214 60.703 4.665 1.00 38.75 380 ASP A CA 1
ATOM 3023 C C . ASP A 1 380 ? 35.787 60.597 4.102 1.00 38.75 380 ASP A C 1
ATOM 3025 O O . ASP A 1 380 ? 35.379 61.380 3.246 1.00 38.75 380 ASP A O 1
ATOM 3029 N N . LEU A 1 381 ? 34.956 59.769 4.749 1.00 35.34 381 LEU A N 1
ATOM 3030 C CA . LEU A 1 381 ? 33.517 60.019 4.882 1.00 35.34 381 LEU A CA 1
ATOM 3031 C C . LEU A 1 381 ? 33.037 59.653 6.295 1.00 35.34 381 LEU A C 1
ATOM 3033 O O . LEU A 1 381 ? 33.414 58.627 6.858 1.00 35.34 381 LEU A O 1
ATOM 3037 N N . LEU A 1 382 ? 32.234 60.558 6.858 1.00 34.78 382 LEU A N 1
ATOM 3038 C CA . LEU A 1 382 ? 31.740 60.591 8.232 1.00 34.78 382 LEU A CA 1
ATOM 3039 C C . LEU A 1 382 ? 31.155 59.253 8.716 1.00 34.78 382 LEU A C 1
ATOM 3041 O O . LEU A 1 382 ? 30.305 58.655 8.061 1.00 34.78 382 LEU A O 1
ATOM 3045 N N . PHE A 1 383 ? 31.555 58.852 9.923 1.00 31.33 383 PHE A N 1
ATOM 3046 C CA . PHE A 1 383 ? 30.891 57.810 10.700 1.00 31.33 383 PHE A CA 1
ATOM 3047 C C . PHE A 1 383 ? 29.543 58.330 11.220 1.00 31.33 383 PHE A C 1
ATOM 3049 O O . PHE A 1 383 ? 29.517 59.163 12.124 1.00 31.33 383 PHE A O 1
ATOM 3056 N N . ASP A 1 384 ? 28.436 57.809 10.687 1.00 34.00 384 ASP A N 1
ATOM 3057 C CA . ASP A 1 384 ? 27.170 57.752 11.423 1.00 34.00 384 ASP A CA 1
ATOM 3058 C C . ASP A 1 384 ? 27.248 56.560 12.387 1.00 34.00 384 ASP A C 1
ATOM 3060 O O . ASP A 1 384 ? 27.151 55.396 11.993 1.00 34.00 384 ASP A O 1
ATOM 3064 N N . GLU A 1 385 ? 27.452 56.853 13.669 1.00 39.75 385 GLU A N 1
ATOM 3065 C CA . GLU A 1 385 ? 27.581 55.872 14.754 1.00 39.75 385 GLU A CA 1
ATOM 3066 C C . GLU A 1 385 ? 26.216 55.312 15.228 1.00 39.75 385 GLU A C 1
ATOM 3068 O O . GLU A 1 385 ? 26.075 54.914 16.377 1.00 39.75 385 GLU A O 1
ATOM 3073 N N . ASP A 1 386 ? 25.211 55.250 14.341 1.00 36.38 386 ASP A N 1
ATOM 3074 C CA . ASP A 1 386 ? 23.831 54.826 14.659 1.00 36.38 386 ASP A CA 1
ATOM 3075 C C . ASP A 1 386 ? 23.307 53.644 13.807 1.00 36.38 386 ASP A C 1
ATOM 3077 O O . ASP A 1 386 ? 22.133 53.277 13.886 1.00 36.38 386 ASP A O 1
ATOM 3081 N N . LEU A 1 387 ? 24.162 52.967 13.025 1.00 37.53 387 LEU A N 1
ATOM 3082 C CA . LEU A 1 387 ? 23.774 51.809 12.189 1.00 37.53 387 LEU A CA 1
ATOM 3083 C C . LEU A 1 387 ? 24.305 50.448 12.670 1.00 37.53 387 LEU A C 1
ATOM 3085 O O . LEU A 1 387 ? 24.446 49.508 11.889 1.00 37.53 387 LEU A O 1
ATOM 3089 N N . LEU A 1 388 ? 24.538 50.298 13.974 1.00 37.00 388 LEU A N 1
ATOM 3090 C CA . LEU A 1 388 ? 24.775 48.995 14.606 1.00 37.00 388 LEU A CA 1
ATOM 3091 C C . LEU A 1 388 ? 23.715 48.707 15.675 1.00 37.00 388 LEU A C 1
ATOM 3093 O O . LEU A 1 388 ? 24.018 48.444 16.837 1.00 37.00 388 LEU A O 1
ATOM 3097 N N . SER A 1 389 ? 22.441 48.690 15.273 1.00 41.47 389 SER A N 1
ATOM 3098 C CA . SER A 1 389 ? 21.472 47.858 15.991 1.00 41.47 389 SER A CA 1
ATOM 3099 C C . SER A 1 389 ? 21.879 46.394 15.785 1.00 41.47 389 SER A C 1
ATOM 3101 O O . SER A 1 389 ? 22.099 46.018 14.628 1.00 41.47 389 SER A O 1
ATOM 3103 N N . PRO A 1 390 ? 21.972 45.548 16.827 1.00 37.16 390 PRO A N 1
ATOM 3104 C CA . PRO A 1 390 ? 22.201 44.127 16.614 1.00 37.16 390 PRO A CA 1
ATOM 3105 C C . PRO A 1 390 ? 21.063 43.632 15.727 1.00 37.16 390 PRO A C 1
ATOM 3107 O O . PRO A 1 390 ? 19.891 43.790 16.085 1.00 37.16 390 PRO A O 1
ATOM 3110 N N . SER A 1 391 ? 21.393 43.100 14.548 1.00 37.12 391 SER A N 1
ATOM 3111 C CA . SER A 1 391 ? 20.410 42.413 13.727 1.00 37.12 391 SER A CA 1
ATOM 3112 C C . SER A 1 391 ? 19.705 41.419 14.643 1.00 37.12 391 SER A C 1
ATOM 3114 O O . SER A 1 391 ? 20.341 40.565 15.266 1.00 37.12 391 SER A O 1
ATOM 3116 N N . LYS A 1 392 ? 18.387 41.581 14.803 1.00 41.31 392 LYS A N 1
ATOM 3117 C CA . LYS A 1 392 ? 17.548 40.529 15.365 1.00 41.31 392 LYS A CA 1
ATOM 3118 C C . LYS A 1 392 ? 17.792 39.320 14.471 1.00 41.31 392 LYS A C 1
ATOM 3120 O O . LYS A 1 392 ? 17.258 39.261 13.370 1.00 41.31 392 LYS A O 1
ATOM 3125 N N . PHE A 1 393 ? 18.645 38.398 14.907 1.00 41.22 393 PHE A N 1
ATOM 3126 C CA . PHE A 1 393 ? 18.579 37.031 14.431 1.00 41.22 393 PHE A CA 1
ATOM 3127 C C . PHE A 1 393 ? 17.170 36.582 14.804 1.00 41.22 393 PHE A C 1
ATOM 3129 O O . PHE A 1 393 ? 16.880 36.367 15.980 1.00 41.22 393 PHE A O 1
ATOM 3136 N N . GLU A 1 394 ? 16.257 36.588 13.834 1.00 51.88 394 GLU A N 1
ATOM 3137 C CA . GLU A 1 394 ? 14.987 35.902 13.999 1.00 51.88 394 GLU A CA 1
ATOM 3138 C C . GLU A 1 394 ? 15.352 34.451 14.304 1.00 51.88 394 GLU A C 1
ATOM 3140 O O . GLU A 1 394 ? 15.965 33.779 13.475 1.00 51.88 394 GLU A O 1
ATOM 3145 N N . GLU A 1 395 ? 15.092 34.004 15.535 1.00 54.91 395 GLU A N 1
ATOM 3146 C CA . GLU A 1 395 ? 15.265 32.603 15.897 1.00 54.91 395 GLU A CA 1
ATOM 3147 C C . GLU A 1 395 ? 14.410 31.787 14.924 1.00 54.91 395 GLU A C 1
ATOM 3149 O O . GLU A 1 395 ? 13.179 31.874 14.945 1.00 54.91 395 GLU A O 1
ATOM 3154 N N . GLU A 1 396 ? 15.070 31.055 14.023 1.00 58.81 396 GLU A N 1
ATOM 3155 C CA . GLU A 1 396 ? 14.404 30.127 13.118 1.00 58.81 396 GLU A CA 1
ATOM 3156 C C . GLU A 1 396 ? 13.604 29.145 13.976 1.00 58.81 396 GLU A C 1
ATOM 3158 O O . GLU A 1 396 ? 14.155 28.369 14.759 1.00 58.81 396 GLU A O 1
ATOM 3163 N N . GLU A 1 397 ? 12.280 29.221 13.881 1.00 66.62 397 GLU A N 1
ATOM 3164 C CA . GLU A 1 397 ? 11.397 28.340 14.626 1.00 66.62 397 GLU A CA 1
ATOM 3165 C C . GLU A 1 397 ? 11.447 26.967 13.953 1.00 66.62 397 GLU A C 1
ATOM 3167 O O . GLU A 1 397 ? 11.181 26.845 12.757 1.00 66.62 397 GLU A O 1
ATOM 3172 N N . PHE A 1 398 ? 11.848 25.930 14.690 1.00 66.62 398 PHE A N 1
ATOM 3173 C CA . PHE A 1 398 ? 11.965 24.583 14.139 1.00 66.62 398 PHE A CA 1
ATOM 3174 C C . PHE A 1 398 ? 10.769 23.722 14.537 1.00 66.62 398 PHE A C 1
ATOM 3176 O O . PHE A 1 398 ? 10.473 23.568 15.720 1.00 66.62 398 PHE A O 1
ATOM 3183 N N . GLU A 1 399 ? 10.143 23.077 13.556 1.00 74.25 399 GLU A N 1
ATOM 3184 C CA . GLU A 1 399 ? 9.214 21.978 13.804 1.00 74.25 399 GLU A CA 1
ATOM 3185 C C . GLU A 1 399 ? 10.011 20.666 13.902 1.00 74.25 399 GLU A C 1
ATOM 3187 O O . GLU A 1 399 ? 10.712 20.270 12.963 1.00 74.25 399 GLU A O 1
ATOM 3192 N N . GLU A 1 400 ? 9.921 19.982 15.045 1.00 81.00 400 GLU A N 1
ATOM 3193 C CA . GLU A 1 400 ? 10.450 18.628 15.226 1.00 81.00 400 GLU A CA 1
ATOM 3194 C C . GLU A 1 400 ? 9.330 17.595 15.082 1.00 81.00 400 GLU A C 1
ATOM 3196 O O . GLU A 1 400 ? 8.411 17.519 15.894 1.00 81.00 400 GLU A O 1
ATOM 3201 N N . THR A 1 401 ? 9.439 16.743 14.064 1.00 87.50 401 THR A N 1
ATOM 3202 C CA . THR A 1 401 ? 8.533 15.604 13.843 1.00 87.50 401 THR A CA 1
ATOM 3203 C C . THR A 1 401 ? 9.336 14.356 13.489 1.00 87.50 401 THR A C 1
ATOM 3205 O O . THR A 1 401 ? 10.541 14.425 13.233 1.00 87.50 401 THR A O 1
ATOM 3208 N N . SER A 1 402 ? 8.697 13.189 13.473 1.00 93.06 402 SER A N 1
ATOM 3209 C CA . SER A 1 402 ? 9.331 11.941 13.039 1.00 93.06 402 SER A CA 1
ATOM 3210 C C . SER A 1 402 ? 8.740 11.457 11.720 1.00 93.06 402 SER A C 1
ATOM 3212 O O . SER A 1 402 ? 7.550 11.630 11.468 1.00 93.06 402 SER A O 1
ATOM 3214 N N . LEU A 1 403 ? 9.550 10.779 10.907 1.00 95.62 403 LEU A N 1
ATOM 3215 C CA . LEU A 1 403 ? 9.106 10.240 9.620 1.00 95.62 403 LEU A CA 1
ATOM 3216 C C . LEU A 1 403 ? 7.839 9.377 9.747 1.00 95.62 403 LEU A C 1
ATOM 3218 O O . LEU A 1 403 ? 6.895 9.538 8.981 1.00 95.62 403 LEU A O 1
ATOM 3222 N N . LEU A 1 404 ? 7.795 8.474 10.731 1.00 97.44 404 LEU A N 1
ATOM 3223 C CA . LEU A 1 404 ? 6.645 7.582 10.913 1.00 97.44 404 LEU A CA 1
ATOM 3224 C C . LEU A 1 404 ? 5.365 8.336 11.304 1.00 97.44 404 LEU A C 1
ATOM 3226 O O . LEU A 1 404 ? 4.281 7.921 10.907 1.00 97.44 404 LEU A O 1
ATOM 3230 N N . ILE A 1 405 ? 5.477 9.464 12.011 1.00 97.50 405 ILE A N 1
ATOM 3231 C CA . ILE A 1 405 ? 4.337 10.341 12.317 1.00 97.50 405 ILE A CA 1
ATOM 3232 C C . ILE A 1 405 ? 3.785 10.978 11.034 1.00 97.50 405 ILE A C 1
ATOM 3234 O O . ILE A 1 405 ? 2.576 10.969 10.823 1.00 97.50 405 ILE A O 1
ATOM 3238 N N . GLU A 1 406 ? 4.647 11.480 10.150 1.00 97.88 406 GLU A N 1
ATOM 3239 C CA . GLU A 1 406 ? 4.235 12.096 8.875 1.00 97.88 406 GLU A CA 1
ATOM 3240 C C . GLU A 1 406 ? 3.575 11.089 7.927 1.00 97.88 406 GLU A C 1
ATOM 3242 O O . GLU A 1 406 ? 2.565 11.367 7.274 1.00 97.88 406 GLU A O 1
ATOM 3247 N N . LYS A 1 407 ? 4.085 9.859 7.918 1.00 98.56 407 LYS A N 1
ATOM 3248 C CA . LYS A 1 407 ? 3.441 8.747 7.219 1.00 98.56 407 LYS A CA 1
ATOM 3249 C C . LYS A 1 407 ? 2.084 8.388 7.814 1.00 98.56 407 LYS A C 1
ATOM 3251 O O . LYS A 1 407 ? 1.140 8.142 7.066 1.00 98.56 407 LYS A O 1
ATOM 3256 N N . LEU A 1 408 ? 1.965 8.374 9.144 1.00 98.56 408 LEU A N 1
ATOM 3257 C CA . LEU A 1 408 ? 0.680 8.151 9.805 1.00 98.56 408 LEU A CA 1
ATOM 3258 C C . LEU A 1 408 ? -0.323 9.250 9.444 1.00 98.56 408 LEU A C 1
ATOM 3260 O O . LEU A 1 408 ? -1.450 8.905 9.113 1.00 98.56 408 LEU A O 1
ATOM 3264 N N . LYS A 1 409 ? 0.072 10.532 9.406 1.00 98.62 409 LYS A N 1
ATOM 3265 C CA . LYS A 1 409 ? -0.807 11.621 8.933 1.00 98.62 409 LYS A CA 1
ATOM 3266 C C . LYS A 1 409 ? -1.369 11.326 7.536 1.00 98.62 409 LYS A C 1
ATOM 3268 O O . LYS A 1 409 ? -2.572 11.447 7.328 1.00 98.62 409 LYS A O 1
ATOM 3273 N N . THR A 1 410 ? -0.521 10.851 6.625 1.00 98.75 410 THR A N 1
ATOM 3274 C CA . THR A 1 410 ? -0.910 10.489 5.251 1.00 98.75 410 THR A CA 1
ATOM 3275 C C . THR A 1 410 ? -1.922 9.339 5.208 1.00 98.75 410 THR A C 1
ATOM 3277 O O . THR A 1 410 ? -2.946 9.423 4.533 1.00 98.75 410 THR A O 1
ATOM 3280 N N . VAL A 1 411 ? -1.675 8.278 5.979 1.00 98.81 411 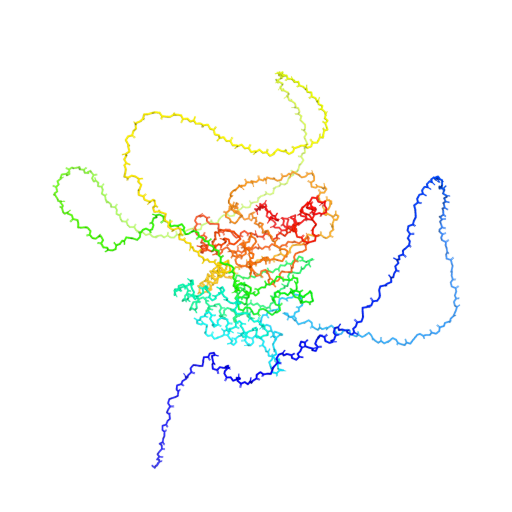VAL A N 1
ATOM 3281 C CA . VAL A 1 411 ? -2.579 7.121 6.089 1.00 98.81 411 VAL A CA 1
ATOM 3282 C C . VAL A 1 411 ? -3.915 7.501 6.743 1.00 98.81 411 VAL A C 1
ATOM 3284 O O . VAL A 1 411 ? -4.970 7.055 6.296 1.00 98.81 411 VAL A O 1
ATOM 3287 N N . ILE A 1 412 ? -3.893 8.329 7.792 1.00 98.81 412 ILE A N 1
ATOM 3288 C CA . ILE A 1 412 ? -5.111 8.808 8.457 1.00 98.81 412 ILE A CA 1
ATOM 3289 C C . ILE A 1 412 ? -5.917 9.725 7.526 1.00 98.81 412 ILE A C 1
ATOM 3291 O O . ILE A 1 412 ? -7.141 9.621 7.509 1.00 98.81 412 ILE A O 1
ATOM 3295 N N . ASN A 1 413 ? -5.266 10.554 6.702 1.00 98.81 413 ASN A N 1
ATOM 3296 C CA . ASN A 1 413 ? -5.949 11.349 5.678 1.00 98.81 413 ASN A CA 1
ATOM 3297 C C . ASN A 1 413 ? -6.716 10.458 4.683 1.00 98.81 413 ASN A C 1
ATOM 3299 O O . ASN A 1 413 ? -7.904 10.681 4.461 1.00 98.81 413 ASN A O 1
ATOM 3303 N N . TYR A 1 414 ? -6.092 9.390 4.168 1.00 98.88 414 TYR A N 1
ATOM 3304 C CA . TYR A 1 414 ? -6.787 8.399 3.334 1.00 98.88 414 TYR A CA 1
ATOM 3305 C C . TYR A 1 414 ? -8.022 7.815 4.036 1.00 98.88 414 TYR A C 1
ATOM 3307 O O . TYR A 1 414 ? -9.103 7.746 3.452 1.00 98.88 414 TYR A O 1
ATOM 3315 N N . PHE A 1 415 ? -7.888 7.426 5.305 1.00 98.88 415 PHE A N 1
ATOM 3316 C CA . PHE A 1 415 ? -9.003 6.887 6.081 1.00 98.88 415 PHE A CA 1
ATOM 3317 C C . PHE A 1 415 ? -10.138 7.896 6.282 1.00 98.88 415 PHE A C 1
ATOM 3319 O O . PHE A 1 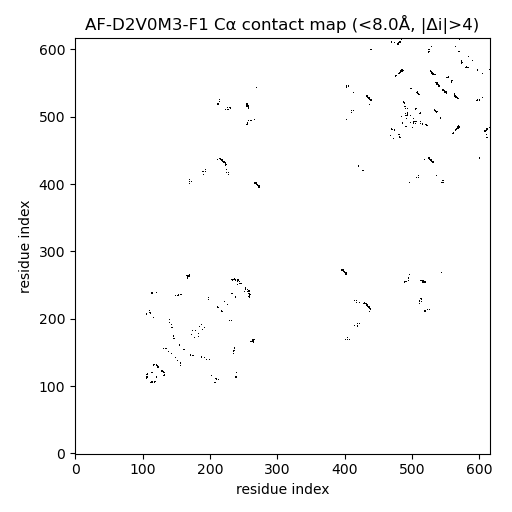415 ? -11.300 7.512 6.155 1.00 98.88 415 PHE A O 1
ATOM 3326 N N . ASN A 1 416 ? -9.821 9.166 6.546 1.00 98.75 416 ASN A N 1
ATOM 3327 C CA . ASN A 1 416 ? -10.812 10.235 6.666 1.00 98.75 416 ASN A CA 1
ATOM 3328 C C . ASN A 1 416 ? -11.600 10.415 5.359 1.00 98.75 416 ASN A C 1
ATOM 3330 O O . ASN A 1 416 ? -12.829 10.416 5.394 1.00 98.75 416 ASN A O 1
ATOM 3334 N N . LEU A 1 417 ? -10.908 10.485 4.217 1.00 98.56 417 LEU A N 1
ATOM 3335 C CA . LEU A 1 417 ? -11.543 10.634 2.902 1.00 98.56 417 LEU A CA 1
ATOM 3336 C C . LEU A 1 417 ? -12.404 9.423 2.541 1.00 98.56 417 LEU A C 1
ATOM 3338 O O . LEU A 1 417 ? -13.543 9.572 2.110 1.00 98.56 417 LEU A O 1
ATOM 3342 N N . MET A 1 418 ? -11.904 8.206 2.772 1.00 98.75 418 MET A N 1
ATOM 3343 C CA . MET A 1 418 ? -12.690 7.002 2.507 1.00 98.75 418 MET A CA 1
ATOM 3344 C C . MET A 1 418 ? -13.927 6.907 3.399 1.00 98.75 418 MET A C 1
ATOM 3346 O O . MET A 1 418 ? -14.981 6.494 2.920 1.00 98.75 418 MET A O 1
ATOM 3350 N N . ALA A 1 419 ? -13.833 7.293 4.675 1.00 98.81 419 ALA A N 1
ATOM 3351 C CA . ALA A 1 419 ? -15.001 7.347 5.548 1.00 98.81 419 ALA A CA 1
ATOM 3352 C C . ALA A 1 419 ? -16.026 8.373 5.048 1.00 98.81 419 ALA A C 1
ATOM 3354 O O . ALA A 1 419 ? -17.210 8.055 4.990 1.00 98.81 419 ALA A O 1
ATOM 3355 N N . GLU A 1 420 ? -15.587 9.557 4.618 1.00 98.31 420 GLU A N 1
ATOM 3356 C CA . GLU A 1 420 ? -16.464 10.556 4.002 1.00 98.31 420 GLU A CA 1
ATOM 3357 C C . GLU A 1 420 ? -17.163 10.007 2.749 1.00 98.31 420 GLU A C 1
ATOM 3359 O O . GLU A 1 420 ? -18.387 10.086 2.636 1.00 98.31 420 GLU A O 1
ATOM 3364 N N . TYR A 1 421 ? -16.417 9.381 1.834 1.00 98.38 421 TYR A N 1
ATOM 3365 C CA . TYR A 1 421 ? -16.986 8.785 0.624 1.00 98.38 421 TYR A CA 1
ATOM 3366 C C . TYR A 1 421 ? -18.007 7.689 0.938 1.00 98.38 421 TYR A C 1
ATOM 3368 O O . TYR A 1 421 ? -19.062 7.639 0.308 1.00 98.38 421 TYR A O 1
ATOM 3376 N N . ILE A 1 422 ? -17.729 6.838 1.928 1.00 98.56 422 ILE A N 1
ATOM 3377 C CA . ILE A 1 422 ? -18.647 5.775 2.352 1.00 98.56 422 ILE A CA 1
ATOM 3378 C C . ILE A 1 422 ? -19.910 6.365 2.983 1.00 98.56 422 ILE A C 1
ATOM 3380 O O . ILE A 1 422 ? -21.012 5.959 2.620 1.00 98.56 422 ILE A O 1
ATOM 3384 N N . LEU A 1 423 ? -19.773 7.326 3.901 1.00 98.38 423 LEU A N 1
ATOM 3385 C CA . LEU A 1 423 ? -20.908 7.950 4.589 1.00 98.38 423 LEU A CA 1
ATOM 3386 C C . LEU A 1 423 ? -21.825 8.705 3.619 1.00 98.38 423 LEU A C 1
ATOM 3388 O O . LEU A 1 423 ? -23.041 8.709 3.802 1.00 98.38 423 LEU A O 1
ATOM 3392 N N . ASN A 1 424 ? -21.251 9.284 2.564 1.00 98.12 424 ASN A N 1
ATOM 3393 C CA . ASN A 1 424 ? -21.985 10.002 1.527 1.00 98.12 424 ASN A CA 1
ATOM 3394 C C . ASN A 1 424 ? -22.468 9.104 0.371 1.00 98.12 424 ASN A C 1
ATOM 3396 O O . ASN A 1 424 ? -23.063 9.620 -0.571 1.00 98.12 424 ASN A O 1
ATOM 3400 N N . ASN A 1 425 ? -22.231 7.784 0.416 1.00 97.31 425 ASN A N 1
ATOM 3401 C CA . ASN A 1 425 ? -22.494 6.851 -0.694 1.00 97.31 425 ASN A CA 1
ATOM 3402 C C . ASN A 1 425 ? -21.928 7.345 -2.040 1.00 97.31 425 ASN A C 1
ATOM 3404 O O . ASN A 1 425 ? -22.572 7.236 -3.084 1.00 97.31 425 ASN A O 1
ATOM 3408 N N . ASN A 1 426 ? -20.731 7.931 -2.012 1.00 97.75 426 ASN A N 1
ATOM 3409 C CA . ASN A 1 426 ? -20.066 8.416 -3.212 1.00 97.75 426 ASN A CA 1
ATOM 3410 C C . ASN A 1 426 ? -19.674 7.221 -4.099 1.00 97.75 426 ASN A C 1
ATOM 3412 O O . ASN A 1 426 ? -19.019 6.295 -3.624 1.00 97.75 426 ASN A O 1
ATOM 3416 N N . SER A 1 427 ? -20.026 7.255 -5.389 1.00 96.94 427 SER A N 1
ATOM 3417 C CA . SER A 1 427 ? -19.763 6.166 -6.345 1.00 96.94 427 SER A CA 1
ATOM 3418 C C . SER A 1 427 ? -18.282 5.801 -6.489 1.00 96.94 427 SER A C 1
ATOM 3420 O O . SER A 1 427 ? -17.970 4.686 -6.905 1.00 96.94 427 SER A O 1
ATOM 3422 N N . ILE A 1 428 ? -17.362 6.695 -6.105 1.00 96.00 428 ILE A N 1
ATOM 3423 C CA . ILE A 1 428 ? -15.914 6.443 -6.130 1.00 96.00 428 ILE A CA 1
ATOM 3424 C C . ILE A 1 428 ? -15.504 5.217 -5.299 1.00 96.00 428 ILE A C 1
ATOM 3426 O O . ILE A 1 428 ? -14.483 4.587 -5.580 1.00 96.00 428 ILE A O 1
ATOM 3430 N N . ILE A 1 429 ? -16.299 4.844 -4.287 1.00 98.19 429 ILE A N 1
ATOM 3431 C CA . ILE A 1 429 ? -16.017 3.681 -3.436 1.00 98.19 429 ILE A CA 1
ATOM 3432 C C . ILE A 1 429 ? -16.139 2.351 -4.199 1.00 98.19 429 ILE A C 1
ATOM 3434 O O . ILE A 1 429 ? -15.479 1.380 -3.821 1.00 98.19 429 ILE A O 1
ATOM 3438 N N . ASP A 1 430 ? -16.939 2.316 -5.270 1.00 98.38 430 ASP A N 1
ATOM 3439 C CA . ASP A 1 430 ? -17.209 1.124 -6.086 1.00 98.38 430 ASP A CA 1
ATOM 3440 C C . ASP A 1 430 ? -16.297 1.021 -7.315 1.00 98.38 430 ASP A C 1
ATOM 3442 O O . ASP A 1 430 ? -16.231 -0.019 -7.980 1.00 98.38 430 ASP A O 1
ATOM 3446 N N . GLU A 1 431 ? -15.559 2.084 -7.622 1.00 98.31 431 GLU A N 1
ATOM 3447 C CA . GLU A 1 431 ? -14.556 2.055 -8.672 1.00 98.31 431 GLU A CA 1
ATOM 3448 C C . GLU A 1 431 ? -13.435 1.056 -8.344 1.00 98.31 431 GLU A C 1
ATOM 3450 O O . GLU A 1 431 ? -13.081 0.814 -7.185 1.00 98.31 431 GLU A O 1
ATOM 3455 N N . LYS A 1 432 ? -12.870 0.463 -9.397 1.00 98.56 432 LYS A N 1
ATOM 3456 C CA . LYS A 1 432 ? -11.951 -0.672 -9.303 1.00 98.56 432 LYS A CA 1
ATOM 3457 C C . LYS A 1 432 ? -10.500 -0.256 -9.487 1.00 98.56 432 LYS A C 1
ATOM 3459 O O . LYS A 1 432 ? -10.185 0.499 -10.402 1.00 98.56 432 LYS A O 1
ATOM 3464 N N . VAL A 1 433 ? -9.632 -0.842 -8.676 1.00 98.75 433 VAL A N 1
ATOM 3465 C CA . VAL A 1 433 ? -8.174 -0.774 -8.770 1.00 98.75 433 VAL A CA 1
ATOM 3466 C C . VAL A 1 433 ? -7.670 -2.173 -9.119 1.00 98.75 433 VAL A C 1
ATOM 3468 O O . VAL A 1 433 ? -8.062 -3.145 -8.463 1.00 98.75 433 VAL A O 1
ATOM 3471 N N . SER A 1 434 ? -6.828 -2.293 -10.148 1.00 98.69 434 SER A N 1
ATOM 3472 C CA . SER A 1 434 ? -6.227 -3.573 -10.548 1.00 98.69 434 SER A CA 1
ATOM 3473 C C . SER A 1 434 ? -4.736 -3.620 -10.230 1.00 98.69 434 SER A C 1
ATOM 3475 O O . SER A 1 434 ? -4.031 -2.616 -10.311 1.00 98.69 434 SER A O 1
ATOM 3477 N N . PHE A 1 435 ? -4.274 -4.812 -9.867 1.00 98.81 435 PHE A N 1
ATOM 3478 C CA . PHE A 1 435 ? -2.882 -5.171 -9.640 1.00 98.81 435 PHE A CA 1
ATOM 3479 C C . PHE A 1 435 ? -2.587 -6.370 -10.531 1.00 98.81 435 PHE A C 1
ATOM 3481 O O . PHE A 1 435 ? -3.179 -7.431 -10.344 1.00 98.81 435 PHE A O 1
ATOM 3488 N N . GLU A 1 436 ? -1.711 -6.201 -11.509 1.00 98.25 436 GLU A N 1
ATOM 3489 C CA . GLU A 1 436 ? -1.434 -7.187 -12.547 1.00 98.25 436 GLU A CA 1
ATOM 3490 C C . GLU A 1 436 ? 0.045 -7.560 -12.493 1.00 98.25 436 GLU A C 1
ATOM 3492 O O . GLU A 1 436 ? 0.911 -6.729 -12.770 1.00 98.25 436 GLU A O 1
ATOM 3497 N N . ARG A 1 437 ? 0.341 -8.806 -12.120 1.00 97.94 437 ARG A N 1
ATOM 3498 C CA . ARG A 1 437 ? 1.687 -9.362 -12.246 1.00 97.94 437 ARG A CA 1
ATOM 3499 C C . ARG A 1 437 ? 1.910 -9.692 -13.713 1.00 97.94 437 ARG A C 1
ATOM 3501 O O . ARG A 1 437 ? 1.087 -10.388 -14.308 1.00 97.94 437 ARG A O 1
ATOM 3508 N N . LYS A 1 438 ? 2.985 -9.154 -14.281 1.00 94.56 438 LYS A N 1
ATOM 3509 C CA . LYS A 1 438 ? 3.402 -9.405 -15.659 1.00 94.56 438 LYS A CA 1
ATOM 3510 C C . LYS A 1 438 ? 4.696 -10.194 -15.637 1.00 94.56 438 LYS A C 1
ATOM 3512 O O . LYS A 1 438 ? 5.638 -9.796 -14.954 1.00 94.56 438 LYS A O 1
ATOM 3517 N N . VAL A 1 439 ? 4.729 -11.286 -16.383 1.00 91.94 439 VAL A N 1
ATOM 3518 C CA . VAL A 1 439 ? 5.890 -12.158 -16.528 1.00 91.94 439 VAL A CA 1
ATOM 3519 C C . VAL A 1 439 ? 6.324 -12.122 -17.981 1.00 91.94 439 VAL A C 1
ATOM 3521 O O . VAL A 1 439 ? 5.587 -12.486 -18.895 1.00 91.94 439 VAL A O 1
ATOM 3524 N N . LEU A 1 440 ? 7.549 -11.672 -18.216 1.00 81.38 440 LEU A N 1
ATOM 3525 C CA . LEU A 1 440 ? 8.141 -11.740 -19.538 1.00 81.38 440 LEU A CA 1
ATOM 3526 C C . LEU A 1 440 ? 8.521 -13.200 -19.831 1.00 81.38 440 LEU A C 1
ATOM 3528 O O . LEU A 1 440 ? 9.291 -13.801 -19.079 1.00 81.38 440 LEU A O 1
ATOM 3532 N N . LEU A 1 441 ? 7.937 -13.763 -20.897 1.00 67.56 441 LEU A N 1
ATOM 3533 C CA . LEU A 1 441 ? 8.033 -15.185 -21.245 1.00 67.56 441 LEU A CA 1
ATOM 3534 C C . LEU A 1 441 ? 9.480 -15.707 -21.368 1.00 67.56 441 LEU A C 1
ATOM 3536 O O . LEU A 1 441 ? 10.418 -15.007 -21.743 1.00 67.56 441 LEU A O 1
ATOM 3540 N N . ASP A 1 442 ? 9.586 -17.002 -21.078 1.00 58.12 442 ASP A N 1
ATOM 3541 C CA . ASP A 1 442 ? 10.655 -17.689 -20.347 1.00 58.12 442 ASP A CA 1
ATOM 3542 C C . ASP A 1 442 ? 11.783 -18.295 -21.218 1.00 58.12 442 ASP A C 1
ATOM 3544 O O . ASP A 1 442 ? 12.443 -19.252 -20.812 1.00 58.12 442 ASP A O 1
ATOM 3548 N N . ASP A 1 443 ? 12.030 -17.781 -22.432 1.00 61.59 443 ASP A N 1
ATOM 3549 C CA . ASP A 1 443 ? 13.246 -18.154 -23.176 1.00 61.59 443 ASP A CA 1
ATOM 3550 C C . ASP A 1 443 ? 14.238 -16.993 -23.164 1.00 61.59 443 ASP A C 1
ATOM 3552 O O . ASP A 1 443 ? 14.118 -16.016 -23.908 1.00 61.59 443 ASP A O 1
ATOM 3556 N N . SER A 1 444 ? 15.280 -17.122 -22.340 1.00 58.97 444 SER A N 1
ATOM 3557 C CA . SER A 1 444 ? 16.413 -16.193 -22.340 1.00 58.97 444 SER A CA 1
ATOM 3558 C C . SER A 1 444 ? 16.987 -16.000 -23.749 1.00 58.97 444 SER A C 1
ATOM 3560 O O . SER A 1 444 ? 17.481 -14.922 -24.066 1.00 58.97 444 SER A O 1
ATOM 3562 N N . LYS A 1 445 ? 16.880 -17.013 -24.624 1.00 62.34 445 LYS A N 1
ATOM 3563 C CA . LYS A 1 445 ? 17.299 -16.911 -26.027 1.00 62.34 445 LYS A CA 1
ATOM 3564 C C . LYS A 1 445 ? 16.393 -16.009 -26.848 1.00 62.34 445 LYS A C 1
ATOM 3566 O O . LYS A 1 445 ? 16.882 -15.397 -27.791 1.00 62.34 445 LYS A O 1
ATOM 3571 N N . ASP A 1 446 ? 15.101 -15.942 -26.552 1.00 64.00 446 ASP A N 1
ATOM 3572 C CA . ASP A 1 446 ? 14.196 -15.036 -27.254 1.00 64.00 446 ASP A CA 1
ATOM 3573 C C . ASP A 1 446 ? 14.462 -13.591 -26.843 1.00 64.00 446 ASP A C 1
ATOM 3575 O O . ASP A 1 446 ? 14.491 -12.723 -27.710 1.00 64.00 446 ASP A O 1
ATOM 3579 N N . MET A 1 447 ? 14.817 -13.347 -25.579 1.00 63.84 447 MET A N 1
ATOM 3580 C CA . MET A 1 447 ? 15.286 -12.036 -25.121 1.00 63.84 447 MET A CA 1
ATOM 3581 C C . MET A 1 447 ? 16.630 -11.631 -25.730 1.00 63.84 447 MET A C 1
ATOM 3583 O O . MET A 1 447 ? 16.767 -10.502 -26.206 1.00 63.84 447 MET A O 1
ATOM 3587 N N . ASP A 1 448 ? 17.594 -12.552 -25.796 1.00 66.44 448 ASP A N 1
ATOM 3588 C CA . ASP A 1 448 ? 18.877 -12.308 -26.463 1.00 66.44 448 ASP A CA 1
ATOM 3589 C C . ASP A 1 448 ? 18.676 -11.999 -27.954 1.00 66.44 448 ASP A C 1
ATOM 3591 O O . ASP A 1 448 ? 19.260 -11.047 -28.475 1.00 66.44 448 ASP A O 1
ATOM 3595 N N . LYS A 1 449 ? 17.807 -12.752 -28.646 1.00 66.44 449 LYS A N 1
ATOM 3596 C CA . LYS A 1 449 ? 17.419 -12.458 -30.037 1.00 66.44 449 LYS A CA 1
ATOM 3597 C C . LYS A 1 449 ? 16.745 -11.098 -30.148 1.00 66.44 449 LYS A C 1
ATOM 3599 O O . LYS A 1 449 ? 17.010 -10.365 -31.093 1.00 66.44 449 LYS A O 1
ATOM 3604 N N . MET A 1 450 ? 15.872 -10.745 -29.211 1.00 66.94 450 MET A N 1
ATOM 3605 C CA . MET A 1 450 ? 15.145 -9.484 -29.255 1.00 66.94 450 MET A CA 1
ATOM 3606 C C . MET A 1 450 ? 16.076 -8.287 -29.056 1.00 66.94 450 MET A C 1
ATOM 3608 O O . MET A 1 450 ? 15.935 -7.287 -29.757 1.00 66.94 450 MET A O 1
ATOM 3612 N N . PHE A 1 451 ? 17.064 -8.404 -28.164 1.00 68.25 451 PHE A N 1
ATOM 3613 C CA . PHE A 1 451 ? 18.116 -7.405 -28.006 1.00 68.25 451 PHE A CA 1
ATOM 3614 C C . PHE A 1 451 ? 19.014 -7.332 -29.249 1.00 68.25 451 PHE A C 1
ATOM 3616 O O . PHE A 1 451 ? 19.273 -6.237 -29.745 1.00 68.25 451 PHE A O 1
ATOM 3623 N N . GLN A 1 452 ? 19.416 -8.470 -29.825 1.00 69.44 452 GLN A N 1
ATOM 3624 C CA . GLN A 1 452 ? 20.182 -8.505 -31.082 1.00 69.44 452 GLN A CA 1
ATOM 3625 C C . GLN A 1 452 ? 19.425 -7.812 -32.226 1.00 69.44 452 GLN A C 1
ATOM 3627 O O . GLN A 1 452 ? 19.984 -6.953 -32.911 1.00 69.44 452 GLN A O 1
ATOM 3632 N N . ASN A 1 453 ? 18.129 -8.095 -32.358 1.00 69.81 453 ASN A N 1
ATOM 3633 C CA . ASN A 1 453 ? 17.254 -7.498 -33.368 1.00 69.81 453 ASN A CA 1
ATOM 3634 C C . ASN A 1 453 ? 16.859 -6.043 -33.043 1.00 69.81 453 ASN A C 1
ATOM 3636 O O . ASN A 1 453 ? 16.338 -5.339 -33.903 1.00 69.81 453 ASN A O 1
ATOM 3640 N N . SER A 1 454 ? 17.087 -5.559 -31.814 1.00 71.81 454 SER A N 1
ATOM 3641 C CA . SER A 1 454 ? 16.787 -4.169 -31.439 1.00 71.81 454 SER A CA 1
ATOM 3642 C C . SER A 1 454 ? 17.710 -3.155 -32.115 1.00 71.81 454 SER A C 1
ATOM 3644 O O . SER A 1 454 ? 17.327 -1.999 -32.260 1.00 71.81 454 SER A O 1
ATOM 3646 N N . SER A 1 455 ? 18.878 -3.599 -32.595 1.00 68.62 455 SER A N 1
ATOM 3647 C CA . SER A 1 455 ? 19.837 -2.771 -33.339 1.00 68.62 455 SER A CA 1
ATOM 3648 C C . SER A 1 455 ? 19.278 -2.191 -34.648 1.00 68.62 455 SER A C 1
ATOM 3650 O O . SER A 1 455 ? 19.826 -1.224 -35.170 1.00 68.62 455 SER A O 1
ATOM 3652 N N . GLU A 1 456 ? 18.164 -2.734 -35.146 1.00 77.12 456 GLU A N 1
ATOM 3653 C CA . GLU A 1 456 ? 17.446 -2.249 -36.330 1.00 77.12 456 GLU A CA 1
ATOM 3654 C C . GLU A 1 456 ? 16.352 -1.215 -35.997 1.00 77.12 456 GLU A C 1
ATOM 3656 O O . GLU A 1 456 ? 15.743 -0.640 -36.901 1.00 77.12 456 GLU A O 1
ATOM 3661 N N . LYS A 1 457 ? 16.076 -0.962 -34.709 1.00 79.75 457 LYS A N 1
ATOM 3662 C CA . LYS A 1 457 ? 15.057 -0.001 -34.264 1.00 79.75 457 LYS A CA 1
ATOM 3663 C C . LYS A 1 457 ? 15.679 1.362 -33.974 1.00 79.75 457 LYS A C 1
ATOM 3665 O O . LYS A 1 457 ? 16.715 1.467 -33.323 1.00 79.75 457 LYS A O 1
ATOM 3670 N N . LEU A 1 458 ? 15.000 2.423 -34.411 1.00 86.00 458 LEU A N 1
ATOM 3671 C CA . LEU A 1 458 ? 15.348 3.787 -34.019 1.00 86.00 458 LEU A CA 1
ATOM 3672 C C . LEU A 1 458 ? 15.041 4.005 -32.533 1.00 86.00 458 LEU A C 1
ATOM 3674 O O . LEU A 1 458 ? 14.052 3.484 -32.012 1.00 86.00 458 LEU A O 1
ATOM 3678 N N . LEU A 1 459 ? 15.876 4.802 -31.867 1.00 88.12 459 LEU A N 1
ATOM 3679 C CA . LEU A 1 459 ? 15.585 5.282 -30.520 1.00 88.12 459 LEU A CA 1
ATOM 3680 C C . LEU A 1 459 ? 14.325 6.158 -30.547 1.00 88.12 459 LEU A C 1
ATOM 3682 O O . LEU A 1 459 ? 14.139 6.965 -31.459 1.00 88.12 459 LEU A O 1
ATOM 3686 N N . SER A 1 460 ? 13.469 5.991 -29.542 1.00 89.06 460 SER A N 1
ATOM 3687 C CA . SER A 1 460 ? 12.262 6.801 -29.365 1.00 89.06 460 SER A CA 1
ATOM 3688 C C . SER A 1 460 ? 12.596 8.246 -28.979 1.00 89.06 460 SER A C 1
ATOM 3690 O O . SER A 1 460 ? 13.695 8.540 -28.509 1.00 89.06 460 SER A O 1
ATOM 3692 N N . ASN A 1 461 ? 11.617 9.144 -29.117 1.00 93.00 461 ASN A N 1
ATOM 3693 C CA . ASN A 1 461 ? 11.723 10.505 -28.593 1.00 93.00 461 ASN A CA 1
ATOM 3694 C C . ASN A 1 461 ? 11.926 10.488 -27.072 1.00 93.00 461 ASN A C 1
ATOM 3696 O O . ASN A 1 461 ? 11.257 9.739 -26.360 1.00 93.00 461 ASN A O 1
ATOM 3700 N N . ILE A 1 462 ? 12.823 11.346 -26.587 1.00 94.88 462 ILE A N 1
ATOM 3701 C CA . ILE A 1 462 ? 13.128 11.517 -25.166 1.00 94.88 462 ILE A CA 1
ATOM 3702 C C . ILE A 1 462 ? 12.953 12.993 -24.818 1.00 94.88 462 ILE A C 1
ATOM 3704 O O . ILE A 1 462 ? 13.508 13.862 -25.488 1.00 94.88 462 ILE A O 1
ATOM 3708 N N . GLU A 1 463 ? 12.215 13.259 -23.744 1.00 94.88 463 GLU A N 1
ATOM 3709 C CA . GLU A 1 463 ? 12.166 14.564 -23.092 1.00 94.88 463 GLU A CA 1
ATOM 3710 C C . GLU A 1 463 ? 12.846 14.454 -21.724 1.00 94.88 463 GLU A C 1
ATOM 3712 O O . GLU A 1 463 ? 12.532 13.556 -20.944 1.00 94.88 463 GLU A O 1
ATOM 3717 N N . ILE A 1 464 ? 13.789 15.355 -21.438 1.00 95.31 464 ILE A N 1
ATOM 3718 C CA . ILE A 1 464 ? 14.514 15.401 -20.164 1.00 95.31 464 ILE A CA 1
ATOM 3719 C C . ILE A 1 464 ? 14.194 16.727 -19.484 1.00 95.31 464 ILE A C 1
ATOM 3721 O O . ILE A 1 464 ? 14.373 17.787 -20.081 1.00 95.31 464 ILE A O 1
ATOM 3725 N N . ARG A 1 465 ? 13.758 16.654 -18.226 1.00 93.44 465 ARG A N 1
ATOM 3726 C CA . ARG A 1 465 ? 13.543 17.810 -17.350 1.00 93.44 465 ARG A CA 1
ATOM 3727 C C . ARG A 1 465 ? 14.439 17.670 -16.124 1.00 93.44 465 ARG A C 1
ATOM 3729 O O . ARG A 1 465 ? 14.597 16.573 -15.595 1.00 93.44 465 ARG A O 1
ATOM 3736 N N . ASP A 1 466 ? 15.056 18.769 -15.706 1.00 92.44 466 ASP A N 1
ATOM 3737 C CA . ASP A 1 466 ? 15.944 18.837 -14.536 1.00 92.44 466 ASP A CA 1
ATOM 3738 C C . ASP A 1 466 ? 15.201 19.199 -13.239 1.00 92.44 466 ASP A C 1
ATOM 3740 O O . ASP A 1 466 ? 15.775 19.154 -12.150 1.00 92.44 466 ASP A O 1
ATOM 3744 N N . ASN A 1 467 ? 13.914 19.522 -13.357 1.00 90.69 467 ASN A N 1
ATOM 3745 C CA . ASN A 1 467 ? 13.007 19.839 -12.271 1.00 90.69 467 ASN A CA 1
ATOM 3746 C C . ASN A 1 467 ? 11.679 19.080 -12.419 1.00 90.69 467 ASN A C 1
ATOM 3748 O O . ASN A 1 467 ? 11.349 18.546 -13.481 1.00 90.69 467 ASN A O 1
ATOM 3752 N N . GLY A 1 468 ? 10.930 19.041 -11.318 1.00 91.81 468 GLY A N 1
ATOM 3753 C CA . GLY A 1 468 ? 9.649 18.354 -11.236 1.00 91.81 468 GLY A CA 1
ATOM 3754 C C . GLY A 1 468 ? 9.737 16.903 -10.767 1.00 91.81 468 GLY A C 1
ATOM 3755 O O . GLY A 1 468 ? 10.814 16.359 -10.513 1.00 91.81 468 GLY A O 1
ATOM 3756 N N . THR A 1 469 ? 8.570 16.288 -10.616 1.00 94.81 469 THR A N 1
ATOM 3757 C CA . THR A 1 469 ? 8.390 14.903 -10.174 1.00 94.81 469 THR A CA 1
ATOM 3758 C C . THR A 1 469 ? 7.595 14.114 -11.212 1.00 94.81 469 THR A C 1
ATOM 3760 O O . THR A 1 469 ? 6.893 14.677 -12.055 1.00 94.81 469 THR A O 1
ATOM 3763 N N . ILE A 1 470 ? 7.684 12.784 -11.152 1.00 95.94 470 ILE A N 1
ATOM 3764 C CA . ILE A 1 470 ? 6.907 11.902 -12.032 1.00 95.94 470 ILE A CA 1
ATOM 3765 C C . ILE A 1 470 ? 5.405 12.116 -11.784 1.00 95.94 470 ILE A C 1
ATOM 3767 O O . ILE A 1 470 ? 4.614 12.186 -12.717 1.00 95.94 470 ILE A O 1
ATOM 3771 N N . GLU A 1 471 ? 4.984 12.236 -10.530 1.00 94.81 471 GLU A N 1
ATOM 3772 C CA . GLU A 1 471 ? 3.583 12.375 -10.144 1.00 94.81 471 GLU A CA 1
ATOM 3773 C C . GLU A 1 471 ? 2.947 13.728 -10.469 1.00 94.81 471 GLU A C 1
ATOM 3775 O O . GLU A 1 471 ? 1.728 13.752 -10.636 1.00 94.81 471 GLU A O 1
ATOM 3780 N N . ASP A 1 472 ? 3.732 14.805 -10.573 1.00 92.44 472 ASP A N 1
ATOM 3781 C CA . ASP A 1 472 ? 3.217 16.164 -10.794 1.00 92.44 472 ASP A CA 1
ATOM 3782 C C . ASP A 1 472 ? 3.497 16.701 -12.204 1.00 92.44 472 ASP A C 1
ATOM 3784 O O . ASP A 1 472 ? 2.740 17.529 -12.701 1.00 92.44 472 ASP A O 1
ATOM 3788 N N . ASN A 1 473 ? 4.560 16.241 -12.874 1.00 92.62 473 ASN A N 1
ATOM 3789 C CA . ASN A 1 473 ? 5.045 16.854 -14.119 1.00 92.62 473 ASN A CA 1
ATOM 3790 C C . ASN A 1 473 ? 5.024 15.911 -15.331 1.00 92.62 473 ASN A C 1
ATOM 3792 O O . ASN A 1 473 ? 5.663 16.187 -16.350 1.00 92.62 473 ASN A O 1
ATOM 3796 N N . SER A 1 474 ? 4.290 14.802 -15.251 1.00 92.38 474 SER A N 1
ATOM 3797 C CA . SER A 1 474 ? 4.050 13.926 -16.404 1.00 92.38 474 SER A CA 1
ATOM 3798 C C . SER A 1 474 ? 3.036 14.527 -17.383 1.00 92.38 474 SER A C 1
ATOM 3800 O O . SER A 1 474 ? 2.167 15.293 -16.969 1.00 92.38 474 SER A O 1
ATOM 3802 N N . PRO A 1 475 ? 3.101 14.185 -18.684 1.00 90.62 475 PRO A N 1
ATOM 3803 C CA . PRO A 1 475 ? 2.088 14.607 -19.646 1.00 90.62 475 PRO A CA 1
ATOM 3804 C C . PRO A 1 475 ? 0.681 14.171 -19.216 1.00 90.62 475 PRO A C 1
ATOM 3806 O O . PRO A 1 475 ? 0.459 12.992 -18.948 1.00 90.62 475 PRO A O 1
ATOM 3809 N N . HIS A 1 476 ? -0.273 15.106 -19.221 1.00 88.94 476 HIS A N 1
ATOM 3810 C CA . HIS A 1 476 ? -1.672 14.868 -18.846 1.00 88.94 476 HIS A CA 1
ATOM 3811 C C . HIS A 1 476 ? -2.438 14.054 -19.901 1.00 88.94 476 HIS A C 1
ATOM 3813 O O . HIS A 1 476 ? -3.305 14.568 -20.604 1.00 88.94 476 HIS A O 1
ATOM 3819 N N . THR A 1 477 ? -2.104 12.770 -20.033 1.00 91.25 477 THR A N 1
ATOM 3820 C CA . THR A 1 477 ? -2.726 11.841 -20.984 1.00 91.25 477 THR A CA 1
ATOM 3821 C C . THR A 1 477 ? -2.834 10.423 -20.428 1.00 91.25 477 THR A C 1
ATOM 3823 O O . THR A 1 477 ? -1.955 9.949 -19.711 1.00 91.25 477 THR A O 1
ATOM 3826 N N . LEU A 1 478 ? -3.902 9.721 -20.819 1.00 87.75 478 LEU A N 1
ATOM 3827 C CA . LEU A 1 478 ? -4.132 8.308 -20.495 1.00 87.75 478 LEU A CA 1
ATOM 3828 C C . LEU A 1 478 ? -3.125 7.362 -21.172 1.00 87.75 478 LEU A C 1
ATOM 3830 O O . LEU A 1 478 ? -2.981 6.220 -20.747 1.00 87.75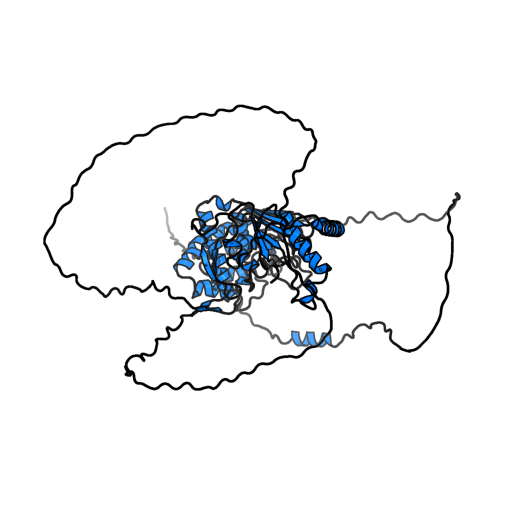 478 LEU A O 1
ATOM 3834 N N . ASP A 1 479 ? -2.400 7.845 -22.185 1.00 93.06 479 ASP A N 1
ATOM 3835 C CA . ASP A 1 479 ? -1.322 7.101 -22.849 1.00 93.06 479 ASP A CA 1
ATOM 3836 C C . ASP A 1 479 ? -0.005 7.107 -22.036 1.00 93.06 479 ASP A C 1
ATOM 3838 O O . ASP A 1 479 ? 0.986 6.520 -22.483 1.00 93.06 479 ASP A O 1
ATOM 3842 N N . CYS A 1 480 ? 0.027 7.763 -20.864 1.00 95.81 480 CYS A N 1
ATOM 3843 C CA . CYS A 1 480 ? 1.188 7.841 -19.978 1.00 95.81 480 CYS A CA 1
ATOM 3844 C C . CYS A 1 480 ? 1.074 6.903 -18.768 1.00 95.81 480 CYS A C 1
ATOM 3846 O O . CYS A 1 480 ? 0.032 6.828 -18.120 1.00 95.81 480 CYS A O 1
ATOM 3848 N N . CYS A 1 481 ? 2.177 6.241 -18.416 1.00 96.62 481 CYS A N 1
ATOM 3849 C CA . CYS A 1 481 ? 2.344 5.534 -17.146 1.00 96.62 481 CYS A CA 1
ATOM 3850 C C . CYS A 1 481 ? 3.539 6.067 -16.355 1.00 96.62 481 CYS A C 1
ATOM 3852 O O . CYS A 1 481 ? 4.517 6.570 -16.914 1.00 96.62 481 CYS A O 1
ATOM 3854 N N . HIS A 1 482 ? 3.475 5.893 -15.041 1.00 97.94 482 HIS A N 1
ATOM 3855 C CA . HIS A 1 48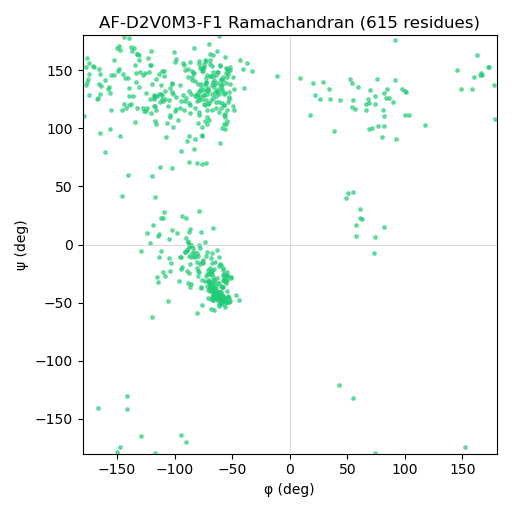2 ? 4.504 6.307 -14.099 1.00 97.94 482 HIS A CA 1
ATOM 3856 C C . HIS A 1 482 ? 5.333 5.099 -13.670 1.00 97.94 482 HIS A C 1
ATOM 3858 O O . HIS A 1 482 ? 4.779 4.074 -13.272 1.00 97.94 482 HIS A O 1
ATOM 3864 N N . VAL A 1 483 ? 6.657 5.221 -13.709 1.00 98.44 483 VAL A N 1
ATOM 3865 C CA . VAL A 1 483 ? 7.545 4.189 -13.167 1.00 98.44 483 VAL A CA 1
ATOM 3866 C C . VAL A 1 483 ? 7.681 4.369 -11.656 1.00 98.44 483 VAL A C 1
ATOM 3868 O O . VAL A 1 483 ? 7.999 5.449 -11.158 1.00 98.44 483 VAL A O 1
ATOM 3871 N N . ASP A 1 484 ? 7.439 3.287 -10.930 1.00 98.56 484 ASP A N 1
ATOM 3872 C CA . ASP A 1 484 ? 7.775 3.115 -9.524 1.00 98.56 484 ASP A CA 1
ATOM 3873 C C . ASP A 1 484 ? 9.139 2.417 -9.422 1.00 98.56 484 ASP A C 1
ATOM 3875 O O . ASP A 1 484 ? 9.352 1.348 -10.006 1.00 98.56 484 ASP A O 1
ATOM 3879 N N . PHE A 1 485 ? 10.081 3.057 -8.726 1.00 98.06 485 PHE A N 1
ATOM 3880 C CA . PHE A 1 485 ? 11.446 2.575 -8.514 1.00 98.06 485 PHE A CA 1
ATOM 3881 C C . PHE A 1 485 ? 11.433 1.557 -7.381 1.00 98.06 485 PHE A C 1
ATOM 3883 O O . PHE A 1 485 ? 11.895 1.813 -6.267 1.00 98.06 485 PHE A O 1
ATOM 3890 N N . ALA A 1 486 ? 10.838 0.413 -7.688 1.00 97.62 486 ALA A N 1
ATOM 3891 C CA . ALA A 1 486 ? 10.364 -0.521 -6.699 1.00 97.62 486 ALA A CA 1
ATOM 3892 C C . ALA A 1 486 ? 11.496 -1.270 -5.988 1.00 97.62 486 ALA A C 1
ATOM 3894 O O . ALA A 1 486 ? 12.598 -1.481 -6.503 1.00 97.62 486 ALA A O 1
ATOM 3895 N N . ASN A 1 487 ? 11.185 -1.781 -4.806 1.00 97.50 487 ASN A N 1
ATOM 3896 C CA . ASN A 1 487 ? 11.862 -2.939 -4.258 1.00 97.50 487 ASN A CA 1
ATOM 3897 C C . ASN A 1 487 ? 11.211 -4.212 -4.817 1.00 97.50 487 ASN A C 1
ATOM 3899 O O . ASN A 1 487 ? 9.993 -4.268 -4.983 1.00 97.50 487 ASN A O 1
ATOM 3903 N N . LYS A 1 488 ? 11.984 -5.292 -5.007 1.00 97.06 488 LYS A N 1
ATOM 3904 C CA . LYS A 1 488 ? 11.405 -6.597 -5.381 1.00 97.06 488 LYS A CA 1
ATOM 3905 C C . LYS A 1 488 ? 10.308 -7.053 -4.409 1.00 97.06 488 LYS A C 1
ATOM 3907 O O . LYS A 1 488 ? 9.366 -7.726 -4.809 1.00 97.06 488 LYS A O 1
ATOM 3912 N N . MET A 1 489 ? 10.415 -6.669 -3.135 1.00 97.06 489 MET A N 1
ATOM 3913 C CA . MET A 1 489 ? 9.341 -6.740 -2.149 1.00 97.06 489 MET A CA 1
ATOM 3914 C C . MET A 1 489 ? 8.519 -5.453 -2.228 1.00 97.06 489 MET A C 1
ATOM 3916 O O . MET A 1 489 ? 8.854 -4.477 -1.557 1.00 97.06 489 MET A O 1
ATOM 3920 N N . LEU A 1 490 ? 7.445 -5.484 -3.020 1.00 98.12 490 LEU A N 1
ATOM 3921 C CA . LEU A 1 490 ? 6.606 -4.330 -3.363 1.00 98.12 490 LEU A CA 1
ATOM 3922 C C . LEU A 1 490 ? 6.356 -3.355 -2.197 1.00 98.12 490 LEU A C 1
ATOM 3924 O O . LEU A 1 490 ? 5.988 -3.756 -1.087 1.00 98.12 490 LEU A O 1
ATOM 3928 N N . GLY A 1 491 ? 6.488 -2.058 -2.457 1.00 97.31 491 GLY A N 1
ATOM 3929 C CA . GLY A 1 491 ? 6.305 -0.967 -1.501 1.00 97.31 491 GLY A CA 1
ATOM 3930 C C . GLY A 1 491 ? 7.448 -0.828 -0.492 1.00 97.31 491 GLY A C 1
ATOM 3931 O O . GLY A 1 491 ? 7.290 -0.111 0.496 1.00 97.31 491 GLY A O 1
ATOM 3932 N N . GLY A 1 492 ? 8.533 -1.591 -0.649 1.00 96.00 492 GLY A N 1
ATOM 3933 C CA . GLY A 1 492 ? 9.758 -1.488 0.138 1.00 96.00 492 GLY A CA 1
ATOM 3934 C C . GLY A 1 492 ? 9.527 -1.295 1.639 1.00 96.00 492 GLY A C 1
ATOM 3935 O O . GLY A 1 492 ? 8.886 -2.111 2.324 1.00 96.00 492 GLY A O 1
ATOM 3936 N N . GLY A 1 493 ? 10.049 -0.185 2.156 1.00 96.31 493 GLY A N 1
ATOM 3937 C CA . GLY A 1 493 ? 9.961 0.247 3.543 1.00 96.31 493 GLY A CA 1
ATOM 3938 C C . GLY A 1 493 ? 8.756 1.132 3.877 1.00 96.31 493 GLY A C 1
ATOM 3939 O O . GLY A 1 493 ? 8.838 1.863 4.868 1.00 96.31 493 GLY A O 1
ATOM 3940 N N . VAL A 1 494 ? 7.652 1.102 3.113 1.00 98.06 494 VAL A N 1
ATOM 3941 C CA . VAL A 1 494 ? 6.533 2.061 3.269 1.00 98.06 494 VAL A CA 1
ATOM 3942 C C . VAL A 1 494 ? 5.911 2.033 4.666 1.00 98.06 494 VAL A C 1
ATOM 3944 O O . VAL A 1 494 ? 5.631 3.084 5.238 1.00 98.06 494 VAL A O 1
ATOM 3947 N N . LEU A 1 495 ? 5.816 0.851 5.282 1.00 96.75 495 LEU A N 1
ATOM 3948 C CA . LEU A 1 495 ? 5.335 0.664 6.660 1.00 96.75 495 LEU A CA 1
ATOM 3949 C C . LEU A 1 495 ? 6.443 0.793 7.723 1.00 96.75 495 LEU A C 1
ATOM 3951 O O . LEU A 1 495 ? 6.241 0.428 8.878 1.00 96.75 495 LEU A O 1
ATOM 3955 N N . GLY A 1 496 ? 7.631 1.258 7.339 1.00 94.75 496 GLY A N 1
ATOM 3956 C CA . GLY A 1 496 ? 8.783 1.479 8.209 1.00 94.75 496 GLY A CA 1
ATOM 3957 C C . GLY A 1 496 ? 9.540 2.749 7.827 1.00 94.75 496 GLY A C 1
ATOM 3958 O O . GLY A 1 496 ? 8.930 3.754 7.476 1.00 94.75 496 GLY A O 1
ATOM 3959 N N . ASN A 1 497 ? 10.870 2.723 7.904 1.00 93.06 497 ASN A N 1
ATOM 3960 C CA . ASN A 1 497 ? 11.696 3.930 7.755 1.00 93.06 497 ASN A CA 1
ATOM 3961 C C . ASN A 1 497 ? 12.056 4.298 6.301 1.00 93.06 497 ASN A C 1
ATOM 3963 O O . ASN A 1 497 ? 12.763 5.280 6.104 1.00 93.06 497 ASN A O 1
ATOM 3967 N N . GLY A 1 498 ? 11.622 3.534 5.291 1.00 93.50 498 GLY A N 1
ATOM 3968 C CA . GLY A 1 498 ? 11.880 3.882 3.885 1.00 93.50 498 GLY A CA 1
ATOM 3969 C C . GLY A 1 498 ? 10.983 5.035 3.453 1.00 93.50 498 GLY A C 1
ATOM 3970 O O . GLY A 1 498 ? 9.789 4.976 3.696 1.00 93.50 498 GLY A O 1
ATOM 3971 N N . ALA A 1 499 ? 11.510 6.105 2.877 1.00 95.31 499 ALA A N 1
ATOM 3972 C CA . ALA A 1 499 ? 10.703 7.236 2.407 1.00 95.31 499 ALA A CA 1
ATOM 3973 C C . ALA A 1 499 ? 11.315 7.838 1.146 1.00 95.31 499 ALA A C 1
ATOM 3975 O O . ALA A 1 499 ? 11.457 9.050 1.025 1.00 95.31 499 ALA A O 1
ATOM 3976 N N . VAL A 1 500 ? 11.764 6.967 0.248 1.00 95.88 500 VAL A N 1
ATOM 3977 C CA . VAL A 1 500 ? 12.271 7.358 -1.065 1.00 95.88 500 VAL A CA 1
ATOM 3978 C C . VAL A 1 500 ? 11.131 7.251 -2.085 1.00 95.88 500 VAL A C 1
ATOM 3980 O O . VAL A 1 500 ? 9.964 7.241 -1.693 1.00 95.88 500 VAL A O 1
ATOM 3983 N N . GLN A 1 501 ? 11.437 7.244 -3.382 1.00 97.62 501 GLN A N 1
ATOM 3984 C CA . GLN A 1 501 ? 10.431 7.375 -4.441 1.00 97.62 501 GLN A CA 1
ATOM 3985 C C . GLN A 1 501 ? 9.267 6.364 -4.325 1.00 97.62 501 GLN A C 1
ATOM 3987 O O . GLN A 1 501 ? 8.114 6.802 -4.304 1.00 97.62 501 GLN A O 1
ATOM 3992 N N . GLU A 1 502 ? 9.544 5.066 -4.148 1.00 98.06 502 GLU A N 1
ATOM 3993 C CA . GLU A 1 502 ? 8.507 4.024 -4.028 1.00 98.06 502 GLU A CA 1
ATOM 3994 C C . GLU A 1 502 ? 7.599 4.254 -2.816 1.00 98.06 502 GLU A C 1
ATOM 3996 O O . GLU A 1 502 ? 6.370 4.282 -2.930 1.00 98.06 502 GLU A O 1
ATOM 4001 N N . GLU A 1 503 ? 8.177 4.459 -1.628 1.00 98.62 503 GLU A N 1
ATOM 4002 C CA . GLU A 1 503 ? 7.363 4.621 -0.426 1.00 98.62 503 GLU A CA 1
ATOM 4003 C C . GLU A 1 503 ? 6.553 5.913 -0.441 1.00 98.62 503 GLU A C 1
ATOM 4005 O O . GLU A 1 503 ? 5.414 5.909 0.022 1.00 98.62 503 GLU A O 1
ATOM 4010 N N . ILE A 1 504 ? 7.107 7.003 -0.978 1.00 98.62 504 ILE A N 1
ATOM 4011 C CA . ILE A 1 504 ? 6.376 8.261 -1.155 1.00 98.62 504 ILE A CA 1
ATOM 4012 C C . ILE A 1 504 ? 5.194 8.043 -2.099 1.00 98.62 504 ILE A C 1
ATOM 4014 O O . ILE A 1 504 ? 4.071 8.415 -1.748 1.00 98.62 504 ILE A O 1
ATOM 4018 N N . ARG A 1 505 ? 5.409 7.375 -3.242 1.00 98.44 505 ARG A N 1
ATOM 4019 C CA . ARG A 1 505 ? 4.342 7.044 -4.194 1.00 98.44 505 ARG A CA 1
ATOM 4020 C C . ARG A 1 505 ? 3.248 6.206 -3.532 1.00 98.44 505 ARG A C 1
ATOM 4022 O O . ARG A 1 505 ? 2.070 6.517 -3.685 1.00 98.44 505 ARG A O 1
ATOM 4029 N N . PHE A 1 506 ? 3.617 5.195 -2.748 1.00 98.75 506 PHE A N 1
ATOM 4030 C CA . PHE A 1 506 ? 2.664 4.341 -2.031 1.00 98.75 506 PHE A CA 1
ATOM 4031 C C . PHE A 1 506 ? 1.945 5.057 -0.884 1.00 98.75 506 PHE A C 1
ATOM 4033 O O . PHE A 1 506 ? 0.858 4.634 -0.506 1.00 98.75 506 PHE A O 1
ATOM 4040 N N . LEU A 1 507 ? 2.518 6.117 -0.314 1.00 98.75 507 LEU A N 1
ATOM 4041 C CA . LEU A 1 507 ? 1.852 6.933 0.701 1.00 98.75 507 LEU A CA 1
ATOM 4042 C C . LEU A 1 507 ? 0.806 7.845 0.066 1.00 98.75 507 LEU A C 1
ATOM 4044 O O . LEU A 1 507 ? -0.348 7.824 0.489 1.00 98.75 507 LEU A O 1
ATOM 4048 N N . ILE A 1 508 ? 1.178 8.611 -0.964 1.00 98.50 508 ILE A N 1
ATOM 4049 C CA . ILE A 1 508 ? 0.253 9.552 -1.610 1.00 98.50 508 ILE A CA 1
ATOM 4050 C C . ILE A 1 508 ? -0.838 8.826 -2.407 1.00 98.50 508 ILE A C 1
ATOM 4052 O O . ILE A 1 508 ? -1.974 9.291 -2.417 1.00 98.50 508 ILE A O 1
ATOM 4056 N N . ASN A 1 509 ? -0.538 7.658 -2.984 1.00 98.56 509 ASN A N 1
ATOM 4057 C CA . ASN A 1 509 ? -1.505 6.709 -3.536 1.00 98.56 509 ASN A CA 1
ATOM 4058 C C . ASN A 1 509 ? -1.701 5.544 -2.549 1.00 98.56 509 ASN A C 1
ATOM 4060 O O . ASN A 1 509 ? -1.327 4.410 -2.841 1.00 98.56 509 ASN A O 1
ATOM 4064 N N . THR A 1 510 ? -2.269 5.821 -1.366 1.00 98.81 510 THR A N 1
ATOM 4065 C CA . THR A 1 510 ? -2.338 4.883 -0.219 1.00 98.81 510 THR A CA 1
ATOM 4066 C C . THR A 1 510 ? -2.900 3.496 -0.564 1.00 98.81 510 THR A C 1
ATOM 4068 O O . THR A 1 510 ? -2.513 2.495 0.040 1.00 98.81 510 THR A O 1
ATOM 4071 N N . GLU A 1 511 ? -3.765 3.406 -1.576 1.00 98.81 511 GLU A N 1
ATOM 4072 C CA . GLU A 1 511 ? -4.304 2.149 -2.105 1.00 98.81 511 GLU A CA 1
ATOM 4073 C C . GLU A 1 511 ? -3.215 1.173 -2.573 1.00 98.81 511 GLU A C 1
ATOM 4075 O O . GLU A 1 511 ? -3.385 -0.032 -2.409 1.00 98.81 511 GLU A O 1
ATOM 4080 N N . CYS A 1 512 ? -2.068 1.654 -3.069 1.00 98.88 512 CYS A N 1
ATOM 4081 C CA . CYS A 1 512 ? -0.947 0.813 -3.500 1.00 98.88 512 CYS A CA 1
ATOM 4082 C C . CYS A 1 512 ? -0.424 -0.101 -2.378 1.00 98.88 512 CYS A C 1
ATOM 4084 O O . CYS A 1 512 ? 0.019 -1.220 -2.647 1.00 98.88 512 CYS A O 1
ATOM 4086 N N . ILE A 1 513 ? -0.523 0.327 -1.109 1.00 98.88 513 ILE A N 1
ATOM 4087 C CA . ILE A 1 513 ? -0.064 -0.448 0.055 1.00 98.88 513 ILE A CA 1
ATOM 4088 C C . ILE A 1 513 ? -0.724 -1.830 0.097 1.00 98.88 513 ILE A C 1
ATOM 4090 O O . ILE A 1 513 ? -0.087 -2.785 0.544 1.00 98.88 513 ILE A O 1
ATOM 4094 N N . ILE A 1 514 ? -1.958 -1.980 -0.401 1.00 98.81 514 ILE A N 1
ATOM 4095 C CA . ILE A 1 514 ? -2.645 -3.271 -0.354 1.00 98.81 514 ILE A CA 1
ATOM 4096 C C . ILE A 1 514 ? -2.017 -4.331 -1.261 1.00 98.81 514 ILE A C 1
ATOM 4098 O O . ILE A 1 514 ? -2.136 -5.514 -0.950 1.00 98.81 514 ILE A O 1
ATOM 4102 N N . GLY A 1 515 ? -1.277 -3.940 -2.306 1.00 98.62 515 GLY A N 1
ATOM 4103 C CA . GLY A 1 515 ? -0.546 -4.879 -3.165 1.00 98.62 515 GLY A CA 1
ATOM 4104 C C . GLY A 1 515 ? 0.407 -5.775 -2.365 1.00 98.62 515 GLY A C 1
ATOM 4105 O O . GLY A 1 515 ? 0.556 -6.962 -2.642 1.00 98.62 515 GLY A O 1
ATOM 4106 N N . ARG A 1 516 ? 0.949 -5.258 -1.254 1.00 98.56 516 ARG A N 1
ATOM 4107 C CA . ARG A 1 516 ? 1.785 -6.005 -0.295 1.00 98.56 516 ARG A CA 1
ATOM 4108 C C . ARG A 1 516 ? 1.087 -7.229 0.296 1.00 98.56 516 ARG A C 1
ATOM 4110 O O . ARG A 1 516 ? 1.744 -8.169 0.742 1.00 98.56 516 ARG A O 1
ATOM 4117 N N . LEU A 1 517 ? -0.246 -7.223 0.351 1.00 98.50 517 LEU A N 1
ATOM 4118 C CA . LEU A 1 517 ? -1.028 -8.317 0.909 1.00 98.50 517 LEU A CA 1
ATOM 4119 C C . LEU A 1 517 ? -0.966 -9.566 0.024 1.00 98.50 517 LEU A C 1
ATOM 4121 O O . LEU A 1 517 ? -0.950 -10.665 0.574 1.00 98.50 517 LEU A O 1
ATOM 4125 N N . PHE A 1 518 ? -0.903 -9.426 -1.296 1.00 98.44 518 PHE A N 1
ATOM 4126 C CA . PHE A 1 518 ? -1.054 -10.556 -2.215 1.00 98.44 518 PHE A CA 1
ATOM 4127 C C . PHE A 1 518 ? 0.050 -10.680 -3.266 1.00 98.44 518 PHE A C 1
ATOM 4129 O O . PHE A 1 518 ? 0.069 -11.690 -3.956 1.00 98.44 518 PHE A O 1
ATOM 4136 N N . THR A 1 519 ? 0.991 -9.742 -3.364 1.00 98.56 519 THR A N 1
ATOM 4137 C CA . THR A 1 519 ? 2.111 -9.831 -4.312 1.00 98.56 519 THR A CA 1
ATOM 4138 C C . THR A 1 519 ? 3.330 -10.499 -3.679 1.00 98.56 519 THR A C 1
ATOM 4140 O O . THR A 1 519 ? 3.908 -9.970 -2.728 1.00 98.56 519 THR A O 1
ATOM 4143 N N . GLU A 1 520 ? 3.716 -11.669 -4.198 1.00 97.88 520 GLU A N 1
ATOM 4144 C CA . GLU A 1 520 ? 5.005 -12.304 -3.885 1.00 97.88 520 GLU A CA 1
ATOM 4145 C C . GLU A 1 520 ? 6.152 -11.466 -4.463 1.00 97.88 520 GLU A C 1
ATOM 4147 O O . GLU A 1 520 ? 5.938 -10.779 -5.463 1.00 97.88 520 GLU A O 1
ATOM 4152 N N . GLU A 1 521 ? 7.355 -11.528 -3.886 1.00 97.25 521 GLU A N 1
ATOM 4153 C CA . GLU A 1 521 ? 8.518 -10.796 -4.403 1.00 97.25 521 GLU A CA 1
ATOM 4154 C C . GLU A 1 521 ? 8.708 -11.005 -5.914 1.00 97.25 521 GLU A C 1
ATOM 4156 O O . GLU A 1 521 ? 8.447 -12.096 -6.421 1.00 97.25 521 GLU A O 1
ATOM 4161 N N . LEU A 1 522 ? 9.146 -9.971 -6.627 1.00 97.81 522 LEU A N 1
ATOM 4162 C CA . LEU A 1 522 ? 9.369 -10.012 -8.073 1.00 97.81 522 LEU A CA 1
ATOM 4163 C C . LEU A 1 522 ? 10.703 -10.707 -8.405 1.00 97.81 522 LEU A C 1
ATOM 4165 O O . LEU A 1 522 ? 11.740 -10.376 -7.825 1.00 97.81 522 LEU A O 1
ATOM 4169 N N . ASP A 1 523 ? 10.684 -11.649 -9.346 1.00 95.81 523 ASP A N 1
ATOM 4170 C CA . ASP A 1 523 ? 11.868 -12.220 -9.994 1.00 95.81 523 ASP A CA 1
ATOM 4171 C C . ASP A 1 523 ? 12.349 -11.331 -11.151 1.00 95.81 523 ASP A C 1
ATOM 4173 O O . ASP A 1 523 ? 11.665 -10.406 -11.584 1.00 95.81 523 ASP A O 1
ATOM 4177 N N . ASP A 1 524 ? 13.542 -11.603 -11.684 1.00 93.69 524 ASP A N 1
ATOM 4178 C CA . ASP A 1 524 ? 14.213 -10.780 -12.702 1.00 93.69 524 ASP A CA 1
ATOM 4179 C C . ASP A 1 524 ? 13.417 -10.575 -14.008 1.00 93.69 524 ASP A C 1
ATOM 4181 O O . ASP A 1 524 ? 13.665 -9.598 -14.715 1.00 93.69 524 ASP A O 1
ATOM 4185 N N . ASN A 1 525 ? 12.459 -11.448 -14.321 1.00 91.56 525 ASN A N 1
ATOM 4186 C CA . ASN A 1 525 ? 11.594 -11.375 -15.503 1.00 91.56 525 ASN A CA 1
ATOM 4187 C C . ASN A 1 525 ? 10.177 -10.858 -15.203 1.00 91.56 525 ASN A C 1
ATOM 4189 O O . ASN A 1 525 ? 9.299 -10.995 -16.049 1.00 91.56 525 ASN A O 1
ATOM 4193 N N . GLU A 1 526 ? 9.938 -10.291 -14.020 1.00 95.50 526 GLU A N 1
ATOM 4194 C CA . GLU A 1 526 ? 8.589 -9.932 -13.577 1.00 95.50 526 GLU A CA 1
ATOM 4195 C C . GLU A 1 526 ? 8.447 -8.453 -13.233 1.00 95.50 526 GLU A C 1
ATOM 4197 O O . GLU A 1 526 ? 9.366 -7.827 -12.710 1.00 95.50 526 GLU A O 1
ATOM 4202 N N . THR A 1 527 ? 7.267 -7.892 -13.452 1.00 97.19 527 THR A N 1
ATOM 4203 C CA . THR A 1 527 ? 6.892 -6.557 -12.970 1.00 97.19 527 THR A CA 1
ATOM 4204 C C . THR A 1 527 ? 5.474 -6.580 -12.411 1.00 97.19 527 THR A C 1
ATOM 4206 O O . THR A 1 527 ? 4.723 -7.540 -12.606 1.00 97.19 527 THR A O 1
ATOM 4209 N N . LEU A 1 528 ? 5.095 -5.526 -11.687 1.00 98.44 528 LEU A N 1
ATOM 4210 C CA . LEU A 1 528 ? 3.712 -5.329 -11.257 1.00 98.44 528 LEU A CA 1
ATOM 4211 C C . LEU A 1 528 ? 3.165 -4.036 -11.856 1.00 98.44 528 LEU A C 1
ATOM 4213 O O . LEU A 1 528 ? 3.759 -2.972 -11.702 1.00 98.44 528 LEU A O 1
ATOM 4217 N N . LEU A 1 529 ? 2.010 -4.126 -12.501 1.00 98.44 529 LEU A N 1
ATOM 4218 C CA . LEU A 1 529 ? 1.268 -2.987 -13.014 1.00 98.44 529 LEU A CA 1
ATOM 4219 C C . LEU A 1 529 ? 0.069 -2.709 -12.109 1.00 98.44 529 LEU A C 1
ATOM 4221 O O . LEU A 1 529 ? -0.760 -3.587 -11.879 1.00 98.44 529 LEU A O 1
ATOM 4225 N N . ILE A 1 530 ? -0.031 -1.484 -11.604 1.00 98.62 530 ILE A N 1
ATOM 4226 C CA . ILE A 1 530 ? -1.135 -1.035 -10.758 1.00 98.62 530 ILE A CA 1
ATOM 4227 C C . ILE A 1 530 ? -1.935 0.008 -11.534 1.00 98.62 530 ILE A C 1
ATOM 4229 O O . ILE A 1 530 ? -1.382 1.026 -11.952 1.00 98.62 530 ILE A O 1
ATOM 4233 N N . ARG A 1 531 ? -3.235 -0.216 -11.734 1.00 98.25 531 ARG A N 1
ATOM 4234 C CA . ARG A 1 531 ? -4.100 0.713 -12.476 1.00 98.25 531 ARG A CA 1
ATOM 4235 C C . ARG A 1 531 ? -5.154 1.339 -11.580 1.00 98.25 531 ARG A C 1
ATOM 4237 O O . ARG A 1 531 ? -5.701 0.690 -10.691 1.00 98.25 531 ARG A O 1
ATOM 4244 N N . ASN A 1 532 ? -5.482 2.589 -11.901 1.00 97.56 532 ASN A N 1
ATOM 4245 C CA . ASN A 1 532 ? -6.559 3.356 -11.286 1.00 97.56 532 ASN A CA 1
ATOM 4246 C C . ASN A 1 532 ? -6.395 3.587 -9.771 1.00 97.56 532 ASN A C 1
ATOM 4248 O O . ASN A 1 532 ? -7.390 3.695 -9.067 1.00 97.56 532 ASN A O 1
ATOM 4252 N N . THR A 1 533 ? -5.178 3.684 -9.228 1.00 97.62 533 THR A N 1
ATOM 4253 C CA . THR A 1 533 ? -5.025 4.169 -7.843 1.00 97.62 533 THR A CA 1
ATOM 4254 C C . THR A 1 533 ? -5.184 5.680 -7.800 1.00 97.62 533 THR A C 1
ATOM 4256 O O . THR A 1 533 ? -4.598 6.392 -8.617 1.00 97.62 533 THR A O 1
ATOM 4259 N N . LYS A 1 534 ? -5.954 6.184 -6.834 1.00 96.31 534 LYS A N 1
ATOM 4260 C CA . LYS A 1 534 ? -6.119 7.632 -6.649 1.00 96.31 534 LYS A CA 1
ATOM 4261 C C . LYS A 1 534 ? -4.981 8.186 -5.794 1.00 96.31 534 LYS A C 1
ATOM 4263 O O . LYS A 1 534 ? -4.464 7.495 -4.913 1.00 96.31 534 LYS A O 1
ATOM 4268 N N . ARG A 1 535 ? -4.600 9.441 -6.030 1.00 97.19 535 ARG A N 1
ATOM 4269 C CA . ARG A 1 535 ? -3.778 10.212 -5.092 1.00 97.19 535 ARG A CA 1
ATOM 4270 C C . ARG A 1 535 ? -4.676 10.882 -4.050 1.00 97.19 535 ARG A C 1
ATOM 4272 O O . ARG A 1 535 ? -5.635 11.555 -4.402 1.00 97.19 535 ARG A O 1
ATOM 4279 N N . PHE A 1 536 ? -4.348 10.707 -2.774 1.00 97.88 536 PHE A N 1
ATOM 4280 C CA . PHE A 1 536 ? -5.126 11.211 -1.635 1.00 97.88 536 PHE A CA 1
ATOM 4281 C C . PHE A 1 536 ? -4.433 12.350 -0.891 1.00 97.88 536 PHE A C 1
ATOM 4283 O O . PHE A 1 536 ? -5.095 13.135 -0.214 1.00 97.88 536 PHE A O 1
ATOM 4290 N N . SER A 1 537 ? -3.106 12.440 -0.998 1.00 98.25 537 SER A N 1
ATOM 4291 C CA . SER A 1 537 ? -2.307 13.364 -0.193 1.00 98.25 537 SER A CA 1
ATOM 4292 C C . SER A 1 537 ? -1.288 14.137 -1.025 1.00 98.25 537 SER A C 1
ATOM 4294 O O . SER A 1 537 ? -0.729 13.632 -2.006 1.00 98.25 537 SER A O 1
ATOM 4296 N N . THR A 1 538 ? -1.026 15.366 -0.598 1.00 97.56 538 THR A N 1
ATOM 4297 C CA . THR A 1 538 ? 0.131 16.165 -0.993 1.00 97.56 538 THR A CA 1
ATOM 4298 C C . THR A 1 538 ? 1.263 15.960 0.010 1.00 97.56 538 THR A C 1
ATOM 4300 O O . THR A 1 538 ? 1.057 15.531 1.153 1.00 97.56 538 THR A O 1
ATOM 4303 N N . TYR A 1 539 ? 2.487 16.203 -0.446 1.00 97.06 539 TYR A N 1
ATOM 4304 C CA . TYR A 1 539 ? 3.673 16.043 0.377 1.00 97.06 539 TYR A CA 1
ATOM 4305 C C . TYR A 1 539 ? 4.748 17.057 -0.013 1.00 97.06 539 TYR A C 1
ATOM 4307 O O . TYR A 1 539 ? 4.665 17.694 -1.061 1.00 97.06 539 TYR A O 1
ATOM 4315 N N . GLU A 1 540 ? 5.766 17.171 0.830 1.00 95.25 540 GLU A N 1
ATOM 4316 C CA . GLU A 1 540 ? 7.048 17.782 0.485 1.00 95.25 540 GLU A CA 1
ATOM 4317 C C . GLU A 1 540 ? 8.203 16.949 1.056 1.00 95.25 540 GLU A C 1
ATOM 4319 O O . GLU A 1 540 ? 8.004 16.053 1.883 1.00 95.25 540 GLU A O 1
ATOM 4324 N N . GLY A 1 541 ? 9.427 17.280 0.647 1.00 94.19 541 GLY A N 1
ATOM 4325 C CA . GLY A 1 541 ? 10.635 16.627 1.141 1.00 94.19 541 GLY A CA 1
ATOM 4326 C C . GLY A 1 541 ? 10.843 15.218 0.582 1.00 94.19 541 GLY A C 1
ATOM 4327 O O . GLY A 1 541 ? 10.089 14.723 -0.250 1.00 94.19 541 GLY A O 1
ATOM 4328 N N . TYR A 1 542 ? 11.923 14.577 1.019 1.00 94.81 542 TYR A N 1
ATOM 4329 C CA . TYR A 1 542 ? 12.354 13.270 0.530 1.00 94.81 542 TYR A CA 1
ATOM 4330 C C . TYR A 1 542 ? 13.140 12.537 1.616 1.00 94.81 542 TYR A C 1
ATOM 4332 O O . TYR A 1 542 ? 13.891 13.148 2.380 1.00 94.81 542 TYR A O 1
ATOM 4340 N N . SER A 1 543 ? 13.019 11.213 1.689 1.00 94.19 543 SER A N 1
ATOM 4341 C CA . SER A 1 543 ? 13.625 10.414 2.758 1.00 94.19 543 SER A CA 1
ATOM 4342 C C . SER A 1 543 ? 13.186 10.939 4.136 1.00 94.19 543 SER A C 1
ATOM 4344 O O . SER A 1 543 ? 12.004 11.188 4.370 1.00 94.19 543 SER A O 1
ATOM 4346 N N . TYR A 1 544 ? 14.114 11.143 5.068 1.00 92.00 544 TYR A N 1
ATOM 4347 C CA . TYR A 1 544 ? 13.826 11.635 6.417 1.00 92.00 544 TYR A CA 1
ATOM 4348 C C . TYR A 1 544 ? 13.188 13.040 6.463 1.00 92.00 544 TYR A C 1
ATOM 4350 O O . TYR A 1 544 ? 12.581 13.393 7.477 1.00 92.00 544 TYR A O 1
ATOM 4358 N N . SER A 1 545 ? 13.289 13.841 5.392 1.00 92.81 545 SER A N 1
ATOM 4359 C CA . SER A 1 545 ? 12.628 15.152 5.316 1.00 92.81 545 SER A CA 1
ATOM 4360 C C . SER A 1 545 ? 11.196 15.093 4.782 1.00 92.81 545 SER A C 1
ATOM 4362 O O . SER A 1 545 ? 10.557 16.137 4.731 1.00 92.81 545 SER A O 1
ATOM 4364 N N . TYR A 1 546 ? 10.673 13.911 4.432 1.00 96.06 546 TYR A N 1
ATOM 4365 C CA . TYR A 1 546 ? 9.285 13.744 3.995 1.00 96.06 546 TYR A CA 1
ATOM 4366 C C . TYR A 1 546 ? 8.297 14.342 5.004 1.00 96.06 546 TYR A C 1
ATOM 4368 O O . TYR A 1 546 ? 8.378 14.050 6.204 1.00 96.06 546 TYR A O 1
ATOM 4376 N N . ARG A 1 547 ? 7.348 15.141 4.516 1.00 95.56 547 ARG A N 1
ATOM 4377 C CA . ARG A 1 547 ? 6.243 15.714 5.291 1.00 95.56 547 ARG A CA 1
ATOM 4378 C C . ARG A 1 547 ? 4.932 15.537 4.550 1.00 95.56 547 ARG A C 1
ATOM 4380 O O . ARG A 1 547 ? 4.865 15.748 3.342 1.00 95.56 547 ARG A O 1
ATOM 4387 N N . TYR A 1 548 ? 3.887 15.216 5.303 1.00 97.19 548 TYR A N 1
ATOM 4388 C CA . TYR A 1 548 ? 2.520 15.337 4.816 1.00 97.19 548 TYR A CA 1
ATOM 4389 C C . TYR A 1 548 ? 2.132 16.820 4.795 1.00 97.19 548 TYR A C 1
ATOM 4391 O O . TYR A 1 548 ? 2.289 17.497 5.812 1.00 97.19 548 TYR A O 1
ATOM 4399 N N . THR A 1 549 ? 1.617 17.324 3.669 1.00 96.19 549 THR A N 1
ATOM 4400 C CA . THR A 1 549 ? 1.246 18.747 3.533 1.00 96.19 549 THR A CA 1
ATOM 4401 C C . THR A 1 549 ? -0.250 18.990 3.369 1.00 96.19 549 THR A C 1
ATOM 4403 O O . THR A 1 549 ? -0.689 20.127 3.526 1.00 96.19 549 THR A O 1
ATOM 4406 N N . GLY A 1 550 ? -1.055 17.951 3.137 1.00 96.25 550 GLY A N 1
ATOM 4407 C CA . GLY A 1 550 ? -2.506 18.093 3.047 1.00 96.25 550 GLY A CA 1
ATOM 4408 C C . GLY A 1 550 ? -3.186 17.047 2.173 1.00 96.25 550 GLY A C 1
ATOM 4409 O O . GLY A 1 550 ? -2.574 16.098 1.679 1.00 96.25 550 GLY A O 1
ATOM 4410 N N . THR A 1 551 ? -4.488 17.237 1.990 1.00 97.00 551 THR A N 1
ATOM 4411 C CA . THR A 1 551 ? -5.310 16.462 1.062 1.00 97.00 551 THR A CA 1
ATOM 4412 C C . THR A 1 551 ? -4.989 16.857 -0.379 1.00 97.00 551 THR A C 1
ATOM 4414 O O . THR A 1 551 ? -4.828 18.036 -0.686 1.00 97.00 551 THR A O 1
ATOM 4417 N N . TYR A 1 552 ? -4.916 15.870 -1.272 1.00 95.56 552 TYR A N 1
ATOM 4418 C CA . TYR A 1 552 ? -4.856 16.122 -2.709 1.00 95.56 552 TYR A CA 1
ATOM 4419 C C . TYR A 1 552 ? -6.259 16.436 -3.237 1.00 95.56 552 TYR A C 1
ATOM 4421 O O . TYR A 1 552 ? -7.122 15.558 -3.240 1.00 95.56 552 TYR A O 1
ATOM 4429 N N . ASP A 1 553 ? -6.483 17.680 -3.658 1.00 89.19 553 ASP A N 1
ATOM 4430 C CA . ASP A 1 553 ? -7.752 18.132 -4.236 1.00 89.19 553 ASP A CA 1
ATOM 4431 C C . ASP A 1 553 ? -7.660 18.199 -5.761 1.00 89.19 553 ASP A C 1
ATOM 4433 O O . ASP A 1 553 ? -7.137 19.155 -6.327 1.00 89.19 553 ASP A O 1
ATOM 4437 N N . GLU A 1 554 ? -8.196 17.190 -6.439 1.00 79.81 554 GLU A N 1
ATOM 4438 C CA . GLU A 1 554 ? -8.180 17.098 -7.904 1.00 79.81 554 GLU A CA 1
ATOM 4439 C C . GLU A 1 554 ? -8.915 18.241 -8.626 1.00 79.81 554 GLU A C 1
ATOM 4441 O O . GLU A 1 554 ? -8.780 18.368 -9.839 1.00 79.81 554 GLU A O 1
ATOM 4446 N N . ASN A 1 555 ? -9.672 19.077 -7.903 1.00 82.38 555 ASN A N 1
ATOM 4447 C CA . ASN A 1 555 ? -10.292 20.281 -8.460 1.00 82.38 555 ASN A CA 1
ATOM 4448 C C . ASN A 1 555 ? -9.333 21.484 -8.512 1.00 82.38 555 ASN A C 1
ATOM 4450 O O . ASN A 1 555 ? -9.672 22.512 -9.098 1.00 82.38 555 ASN A O 1
ATOM 4454 N N . CYS A 1 556 ? -8.152 21.393 -7.896 1.00 78.69 556 CYS A N 1
ATOM 4455 C CA . CYS A 1 556 ? -7.129 22.426 -7.990 1.00 78.69 556 CYS A CA 1
ATOM 4456 C C . CYS A 1 556 ? -6.514 22.437 -9.399 1.00 78.69 556 CYS A C 1
ATOM 4458 O O . CYS A 1 556 ? -6.091 21.395 -9.891 1.00 78.69 556 CYS A O 1
ATOM 4460 N N . GLU A 1 557 ? -6.391 23.615 -10.025 1.00 66.94 557 GLU A N 1
ATOM 4461 C CA . GLU A 1 557 ? -5.888 23.765 -11.407 1.00 66.94 557 GLU A CA 1
ATOM 4462 C C . GLU A 1 557 ? -4.503 23.140 -11.642 1.00 66.94 557 GLU A C 1
ATOM 4464 O O . GLU A 1 557 ? -4.180 22.737 -12.757 1.00 66.94 557 GLU A O 1
ATOM 4469 N N . ASN A 1 558 ? -3.688 23.030 -10.590 1.00 73.19 558 ASN A N 1
ATOM 4470 C CA . ASN A 1 558 ? -2.334 22.485 -10.669 1.00 73.19 558 ASN A CA 1
ATOM 4471 C C . ASN A 1 558 ? -2.274 20.958 -10.499 1.00 73.19 558 ASN A C 1
ATOM 4473 O O . ASN A 1 558 ? -1.183 20.388 -10.533 1.00 73.19 558 ASN A O 1
ATOM 4477 N N . PHE A 1 559 ? -3.407 20.292 -10.268 1.00 82.19 559 PHE A N 1
ATOM 4478 C CA . PHE A 1 559 ? -3.477 18.870 -9.956 1.00 82.19 559 PHE A CA 1
ATOM 4479 C C . PHE A 1 559 ? -4.140 18.078 -11.085 1.00 82.19 559 PHE A C 1
ATOM 4481 O O . PHE A 1 559 ? -5.135 18.472 -11.683 1.00 82.19 559 PHE A O 1
ATOM 4488 N N . SER A 1 560 ? -3.548 16.928 -11.400 1.00 80.62 560 SER A N 1
ATOM 4489 C CA . SER A 1 560 ? -4.042 16.030 -12.434 1.00 80.62 560 SER A CA 1
ATOM 4490 C C . SER A 1 560 ? -5.224 15.222 -11.907 1.00 80.62 560 SER A C 1
ATOM 4492 O O . SER A 1 560 ? -5.123 14.577 -10.865 1.00 80.62 560 SER A O 1
ATOM 4494 N N . THR A 1 561 ? -6.303 15.159 -12.682 1.00 84.88 561 THR A N 1
ATOM 4495 C CA . THR A 1 561 ? -7.437 14.248 -12.440 1.00 84.88 561 THR A CA 1
ATOM 4496 C C . THR A 1 561 ? -7.169 12.823 -12.944 1.00 84.88 561 THR A C 1
ATOM 4498 O O . THR A 1 561 ? -7.958 11.908 -12.712 1.00 84.88 561 THR A O 1
ATOM 4501 N N . ILE A 1 562 ? -6.055 12.608 -13.656 1.00 90.25 562 ILE A N 1
ATOM 4502 C CA . ILE A 1 562 ? -5.703 11.316 -14.251 1.00 90.25 562 ILE A CA 1
ATOM 4503 C C . ILE A 1 562 ? -5.078 10.387 -13.205 1.00 90.25 562 ILE A C 1
ATOM 4505 O O . ILE A 1 562 ? -4.018 10.675 -12.647 1.00 90.25 562 ILE A O 1
ATOM 4509 N N . ASN A 1 563 ? -5.680 9.209 -13.034 1.00 94.00 563 ASN A N 1
ATOM 4510 C CA . ASN A 1 563 ? -5.094 8.101 -12.281 1.00 94.00 563 ASN A CA 1
ATOM 4511 C C . ASN A 1 563 ? -4.126 7.308 -13.171 1.00 94.00 563 ASN A C 1
ATOM 4513 O O . ASN A 1 563 ? -4.488 6.283 -13.755 1.00 94.00 563 ASN A O 1
ATOM 4517 N N . TYR A 1 564 ? -2.893 7.800 -13.291 1.00 96.00 564 TYR A N 1
ATOM 4518 C CA . TYR A 1 564 ? -1.864 7.169 -14.119 1.00 96.00 564 TYR A CA 1
ATOM 4519 C C . TYR A 1 564 ? -1.569 5.726 -13.675 1.00 96.00 564 TYR A C 1
ATOM 4521 O O . TYR A 1 564 ? -1.346 5.499 -12.479 1.00 96.00 564 TYR A O 1
ATOM 4529 N N . PRO A 1 565 ? -1.494 4.758 -14.610 1.00 97.38 565 PRO A N 1
ATOM 4530 C CA . PRO A 1 565 ? -0.956 3.434 -14.324 1.00 97.38 565 PRO A CA 1
ATOM 4531 C C . PRO A 1 565 ? 0.457 3.528 -13.741 1.00 97.38 565 PRO A C 1
ATOM 4533 O O . PRO A 1 565 ? 1.274 4.322 -14.208 1.00 97.38 565 PRO A O 1
ATOM 4536 N N . ILE A 1 566 ? 0.744 2.712 -12.732 1.00 98.50 566 ILE A N 1
ATOM 4537 C CA . ILE A 1 566 ? 2.038 2.652 -12.051 1.00 98.50 566 ILE A CA 1
ATOM 4538 C C . ILE A 1 566 ? 2.703 1.323 -12.393 1.00 98.50 566 ILE A C 1
ATOM 4540 O O . ILE A 1 566 ? 2.111 0.271 -12.160 1.00 98.50 566 ILE A O 1
ATOM 4544 N N . ILE A 1 567 ? 3.927 1.363 -12.914 1.00 98.25 567 ILE A N 1
ATOM 4545 C CA . ILE A 1 567 ? 4.728 0.172 -13.211 1.00 98.25 567 ILE A CA 1
ATOM 4546 C C . ILE A 1 567 ? 5.808 0.032 -12.138 1.00 98.25 567 ILE A C 1
ATOM 4548 O O . ILE A 1 567 ? 6.752 0.818 -12.120 1.00 98.25 567 ILE A O 1
ATOM 4552 N N . ALA A 1 568 ? 5.691 -0.972 -11.274 1.00 98.38 568 ALA A N 1
ATOM 4553 C CA . ALA A 1 568 ? 6.714 -1.314 -10.293 1.00 98.38 568 ALA A CA 1
ATOM 4554 C C . ALA A 1 568 ? 7.842 -2.109 -10.962 1.00 98.38 568 ALA A C 1
ATOM 4556 O O . ALA A 1 568 ? 7.632 -3.233 -11.435 1.00 98.38 568 ALA A O 1
ATOM 4557 N N . ILE A 1 569 ? 9.030 -1.504 -11.006 1.00 97.75 569 ILE A N 1
ATOM 4558 C CA . ILE A 1 569 ? 10.240 -2.063 -11.615 1.00 97.75 569 ILE A CA 1
ATOM 4559 C C . ILE A 1 569 ? 11.364 -2.019 -10.581 1.00 97.75 569 ILE A C 1
ATOM 4561 O O . ILE A 1 569 ? 11.807 -0.940 -10.195 1.00 97.75 569 ILE A O 1
ATOM 4565 N N . ASP A 1 570 ? 11.849 -3.183 -10.146 1.00 97.69 570 ASP A N 1
ATOM 4566 C CA . ASP A 1 570 ? 12.948 -3.267 -9.185 1.00 97.69 570 ASP A CA 1
ATOM 4567 C C . ASP A 1 570 ? 14.315 -3.316 -9.871 1.00 97.69 570 ASP A C 1
ATOM 4569 O O . ASP A 1 570 ? 14.564 -4.183 -10.704 1.00 97.69 570 ASP A O 1
ATOM 4573 N N . ALA A 1 571 ? 15.223 -2.413 -9.500 1.00 97.19 571 ALA A N 1
ATOM 4574 C CA . ALA A 1 571 ? 16.615 -2.410 -9.960 1.00 97.19 571 ALA A CA 1
ATOM 4575 C C . ALA A 1 571 ? 17.535 -3.192 -9.006 1.00 97.19 571 ALA A C 1
ATOM 4577 O O . ALA A 1 571 ? 17.265 -3.303 -7.805 1.00 97.19 571 ALA A O 1
ATOM 4578 N N . LEU A 1 572 ? 18.661 -3.708 -9.508 1.00 96.44 572 LEU A N 1
ATOM 4579 C CA . LEU A 1 572 ? 19.671 -4.339 -8.661 1.00 96.44 572 LEU A CA 1
ATOM 4580 C C . LEU A 1 572 ? 20.406 -3.294 -7.815 1.00 96.44 572 LEU A C 1
ATOM 4582 O O . LEU A 1 572 ? 20.894 -2.278 -8.304 1.00 96.44 572 LEU A O 1
ATOM 4586 N N . ASN A 1 573 ? 20.580 -3.588 -6.525 1.00 94.94 573 ASN A N 1
ATOM 4587 C CA . ASN A 1 573 ? 21.364 -2.745 -5.628 1.00 94.94 573 ASN A CA 1
ATOM 4588 C C . ASN A 1 573 ? 22.847 -3.158 -5.624 1.00 94.94 573 ASN A C 1
ATOM 4590 O O . ASN A 1 573 ? 23.284 -3.941 -4.773 1.00 94.94 573 ASN A O 1
ATOM 4594 N N . PHE A 1 574 ? 23.635 -2.579 -6.533 1.00 94.94 574 PHE A N 1
ATOM 4595 C CA . PHE A 1 574 ? 25.080 -2.835 -6.660 1.00 94.94 574 PHE A CA 1
ATOM 4596 C C . PHE A 1 574 ? 25.936 -2.335 -5.482 1.00 94.94 574 PHE A C 1
ATOM 4598 O O . PHE A 1 574 ? 27.123 -2.654 -5.413 1.00 94.94 574 PHE A O 1
ATOM 4605 N N . ASN A 1 575 ? 25.350 -1.589 -4.538 1.00 91.88 575 ASN A N 1
ATOM 4606 C CA . ASN A 1 575 ? 26.014 -1.159 -3.302 1.00 91.88 575 ASN A CA 1
ATOM 4607 C C . ASN A 1 575 ? 25.860 -2.175 -2.158 1.00 91.88 575 ASN A C 1
ATOM 4609 O O . ASN A 1 575 ? 26.316 -1.929 -1.041 1.00 91.88 575 ASN A O 1
ATOM 4613 N N . SER A 1 576 ? 25.201 -3.307 -2.406 1.00 89.19 576 SER A N 1
ATOM 4614 C CA . SER A 1 576 ? 24.876 -4.303 -1.387 1.00 89.19 576 SER A CA 1
ATOM 4615 C C . SER A 1 576 ? 25.267 -5.717 -1.815 1.00 89.19 576 SER A C 1
ATOM 4617 O O . SER A 1 576 ? 25.497 -5.997 -2.991 1.00 89.19 576 SER A O 1
ATOM 4619 N N . ALA A 1 577 ? 25.345 -6.638 -0.850 1.00 86.62 577 ALA A N 1
ATOM 4620 C CA . ALA A 1 577 ? 25.521 -8.053 -1.158 1.00 86.62 577 ALA A CA 1
ATOM 4621 C C . ALA A 1 577 ? 24.372 -8.547 -2.069 1.00 86.62 577 ALA A C 1
ATOM 4623 O O . ALA A 1 577 ? 23.226 -8.155 -1.855 1.00 86.62 577 ALA A O 1
ATOM 4624 N N . PRO A 1 578 ? 24.642 -9.425 -3.054 1.00 91.12 578 PRO A N 1
ATOM 4625 C CA . PRO A 1 578 ? 25.875 -10.195 -3.253 1.00 91.12 578 PRO A CA 1
ATOM 4626 C C . PRO A 1 578 ? 26.948 -9.510 -4.123 1.00 91.12 578 PRO A C 1
ATOM 4628 O O . PRO A 1 578 ? 27.956 -10.147 -4.446 1.00 91.12 578 PRO A O 1
ATOM 4631 N N . PHE A 1 579 ? 26.754 -8.255 -4.533 1.00 93.88 579 PHE A N 1
ATOM 4632 C CA . PHE A 1 579 ? 27.699 -7.543 -5.394 1.00 93.88 579 PHE A CA 1
ATOM 4633 C C . PHE A 1 579 ? 28.960 -7.155 -4.622 1.00 93.88 579 PHE A C 1
ATOM 4635 O O . PHE A 1 579 ? 28.917 -6.837 -3.434 1.00 93.88 579 PHE A O 1
ATOM 4642 N N . ARG A 1 580 ? 30.111 -7.226 -5.296 1.00 92.25 580 ARG A N 1
ATOM 4643 C CA . ARG A 1 580 ? 31.415 -6.913 -4.684 1.00 92.25 580 ARG A CA 1
ATOM 4644 C C . ARG A 1 580 ? 31.825 -5.469 -4.927 1.00 92.25 580 ARG A C 1
ATOM 4646 O O . ARG A 1 580 ? 32.697 -4.960 -4.230 1.00 92.25 580 ARG A O 1
ATOM 4653 N N . SER A 1 581 ? 31.255 -4.846 -5.952 1.00 93.50 581 SER A N 1
ATOM 4654 C CA . SER A 1 581 ? 31.593 -3.494 -6.366 1.00 93.50 581 SER A CA 1
ATOM 4655 C C . SER A 1 581 ? 30.427 -2.853 -7.116 1.00 93.50 581 SER A C 1
ATOM 4657 O O . SER A 1 581 ? 29.800 -3.542 -7.922 1.00 93.50 581 SER A O 1
ATOM 4659 N N . PRO A 1 582 ? 30.211 -1.533 -6.977 1.00 93.44 582 PRO A N 1
ATOM 4660 C CA . PRO A 1 582 ? 29.297 -0.786 -7.838 1.00 93.44 582 PRO A CA 1
ATOM 4661 C C . PRO A 1 582 ? 29.601 -0.955 -9.333 1.00 93.44 582 PRO A C 1
ATOM 4663 O O . PRO A 1 582 ? 28.692 -0.893 -10.154 1.00 93.44 582 PRO A O 1
ATOM 4666 N N . PHE A 1 583 ? 30.858 -1.234 -9.702 1.00 95.62 583 PHE A N 1
ATOM 4667 C CA . PHE A 1 583 ? 31.253 -1.508 -11.088 1.00 95.62 583 PHE A CA 1
ATOM 4668 C C . PHE A 1 583 ? 30.712 -2.834 -11.636 1.00 95.62 583 PHE A C 1
ATOM 4670 O O . PHE A 1 583 ? 30.763 -3.055 -12.847 1.00 95.62 583 PHE A O 1
ATOM 4677 N N . ASP A 1 584 ? 30.163 -3.710 -10.785 1.00 96.00 584 ASP A N 1
ATOM 4678 C CA . ASP A 1 584 ? 29.501 -4.928 -11.243 1.00 96.00 584 ASP A CA 1
ATOM 4679 C C . ASP A 1 584 ? 28.356 -4.602 -12.215 1.00 96.00 584 ASP A C 1
ATOM 4681 O O . ASP A 1 584 ? 28.148 -5.381 -13.139 1.00 96.00 584 ASP A O 1
ATOM 4685 N N . GLN A 1 585 ? 27.713 -3.432 -12.110 1.00 95.56 585 GLN A N 1
ATOM 4686 C CA . GLN A 1 585 ? 26.644 -2.990 -13.019 1.00 95.56 585 GLN A CA 1
ATOM 4687 C C . GLN A 1 585 ? 27.028 -3.000 -14.506 1.00 95.56 585 GLN A C 1
ATOM 4689 O O . GLN A 1 585 ? 26.175 -3.219 -15.356 1.00 95.56 585 GLN A O 1
ATOM 4694 N N . PHE A 1 586 ? 28.316 -2.841 -14.831 1.00 95.94 586 PHE A N 1
ATOM 4695 C CA . PHE A 1 586 ? 28.804 -2.836 -16.214 1.00 95.94 586 PHE A CA 1
ATOM 4696 C C . PHE A 1 586 ? 29.066 -4.239 -16.780 1.00 95.94 586 PHE A C 1
ATOM 4698 O O . PHE A 1 586 ? 29.447 -4.389 -17.941 1.00 95.94 586 PHE A O 1
ATOM 4705 N N . LYS A 1 587 ? 28.894 -5.300 -15.984 1.00 94.44 587 LYS A N 1
ATOM 4706 C CA . LYS A 1 587 ? 29.026 -6.672 -16.486 1.00 94.44 587 LYS A CA 1
ATOM 4707 C C . LYS A 1 587 ? 27.824 -7.002 -17.365 1.00 94.44 587 LYS A C 1
ATOM 4709 O O . LYS A 1 587 ? 26.686 -6.837 -16.934 1.00 94.44 587 LYS A O 1
ATOM 4714 N N . ALA A 1 588 ? 28.083 -7.581 -18.539 1.00 90.06 588 ALA A N 1
ATOM 4715 C CA . ALA A 1 588 ? 27.070 -7.889 -19.555 1.00 90.06 588 ALA A CA 1
ATOM 4716 C C . ALA A 1 588 ? 25.804 -8.566 -18.995 1.00 90.06 588 ALA A C 1
ATOM 4718 O O . ALA A 1 588 ? 24.697 -8.149 -19.308 1.00 90.06 588 ALA A O 1
ATOM 4719 N N . LYS A 1 589 ? 25.956 -9.550 -18.097 1.00 88.94 589 LYS A N 1
ATOM 4720 C CA . LYS A 1 589 ? 24.816 -10.245 -17.475 1.00 88.94 589 LYS A CA 1
ATOM 4721 C C . LYS A 1 589 ? 23.891 -9.334 -16.653 1.00 88.94 589 LYS A C 1
ATOM 4723 O O . LYS A 1 589 ? 22.700 -9.599 -16.582 1.00 88.94 589 LYS A O 1
ATOM 4728 N N . TYR A 1 590 ? 24.430 -8.298 -16.010 1.00 92.88 590 TYR A N 1
ATOM 4729 C CA . TYR A 1 590 ? 23.648 -7.385 -15.178 1.00 92.88 590 TYR A CA 1
ATOM 4730 C C . TYR A 1 590 ? 23.043 -6.259 -16.014 1.00 92.88 590 TYR A C 1
ATOM 4732 O O . TYR A 1 590 ? 21.880 -5.942 -15.810 1.00 92.88 590 TYR A O 1
ATOM 4740 N N . ILE A 1 591 ? 23.759 -5.769 -17.031 1.00 91.56 591 ILE A N 1
ATOM 4741 C CA . ILE A 1 591 ? 23.172 -4.902 -18.065 1.00 91.56 591 ILE A CA 1
ATOM 4742 C C . ILE A 1 591 ? 21.956 -5.592 -18.699 1.00 91.56 591 ILE A C 1
ATOM 4744 O O . ILE A 1 591 ? 20.877 -5.009 -18.758 1.00 91.56 591 ILE A O 1
ATOM 4748 N N . GLN A 1 592 ? 22.105 -6.857 -19.112 1.00 87.50 592 GLN A N 1
ATOM 4749 C CA . GLN A 1 592 ? 21.016 -7.625 -19.716 1.00 87.50 592 GLN A CA 1
ATOM 4750 C C . GLN A 1 592 ? 19.831 -7.797 -18.758 1.00 87.50 592 GLN A C 1
ATOM 4752 O O . GLN A 1 592 ? 18.685 -7.658 -19.178 1.00 87.50 592 GLN A O 1
ATOM 4757 N N . ARG A 1 593 ? 20.094 -8.062 -17.469 1.00 91.94 593 ARG A N 1
ATOM 4758 C CA . ARG A 1 593 ? 19.050 -8.151 -16.441 1.00 91.94 593 ARG A CA 1
ATOM 4759 C C . ARG A 1 593 ? 18.242 -6.859 -16.366 1.00 91.94 593 ARG A C 1
ATOM 4761 O O . ARG A 1 593 ? 17.020 -6.930 -16.438 1.00 91.94 593 ARG A O 1
ATOM 4768 N N . GLU A 1 594 ? 18.896 -5.702 -16.246 1.00 93.81 594 GLU A N 1
ATOM 4769 C CA . GLU A 1 594 ? 18.179 -4.424 -16.127 1.00 93.81 594 GLU A CA 1
ATOM 4770 C C . GLU A 1 594 ? 17.385 -4.088 -17.390 1.00 93.81 594 GLU A C 1
ATOM 4772 O O . GLU A 1 594 ? 16.231 -3.674 -17.297 1.00 93.81 594 GLU A O 1
ATOM 4777 N N . ILE A 1 595 ? 17.948 -4.343 -18.576 1.00 90.12 595 ILE A N 1
ATOM 4778 C CA . ILE A 1 595 ? 17.233 -4.159 -19.846 1.00 90.12 595 ILE A CA 1
ATOM 4779 C C . ILE A 1 595 ? 15.984 -5.042 -19.897 1.00 90.12 595 ILE A C 1
ATOM 4781 O O . ILE A 1 595 ? 14.907 -4.550 -20.228 1.00 90.12 595 ILE A O 1
ATOM 4785 N N . ASN A 1 596 ? 16.099 -6.324 -19.540 1.00 87.69 596 ASN A N 1
ATOM 4786 C CA . ASN A 1 596 ? 14.973 -7.260 -19.561 1.00 87.69 596 ASN A CA 1
ATOM 4787 C C . ASN A 1 596 ? 13.883 -6.862 -18.559 1.00 87.69 596 ASN A C 1
ATOM 4789 O O . ASN A 1 596 ? 12.701 -6.881 -18.895 1.00 87.69 596 ASN A O 1
ATOM 4793 N N . LYS A 1 597 ? 14.282 -6.457 -17.351 1.00 93.25 597 LYS A N 1
ATOM 4794 C CA . LYS A 1 597 ? 13.388 -5.984 -16.292 1.00 93.25 597 LYS A CA 1
ATOM 4795 C C . LYS A 1 597 ? 12.605 -4.741 -16.726 1.00 93.25 597 LYS A C 1
ATOM 4797 O O . LYS A 1 597 ? 11.380 -4.706 -16.611 1.00 93.25 597 LYS A O 1
ATOM 4802 N N . ILE A 1 598 ? 13.299 -3.745 -17.278 1.00 93.69 598 ILE A N 1
ATOM 4803 C CA . ILE A 1 598 ? 12.686 -2.517 -17.800 1.00 93.69 598 ILE A CA 1
ATOM 4804 C C . ILE A 1 598 ? 11.754 -2.841 -18.971 1.00 93.69 598 ILE A C 1
ATOM 4806 O O . ILE A 1 598 ? 10.620 -2.364 -19.017 1.00 93.69 598 ILE A O 1
ATOM 4810 N N . TYR A 1 599 ? 12.205 -3.693 -19.892 1.00 89.50 599 TYR A N 1
ATOM 4811 C CA . TYR A 1 599 ? 11.415 -4.104 -21.044 1.00 89.50 599 TYR A CA 1
ATOM 4812 C C . TYR A 1 599 ? 10.122 -4.819 -20.635 1.00 89.50 599 TYR A C 1
ATOM 4814 O O . TYR A 1 599 ? 9.065 -4.469 -21.158 1.00 89.50 599 TYR A O 1
ATOM 4822 N N . CYS A 1 600 ? 10.185 -5.743 -19.666 1.00 90.00 600 CYS A N 1
ATOM 4823 C CA . CYS A 1 600 ? 9.016 -6.400 -19.071 1.00 90.00 600 CYS A CA 1
ATOM 4824 C C . CYS A 1 600 ? 7.985 -5.373 -18.587 1.00 90.00 600 CYS A C 1
ATOM 4826 O O . CYS A 1 600 ? 6.805 -5.456 -18.925 1.00 90.00 600 CYS A O 1
ATOM 4828 N N . GLY A 1 601 ? 8.442 -4.364 -17.839 1.00 92.44 601 GLY A N 1
ATOM 4829 C CA . GLY A 1 601 ? 7.593 -3.281 -17.349 1.00 92.44 601 GLY A CA 1
ATOM 4830 C C . GLY A 1 601 ? 6.930 -2.490 -18.470 1.00 92.44 601 GLY A C 1
ATOM 4831 O O . GLY A 1 601 ? 5.720 -2.278 -18.443 1.00 92.44 601 GLY A O 1
ATOM 4832 N N . PHE A 1 602 ? 7.707 -2.070 -19.468 1.00 92.25 602 PHE A N 1
ATOM 4833 C CA . PHE A 1 602 ? 7.206 -1.185 -20.518 1.00 92.25 602 PHE A CA 1
ATOM 4834 C C . PHE A 1 602 ? 6.240 -1.902 -21.452 1.00 92.25 602 PHE A C 1
ATOM 4836 O O . PHE A 1 602 ? 5.155 -1.378 -21.707 1.00 92.25 602 PHE A O 1
ATOM 4843 N N . ILE A 1 603 ? 6.578 -3.111 -21.911 1.00 87.25 603 ILE A N 1
ATOM 4844 C CA . ILE A 1 603 ? 5.687 -3.853 -22.805 1.00 87.25 603 ILE A CA 1
ATOM 4845 C C . ILE A 1 603 ? 4.417 -4.323 -22.099 1.00 87.25 603 ILE A C 1
ATOM 4847 O O . ILE A 1 603 ? 3.360 -4.342 -22.714 1.00 87.25 603 ILE A O 1
ATOM 4851 N N . GLY A 1 604 ? 4.496 -4.639 -20.802 1.00 83.50 604 GLY A N 1
ATOM 4852 C CA . GLY A 1 604 ? 3.339 -5.054 -20.013 1.00 83.50 604 GLY A CA 1
ATOM 4853 C C . GLY A 1 604 ? 2.359 -3.925 -19.673 1.00 83.50 604 GLY A C 1
ATOM 4854 O O . GLY A 1 604 ? 1.283 -4.214 -19.151 1.00 83.50 604 GLY A O 1
ATOM 4855 N N .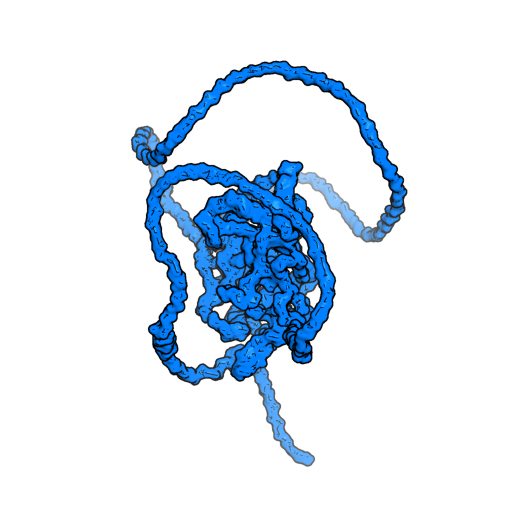 SER A 1 605 ? 2.719 -2.659 -19.923 1.00 85.88 605 SER A N 1
ATOM 4856 C CA . SER A 1 605 ? 1.918 -1.486 -19.537 1.00 85.88 605 SER A CA 1
ATOM 4857 C C . SER A 1 605 ? 0.886 -1.038 -20.574 1.00 85.88 605 SER A C 1
ATOM 4859 O O . SER A 1 605 ? -0.079 -0.359 -20.212 1.00 85.88 605 SER A O 1
ATOM 4861 N N . ASP A 1 606 ? 1.094 -1.389 -21.846 1.00 85.94 606 ASP A N 1
ATOM 4862 C CA . ASP A 1 606 ? 0.367 -0.880 -23.021 1.00 85.94 606 ASP A CA 1
ATOM 4863 C C . ASP A 1 606 ? 0.406 0.658 -23.206 1.00 85.94 606 ASP A C 1
ATOM 4865 O O . ASP A 1 606 ? -0.263 1.200 -24.088 1.00 85.94 606 ASP A O 1
ATOM 4869 N N . CYS A 1 607 ? 1.196 1.386 -22.407 1.00 90.81 607 CYS A N 1
ATOM 4870 C CA . CYS A 1 607 ? 1.324 2.841 -22.484 1.00 90.81 607 CYS A CA 1
ATOM 4871 C C . CYS A 1 607 ? 2.354 3.259 -23.543 1.00 90.81 607 CYS A C 1
ATOM 4873 O O . CYS A 1 607 ? 3.394 2.625 -23.721 1.00 90.81 607 CYS A O 1
ATOM 4875 N N . LYS A 1 608 ? 2.083 4.370 -24.239 1.00 92.94 608 LYS A N 1
ATOM 4876 C CA . LYS A 1 608 ? 2.987 4.913 -25.271 1.00 92.94 608 LYS A CA 1
ATOM 4877 C C . LYS A 1 608 ? 4.036 5.855 -24.694 1.00 92.94 608 LYS A C 1
ATOM 4879 O O . LYS A 1 608 ? 5.083 6.049 -25.306 1.00 92.94 608 LYS A O 1
ATOM 4884 N N . ILE A 1 609 ? 3.738 6.464 -23.548 1.00 96.00 609 ILE A N 1
ATOM 4885 C CA . ILE A 1 609 ? 4.604 7.419 -22.864 1.00 96.00 609 ILE A CA 1
ATOM 4886 C C . ILE A 1 609 ? 4.975 6.839 -21.504 1.00 96.00 609 ILE A C 1
ATOM 4888 O O . ILE A 1 609 ? 4.108 6.528 -20.689 1.00 96.00 609 ILE A O 1
ATOM 4892 N N . ILE A 1 610 ? 6.274 6.742 -21.240 1.00 97.19 610 ILE A N 1
ATOM 4893 C CA . ILE A 1 610 ? 6.799 6.323 -19.944 1.00 97.19 610 ILE A CA 1
ATOM 4894 C C . ILE A 1 610 ? 7.358 7.552 -19.230 1.00 97.19 610 ILE A C 1
ATOM 4896 O O . ILE A 1 610 ? 8.302 8.168 -19.721 1.00 97.19 610 ILE A O 1
ATOM 4900 N N . SER A 1 611 ? 6.814 7.882 -18.061 1.00 97.19 611 SER A N 1
ATOM 4901 C CA . SER A 1 611 ? 7.406 8.873 -17.165 1.00 97.19 611 SER A CA 1
ATOM 4902 C C . SER A 1 611 ? 8.269 8.178 -16.116 1.00 97.19 611 SER A C 1
ATOM 4904 O O . SER A 1 611 ? 7.790 7.342 -15.346 1.00 97.19 611 SER A O 1
ATOM 4906 N N . THR A 1 612 ? 9.566 8.474 -16.133 1.00 97.50 612 THR A N 1
ATOM 4907 C CA . THR A 1 612 ? 10.594 7.797 -15.332 1.00 97.50 612 THR A CA 1
ATOM 4908 C C . THR A 1 612 ? 11.707 8.774 -14.941 1.00 97.50 612 THR A C 1
ATOM 4910 O O . THR A 1 612 ? 11.620 9.972 -15.197 1.00 97.50 612 THR A O 1
ATOM 4913 N N . GLY A 1 613 ? 12.764 8.272 -14.309 1.00 96.06 613 GLY A N 1
ATOM 4914 C CA . GLY A 1 613 ? 13.922 9.051 -13.884 1.00 96.06 613 GLY A CA 1
ATOM 4915 C C . GLY A 1 613 ? 15.090 8.149 -13.496 1.00 96.06 613 GLY A C 1
ATOM 4916 O O . GLY A 1 613 ? 15.342 7.131 -14.136 1.00 96.06 613 GLY A O 1
ATOM 4917 N N . ASN A 1 614 ? 15.805 8.518 -12.433 1.00 95.06 614 ASN A N 1
ATOM 4918 C CA . ASN A 1 614 ? 17.003 7.812 -11.966 1.00 95.06 614 ASN A CA 1
ATOM 4919 C C . ASN A 1 614 ? 16.663 6.500 -11.224 1.00 95.06 614 ASN A C 1
ATOM 4921 O O . ASN A 1 614 ? 16.841 6.410 -10.009 1.00 95.06 614 ASN A O 1
ATOM 4925 N N . LEU A 1 615 ? 16.163 5.498 -11.951 1.00 94.06 615 LEU A N 1
ATOM 4926 C CA . LEU A 1 615 ? 15.859 4.162 -11.434 1.00 94.06 615 LEU A CA 1
ATOM 4927 C C . LEU A 1 615 ? 17.116 3.497 -10.835 1.00 94.06 615 LEU A C 1
ATOM 4929 O O . LEU A 1 615 ? 18.169 3.469 -11.468 1.00 94.06 615 LEU A O 1
ATOM 4933 N N . GLY A 1 616 ? 16.994 2.940 -9.624 1.00 87.00 616 GLY A N 1
ATOM 4934 C CA . GLY A 1 616 ? 18.078 2.218 -8.938 1.00 87.00 616 GLY A CA 1
ATOM 4935 C C . GLY A 1 616 ? 19.098 3.091 -8.197 1.00 87.00 616 GLY A C 1
ATOM 4936 O O . GLY A 1 616 ? 20.175 2.597 -7.856 1.00 87.00 616 GLY A O 1
ATOM 4937 N N . LYS A 1 617 ? 18.781 4.371 -7.961 1.00 75.69 617 LYS A N 1
ATOM 4938 C CA . LYS A 1 617 ? 19.651 5.331 -7.266 1.00 75.69 617 LYS A CA 1
ATOM 4939 C C . LYS A 1 617 ? 19.529 5.303 -5.743 1.00 75.69 617 LYS A C 1
ATOM 4941 O O . LYS A 1 617 ? 18.388 5.242 -5.234 1.00 75.69 617 LYS A O 1
#

Mean predicted aligned error: 18.18 Å

Radius of gyration: 38.63 Å; Cα contacts (8 Å, |Δi|>4): 685; chains: 1; bounding box: 121×141×114 Å